Protein AF-0000000087409362 (afdb_homodimer)

Foldseek 3Di:
DDPVCLVQQADAFFAFDLDADDPVLVVVLLVQLQPFDADVNLSQKDKFKDQDPVLLVLLLVLLLVLVLVVCVVVPHDPVVSVVSVCCCPVVPTNRANMKIWMKGQLVRFDDDDPVCSVVRVVRRLVSNVRSVVSSSSSLVVVQKHKHWRASCQDPPSQVVNCVSRVHDPRMHTNTMMGMHHHPDDGDRDDDPDDPVRVDDDD/DDPVCLVQQADAFFAFDLDADDPVLVVVLLVQLQPFDAVVNLSQKDKFKDQDPVLLVLLLVLLLVLVLVVCVVVPHDPVVSVVSVCCVPPVPTNRANMKIWMKGQLVRFDDDDPVCSVVRVVRRLVSNVRSVVSSSSSLVVVQKHKHWRASCQDPPSQVVNCVSRVHDPRMHTNTMMGMHHHPDDGDRDDDPDDPVRVDDDD

Secondary structure (DSSP, 8-state):
-BHHHHHHH--B---B-SPPPPHHHHHHHHHHHTTS--GGG---EEEEEE-SHHHHHHHHHHHHHHHHHHHHHTT--HHHHHHHHHHHHTT-TT--SEEEEEEEETT--S--SGGGHHHHHHHHHHHHHHHHHHHHHHHHHTT-EE--B-GGGSTTHHHHHHHHTT--TTEEEEEEEEEE-BSS---PPPPSS-HHHHEEE-/-BHHHHHHH--B---B-SPPPPHHHHHHHHHHHTTS--GGG---EEEEEE-SHHHHHHHHHHHHHHHHHHHHHTT--HHHHHHHHHHHHTT-TT--SEEEEEEEETT--S--SGGGHHHHHHHHHHHHHHHHHHHHHHHHHTT-EE--B-GGGSTTHHHHHHHHTT--TTEEEEEEEEEE-BSS---PPPPSS-HHHHEEE-

Radius of gyration: 20.6 Å; Cα contacts (8 Å, |Δi|>4): 761; chains: 2; bounding box: 43×59×46 Å

Organism: NCBI:txid2598455

Structure (mmCIF, N/CA/C/O backbone):
data_AF-0000000087409362-model_v1
#
loop_
_entity.id
_entity.type
_entity.pdbx_description
1 polymer 'Nitroreductase family protein'
#
loop_
_atom_site.group_PDB
_atom_site.id
_atom_site.type_symbol
_atom_site.label_atom_id
_atom_site.label_alt_id
_atom_site.label_comp_id
_atom_site.label_asym_id
_atom_site.label_entity_id
_atom_site.label_seq_id
_atom_site.pdbx_PDB_ins_code
_atom_site.Cartn_x
_atom_site.Cartn_y
_atom_site.Cartn_z
_atom_site.occupancy
_atom_site.B_iso_or_equiv
_atom_site.auth_seq_id
_atom_site.auth_comp_id
_atom_site.auth_asym_id
_atom_site.auth_atom_id
_atom_site.pdbx_PDB_model_num
ATOM 1 N N . MET A 1 1 ? -7.164 -12.641 16.234 1 97.38 1 MET A N 1
ATOM 2 C CA . MET A 1 1 ? -5.723 -12.57 16.438 1 97.38 1 MET A CA 1
ATOM 3 C C . MET A 1 1 ? -5.285 -11.156 16.797 1 97.38 1 MET A C 1
ATOM 5 O O . MET A 1 1 ? -5.914 -10.188 16.391 1 97.38 1 MET A O 1
ATOM 9 N N . GLU A 1 2 ? -4.203 -11.07 17.547 1 98.56 2 GLU A N 1
ATOM 10 C CA . GLU A 1 2 ? -3.688 -9.742 17.859 1 98.56 2 GLU A CA 1
ATOM 11 C C . GLU A 1 2 ? -3.014 -9.102 16.656 1 98.56 2 GLU A C 1
ATOM 13 O O . GLU A 1 2 ? -2.379 -9.797 15.852 1 98.56 2 GLU A O 1
ATOM 18 N N . LEU A 1 3 ? -3.084 -7.766 16.562 1 98.81 3 LEU A N 1
ATOM 19 C CA . LEU A 1 3 ? -2.521 -7.004 15.461 1 98.81 3 LEU A CA 1
ATOM 20 C C . LEU A 1 3 ? -1.037 -7.309 15.289 1 98.81 3 LEU A C 1
ATOM 22 O O . LEU A 1 3 ? -0.589 -7.625 14.18 1 98.81 3 LEU A O 1
ATOM 26 N N . ASP A 1 4 ? -0.242 -7.297 16.344 1 98.5 4 ASP A N 1
ATOM 27 C CA . ASP A 1 4 ? 1.199 -7.512 16.266 1 98.5 4 ASP A CA 1
ATOM 28 C C . ASP A 1 4 ? 1.516 -8.914 15.742 1 98.5 4 ASP A C 1
ATOM 30 O O . ASP A 1 4 ? 2.488 -9.102 15.008 1 98.5 4 ASP A O 1
ATOM 34 N N . ASP A 1 5 ? 0.723 -9.82 16.125 1 98.31 5 ASP A N 1
ATOM 35 C CA . ASP A 1 5 ? 0.92 -11.188 15.641 1 98.31 5 ASP A CA 1
ATOM 36 C C . ASP A 1 5 ? 0.674 -11.273 14.141 1 98.31 5 ASP A C 1
ATOM 38 O O . ASP A 1 5 ? 1.426 -11.93 13.422 1 98.31 5 ASP A O 1
ATOM 42 N N . ALA A 1 6 ? -0.424 -10.625 13.672 1 98.75 6 ALA A N 1
ATOM 43 C CA . ALA A 1 6 ? -0.716 -10.625 12.242 1 98.75 6 ALA A CA 1
ATOM 44 C C . ALA A 1 6 ? 0.417 -9.984 11.453 1 98.75 6 ALA A C 1
ATOM 46 O O . ALA A 1 6 ? 0.86 -10.531 10.438 1 98.75 6 ALA A O 1
ATOM 47 N N . ILE A 1 7 ? 0.92 -8.859 11.922 1 98.69 7 ILE A N 1
ATOM 48 C CA . ILE A 1 7 ? 1.963 -8.102 11.242 1 98.69 7 ILE A CA 1
ATOM 49 C C . ILE A 1 7 ? 3.27 -8.891 11.258 1 98.69 7 ILE A C 1
ATOM 51 O O . ILE A 1 7 ? 3.945 -9 10.227 1 98.69 7 ILE A O 1
ATOM 55 N N . LEU A 1 8 ? 3.639 -9.484 12.344 1 97.31 8 LEU A N 1
ATOM 56 C CA . LEU A 1 8 ? 4.914 -10.18 12.5 1 97.31 8 LEU A CA 1
ATOM 57 C C . LEU A 1 8 ? 4.918 -11.492 11.727 1 97.31 8 LEU A C 1
ATOM 59 O O . LEU A 1 8 ? 5.953 -11.906 11.203 1 97.31 8 LEU A O 1
ATOM 63 N N . ASN A 1 9 ? 3.764 -12.109 11.633 1 97.56 9 ASN A N 1
ATOM 64 C CA . ASN A 1 9 ? 3.711 -13.438 11.047 1 97.56 9 ASN A CA 1
ATOM 65 C C . ASN A 1 9 ? 3.373 -13.383 9.555 1 97.56 9 ASN A C 1
ATOM 67 O O . ASN A 1 9 ? 3.41 -14.406 8.867 1 97.56 9 ASN A O 1
ATOM 71 N N . ARG A 1 10 ? 2.969 -12.195 9.078 1 98.25 10 ARG A N 1
ATOM 72 C CA . ARG A 1 10 ? 2.807 -12.078 7.637 1 98.25 10 ARG A CA 1
ATOM 73 C C . ARG A 1 10 ? 4.141 -12.258 6.918 1 98.25 10 ARG A C 1
ATOM 75 O O . ARG A 1 10 ? 5.074 -11.477 7.141 1 98.25 10 ARG A O 1
ATOM 82 N N . THR A 1 11 ? 4.312 -13.258 6.129 1 97.88 11 THR A N 1
ATOM 83 C CA . THR A 1 11 ? 5.473 -13.562 5.301 1 97.88 11 THR A CA 1
ATOM 84 C C . THR A 1 11 ? 5.035 -14.102 3.938 1 97.88 11 THR A C 1
ATOM 86 O O . THR A 1 11 ? 3.904 -14.562 3.779 1 97.88 11 THR A O 1
ATOM 89 N N . SER A 1 12 ? 5.918 -13.953 2.98 1 97.94 12 SER A N 1
ATOM 90 C CA . SER A 1 12 ? 5.59 -14.461 1.651 1 97.94 12 SER A CA 1
ATOM 91 C C . SER A 1 12 ? 5.562 -15.984 1.628 1 97.94 12 SER A C 1
ATOM 93 O O . SER A 1 12 ? 6.566 -16.625 1.927 1 97.94 12 SER A O 1
ATOM 95 N N . VAL A 1 13 ? 4.41 -16.469 1.381 1 98.38 13 VAL A N 1
ATOM 96 C CA . VAL A 1 13 ? 4.211 -17.906 1.21 1 98.38 13 VAL A CA 1
ATOM 97 C C . VAL A 1 13 ? 4.121 -18.25 -0.276 1 98.38 13 VAL A C 1
ATOM 99 O O . VAL A 1 13 ? 3.285 -17.688 -0.995 1 98.38 13 VAL A O 1
ATOM 102 N N . ARG A 1 14 ? 4.902 -19.219 -0.73 1 98.12 14 ARG A N 1
ATOM 103 C CA . ARG A 1 14 ? 5 -19.422 -2.172 1 98.12 14 ARG A CA 1
ATOM 104 C C . ARG A 1 14 ? 4.59 -20.828 -2.553 1 98.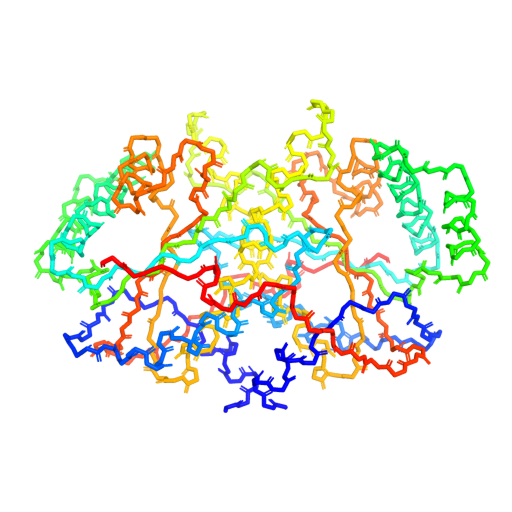12 14 ARG A C 1
ATOM 106 O O . ARG A 1 14 ? 4.527 -21.172 -3.736 1 98.12 14 ARG A O 1
ATOM 113 N N . TYR A 1 15 ? 4.383 -21.656 -1.548 1 98.44 15 TYR A N 1
ATOM 114 C CA . TYR A 1 15 ? 3.891 -23.016 -1.749 1 98.44 15 TYR A CA 1
ATOM 115 C C . TYR A 1 15 ? 2.621 -23.25 -0.941 1 98.44 15 TYR A C 1
ATOM 117 O O . TYR A 1 15 ? 2.566 -22.953 0.251 1 98.44 15 TYR A O 1
ATOM 125 N N . PHE A 1 16 ? 1.61 -23.922 -1.569 1 98.56 16 PHE A N 1
ATOM 126 C CA . PHE A 1 16 ? 0.292 -24.031 -0.956 1 98.56 16 PHE A CA 1
ATOM 127 C C . PHE A 1 16 ? -0.204 -25.484 -1.013 1 98.56 16 PHE A C 1
ATOM 129 O O . PHE A 1 16 ? 0.152 -26.234 -1.924 1 98.56 16 PHE A O 1
ATOM 136 N N . GLU A 1 17 ? -1.007 -25.75 -0.038 1 97.88 17 GLU A N 1
ATOM 137 C CA . GLU A 1 17 ? -1.761 -26.984 -0.105 1 97.88 17 GLU A CA 1
ATOM 138 C C . GLU A 1 17 ? -2.828 -26.938 -1.194 1 97.88 17 GLU A C 1
ATOM 140 O O . GLU A 1 17 ? -3.225 -25.844 -1.625 1 97.88 17 GLU A O 1
ATOM 145 N N . GLU A 1 18 ? -3.314 -28.094 -1.583 1 93.38 18 GLU A N 1
ATOM 146 C CA . GLU A 1 18 ? -4.387 -28.172 -2.572 1 93.38 18 GLU A CA 1
ATOM 147 C C . GLU A 1 18 ? -5.746 -27.906 -1.935 1 93.38 18 GLU A C 1
ATOM 149 O O . GLU A 1 18 ? -6.746 -27.734 -2.637 1 93.38 18 GLU A O 1
ATOM 154 N N . LYS A 1 19 ? -5.797 -27.75 -0.72 1 96.56 19 LYS A N 1
ATOM 155 C CA . LYS A 1 19 ? -7.027 -27.531 0.036 1 96.56 19 LYS A CA 1
ATOM 156 C C . LYS A 1 19 ? -7.727 -26.25 -0.417 1 96.56 19 LYS A C 1
ATOM 158 O O . LYS A 1 19 ? -7.102 -25.188 -0.498 1 96.56 19 LYS A O 1
ATOM 163 N N . ASN A 1 20 ? -9.016 -26.438 -0.701 1 96.56 20 ASN A N 1
ATOM 164 C CA . ASN A 1 20 ? -9.789 -25.281 -1.166 1 96.56 20 ASN A CA 1
ATOM 165 C C . ASN A 1 20 ? -9.922 -24.219 -0.084 1 96.56 20 ASN A C 1
ATOM 167 O O . ASN A 1 20 ? -9.953 -24.531 1.106 1 96.56 20 ASN A O 1
ATOM 171 N N . VAL A 1 21 ? -10.016 -23 -0.504 1 98.44 21 VAL A N 1
ATOM 172 C CA . VAL A 1 21 ? -10.305 -21.891 0.389 1 98.44 21 VAL A CA 1
ATOM 173 C C . VAL A 1 21 ? -11.797 -21.562 0.344 1 98.44 21 VAL A C 1
ATOM 175 O O . VAL A 1 21 ? -12.336 -21.234 -0.714 1 98.44 21 VAL A O 1
ATOM 178 N N . PRO A 1 22 ? -12.477 -21.594 1.398 1 98.06 22 PRO A N 1
ATOM 179 C CA . PRO A 1 22 ? -13.914 -21.312 1.398 1 98.06 22 PRO A CA 1
ATOM 180 C C . PRO A 1 22 ? -14.227 -19.891 0.92 1 98.06 22 PRO A C 1
ATOM 182 O O . PRO A 1 22 ? -13.461 -18.969 1.189 1 98.06 22 PRO A O 1
ATOM 185 N N . GLU A 1 23 ? -15.398 -19.812 0.262 1 97.56 23 GLU A N 1
ATOM 186 C CA . GLU A 1 23 ? -15.82 -18.5 -0.227 1 97.56 23 GLU A CA 1
ATOM 187 C C . GLU A 1 23 ? -15.945 -17.5 0.917 1 97.56 23 GLU A C 1
ATOM 189 O O . GLU A 1 23 ? -15.656 -16.312 0.742 1 97.56 23 GLU A O 1
ATOM 194 N N . GLU A 1 24 ? -16.391 -17.953 2.041 1 98.31 24 GLU A N 1
ATOM 195 C CA . GLU A 1 24 ? -16.547 -17.078 3.205 1 98.31 24 GLU A CA 1
ATOM 196 C C . GLU A 1 24 ? -15.211 -16.453 3.602 1 98.31 24 GLU A C 1
ATOM 198 O O . GLU A 1 24 ? -15.172 -15.312 4.047 1 98.31 24 GLU A O 1
ATOM 203 N N . HIS A 1 25 ? -14.117 -17.219 3.5 1 98.69 25 HIS A N 1
ATOM 204 C CA . HIS A 1 25 ? -12.797 -16.703 3.803 1 98.69 25 HIS A CA 1
ATOM 205 C C . HIS A 1 25 ? -12.352 -15.68 2.762 1 98.69 25 HIS A C 1
ATOM 207 O O . HIS A 1 25 ? -11.781 -14.641 3.109 1 98.69 25 HIS A O 1
ATOM 213 N N . VAL A 1 26 ? -12.68 -15.953 1.504 1 98.56 26 VAL A N 1
ATOM 214 C CA . VAL A 1 26 ? -12.352 -15.016 0.438 1 98.56 26 VAL A CA 1
ATOM 215 C C . VAL A 1 26 ? -13.078 -13.695 0.669 1 98.56 26 VAL A C 1
ATOM 217 O O . VAL A 1 26 ? -12.484 -12.617 0.541 1 98.56 26 VAL A O 1
ATOM 220 N N . ARG A 1 27 ? -14.305 -13.758 1.022 1 98.5 27 ARG A N 1
ATOM 221 C CA . ARG A 1 27 ? -15.086 -12.555 1.283 1 98.5 27 ARG A CA 1
ATOM 222 C C . ARG A 1 27 ? -14.539 -11.789 2.482 1 98.5 27 ARG A C 1
ATOM 224 O O . ARG A 1 27 ? -14.477 -10.555 2.469 1 98.5 27 ARG A O 1
ATOM 231 N N . ALA A 1 28 ? -14.133 -12.539 3.512 1 98.75 28 ALA A N 1
ATOM 232 C CA . ALA A 1 28 ? -13.539 -11.914 4.688 1 98.75 28 ALA A CA 1
ATOM 233 C C . ALA A 1 28 ? -12.266 -11.164 4.32 1 98.75 28 ALA A C 1
ATOM 235 O O . ALA A 1 28 ? -11.984 -10.094 4.875 1 98.75 28 ALA A O 1
ATOM 236 N N . LEU A 1 29 ? -11.484 -11.719 3.42 1 98.88 29 LEU A N 1
ATOM 237 C CA . LEU A 1 29 ? -10.273 -11.047 2.945 1 98.88 29 LEU A CA 1
ATOM 238 C C . LEU A 1 29 ? -10.617 -9.719 2.287 1 98.88 29 LEU A C 1
ATOM 240 O O . LEU A 1 29 ? -9.984 -8.695 2.568 1 98.88 29 LEU A O 1
ATOM 244 N N . VAL A 1 30 ? -11.625 -9.703 1.438 1 98.81 30 VAL A N 1
ATOM 245 C CA . VAL A 1 30 ? -12.008 -8.508 0.7 1 98.81 30 VAL A CA 1
ATOM 246 C C . VAL A 1 30 ? -12.641 -7.492 1.653 1 98.81 30 VAL A C 1
ATOM 248 O O . VAL A 1 30 ? -12.422 -6.289 1.519 1 98.81 30 VAL A O 1
ATOM 251 N N . GLU A 1 31 ? -13.398 -7.961 2.6 1 98.5 31 GLU A N 1
ATOM 252 C CA . GLU A 1 31 ? -13.984 -7.082 3.605 1 98.5 31 GLU A CA 1
ATOM 253 C C . GLU A 1 31 ? -12.906 -6.336 4.383 1 98.5 31 GLU A C 1
ATOM 255 O O . GLU A 1 31 ? -13.055 -5.148 4.68 1 98.5 31 GLU A O 1
ATOM 260 N N . ALA A 1 32 ? -11.844 -7.035 4.727 1 98.81 32 ALA A N 1
ATOM 261 C CA . ALA A 1 32 ? -10.719 -6.383 5.387 1 98.81 32 ALA A CA 1
ATOM 262 C C . ALA A 1 32 ? -10.023 -5.398 4.449 1 98.81 32 ALA A C 1
ATOM 264 O O . ALA A 1 32 ? -9.656 -4.297 4.859 1 98.81 32 ALA A O 1
ATOM 265 N N . ALA A 1 33 ? -9.891 -5.762 3.205 1 98.88 33 ALA A N 1
ATOM 266 C CA . ALA A 1 33 ? -9.18 -4.965 2.209 1 98.88 33 ALA A CA 1
ATOM 267 C C . ALA A 1 33 ? -9.844 -3.605 2.016 1 98.88 33 ALA A C 1
ATOM 269 O O . ALA A 1 33 ? -9.172 -2.572 2.016 1 98.88 33 ALA A O 1
ATOM 270 N N . VAL A 1 34 ? -11.133 -3.549 1.945 1 98.31 34 VAL A N 1
ATOM 271 C CA . VAL A 1 34 ? -11.844 -2.344 1.526 1 98.31 34 VAL A CA 1
ATOM 272 C C . VAL A 1 34 ? -11.891 -1.343 2.68 1 98.31 34 VAL A C 1
ATOM 274 O O . VAL A 1 34 ? -12.344 -0.209 2.508 1 98.31 34 VAL A O 1
ATOM 277 N N . ARG A 1 35 ? -11.367 -1.754 3.811 1 98.25 35 ARG A N 1
ATOM 278 C CA . ARG A 1 35 ? -11.312 -0.831 4.938 1 98.25 35 ARG A CA 1
ATOM 279 C C . ARG A 1 35 ? -10.055 0.034 4.879 1 98.25 35 ARG A C 1
ATOM 281 O O . ARG A 1 35 ? -9.875 0.936 5.699 1 98.25 35 ARG A O 1
ATOM 288 N N . ALA A 1 36 ? -9.172 -0.256 3.932 1 98.44 36 ALA A N 1
ATOM 289 C CA . ALA A 1 36 ? -8.016 0.611 3.707 1 98.44 36 ALA A CA 1
ATOM 290 C C . ALA A 1 36 ? -8.453 2 3.252 1 98.44 36 ALA A C 1
ATOM 292 O O . ALA A 1 36 ? -9.562 2.172 2.732 1 98.44 36 ALA A O 1
ATOM 293 N N . PRO A 1 37 ? -7.645 3.049 3.518 1 97.94 37 PRO A N 1
ATOM 294 C CA . PRO A 1 37 ? -7.969 4.355 2.943 1 97.94 37 PRO A CA 1
ATOM 295 C C . PRO A 1 37 ? -7.879 4.367 1.418 1 97.94 37 PRO A C 1
ATOM 297 O O . PRO A 1 37 ? -7.195 3.523 0.83 1 97.94 37 PRO A O 1
ATOM 300 N N . THR A 1 38 ? -8.648 5.254 0.832 1 96.81 38 THR A N 1
ATOM 301 C CA . THR A 1 38 ? -8.555 5.469 -0.608 1 96.81 38 THR A CA 1
ATOM 302 C C . THR A 1 38 ? -8.43 6.957 -0.924 1 96.81 38 THR A C 1
ATOM 304 O O . THR A 1 38 ? -9.031 7.793 -0.246 1 96.81 38 THR A O 1
ATOM 307 N N . ALA A 1 39 ? -7.59 7.176 -1.898 1 96.06 39 ALA A N 1
ATOM 308 C CA . ALA A 1 39 ? -7.426 8.562 -2.32 1 96.06 39 ALA A CA 1
ATOM 309 C C . ALA A 1 39 ? -8.766 9.188 -2.701 1 96.06 39 ALA A C 1
ATOM 311 O O . ALA A 1 39 ? -9.516 8.617 -3.5 1 96.06 39 ALA A O 1
ATOM 312 N N . SER A 1 40 ? -9.086 10.266 -2.002 1 92.44 40 SER A N 1
ATOM 313 C CA . SER A 1 40 ? -10.289 11.047 -2.273 1 92.44 40 SER A CA 1
ATOM 314 C C . SER A 1 40 ? -11.547 10.227 -2.016 1 92.44 40 SER A C 1
ATOM 316 O O . SER A 1 40 ? -12.625 10.562 -2.516 1 92.44 40 SER A O 1
ATOM 318 N N . GLY A 1 41 ? -11.367 9.047 -1.359 1 93.19 41 GLY A N 1
ATOM 319 C CA . GLY A 1 41 ? -12.508 8.203 -1.051 1 93.19 41 GLY A CA 1
ATOM 320 C C . GLY A 1 41 ? -13.125 7.559 -2.279 1 93.19 41 GLY A C 1
ATOM 321 O O . GLY A 1 41 ? -14.305 7.199 -2.273 1 93.19 41 GLY A O 1
ATOM 322 N N . LEU A 1 42 ? -12.352 7.363 -3.27 1 93.12 42 LEU A N 1
ATOM 323 C CA . LEU A 1 42 ? -12.898 6.977 -4.566 1 93.12 42 LEU A CA 1
ATOM 324 C C . LEU A 1 42 ? -13.25 5.492 -4.586 1 93.12 42 LEU A C 1
ATOM 326 O O . LEU A 1 42 ? -14.047 5.047 -5.414 1 93.12 42 LEU A O 1
ATOM 330 N N . GLU A 1 43 ? -12.609 4.734 -3.73 1 96.62 43 GLU A N 1
ATOM 331 C CA . GLU A 1 43 ? -12.852 3.295 -3.699 1 96.62 43 GLU A CA 1
ATOM 332 C C . GLU A 1 43 ? -12.852 2.707 -5.109 1 96.62 43 GLU A C 1
ATOM 334 O O . GLU A 1 43 ? -13.766 1.97 -5.477 1 96.62 43 GLU A O 1
ATOM 339 N N . ASN A 1 44 ? -11.859 3.094 -5.938 1 96.75 44 ASN A N 1
ATOM 340 C CA . ASN A 1 44 ? -11.82 2.727 -7.348 1 96.75 44 ASN A CA 1
ATOM 341 C C . ASN A 1 44 ? -11.156 1.37 -7.559 1 96.75 44 ASN A C 1
ATOM 343 O O . ASN A 1 44 ? -10.641 1.09 -8.641 1 96.75 44 ASN A O 1
ATOM 347 N N . TRP A 1 45 ? -11.148 0.54 -6.578 1 98.25 45 TRP A N 1
ATOM 348 C CA . TRP A 1 45 ? -10.547 -0.791 -6.629 1 98.25 45 TRP A CA 1
ATOM 349 C C . TRP A 1 45 ? -11.555 -1.822 -7.129 1 98.25 45 TRP A C 1
ATOM 351 O O . TRP A 1 45 ? -12.766 -1.608 -7.043 1 98.25 45 TRP A O 1
ATOM 361 N N . LYS A 1 46 ? -11.086 -2.85 -7.688 1 98.62 46 LYS A N 1
ATOM 362 C CA . LYS A 1 46 ? -11.82 -4.047 -8.086 1 98.62 46 LYS A CA 1
ATOM 363 C C . LYS A 1 46 ? -11.047 -5.312 -7.73 1 98.62 46 LYS A C 1
ATOM 365 O O . LYS A 1 46 ? -9.859 -5.422 -8.023 1 98.62 46 LYS A O 1
ATOM 370 N N . PHE A 1 47 ? -11.711 -6.223 -7.055 1 98.88 47 PHE A N 1
ATOM 371 C CA . PHE A 1 47 ? -11.141 -7.508 -6.668 1 98.88 47 PHE A CA 1
ATOM 372 C C . PHE A 1 47 ? -11.711 -8.633 -7.516 1 98.88 47 PHE A C 1
ATOM 374 O O . PHE A 1 47 ? -12.906 -8.922 -7.453 1 98.88 47 PHE A O 1
ATOM 381 N N . VAL A 1 48 ? -10.891 -9.25 -8.25 1 98.94 48 VAL A N 1
ATOM 382 C CA . VAL A 1 48 ? -11.312 -10.383 -9.07 1 98.94 48 VAL A CA 1
ATOM 383 C C . VAL A 1 48 ? -10.719 -11.672 -8.523 1 98.94 48 VAL A C 1
ATOM 385 O O . VAL A 1 48 ? -9.492 -11.805 -8.398 1 98.94 48 VAL A O 1
ATOM 388 N N . ILE A 1 49 ? -11.562 -12.625 -8.219 1 98.88 49 ILE A N 1
ATOM 389 C CA . ILE A 1 49 ? -11.172 -13.906 -7.621 1 98.88 49 ILE A CA 1
ATOM 390 C C . ILE A 1 49 ? -11.172 -14.992 -8.695 1 98.88 49 ILE A C 1
ATOM 392 O O . ILE A 1 49 ? -12.211 -15.297 -9.281 1 98.88 49 ILE A O 1
ATOM 396 N N . PHE A 1 50 ? -10.031 -15.516 -8.953 1 98.69 50 PHE A N 1
ATOM 397 C CA . PHE A 1 50 ? -9.906 -16.641 -9.875 1 98.69 50 PHE A CA 1
ATOM 398 C C . PHE A 1 50 ? -9.898 -17.953 -9.125 1 98.69 50 PHE A C 1
ATOM 400 O O . PHE A 1 50 ? -8.969 -18.25 -8.367 1 98.69 50 PHE A O 1
ATOM 407 N N . ARG A 1 51 ? -10.906 -18.844 -9.375 1 96.75 51 ARG A N 1
ATOM 408 C CA . ARG A 1 51 ? -10.984 -20.094 -8.617 1 96.75 51 ARG A CA 1
ATOM 409 C C . ARG A 1 51 ? -11.289 -21.266 -9.539 1 96.75 51 ARG A C 1
ATOM 411 O O . ARG A 1 51 ? -11.172 -22.422 -9.133 1 96.75 51 ARG A O 1
ATOM 418 N N . SER A 1 52 ? -11.742 -20.953 -10.789 1 96.56 52 SER A N 1
ATOM 419 C CA . SER A 1 52 ? -11.953 -22.062 -11.711 1 96.56 52 SER A CA 1
ATOM 420 C C . SER A 1 52 ? -10.633 -22.703 -12.133 1 96.56 52 SER A C 1
ATOM 422 O O . SER A 1 52 ? -9.609 -22.016 -12.195 1 96.56 52 SER A O 1
ATOM 424 N N . GLU A 1 53 ? -10.68 -23.953 -12.445 1 96 53 GLU A N 1
ATOM 425 C CA . GLU A 1 53 ? -9.469 -24.672 -12.828 1 96 53 GLU A CA 1
ATOM 426 C C . GLU A 1 53 ? -8.789 -24.016 -14.023 1 96 53 GLU A C 1
ATOM 428 O O . GLU A 1 53 ? -7.574 -23.781 -14.008 1 96 53 GLU A O 1
ATOM 433 N N . ASN A 1 54 ? -9.547 -23.672 -15 1 97 54 ASN A N 1
ATOM 434 C CA . ASN A 1 54 ? -9 -23.062 -16.203 1 97 54 ASN A CA 1
ATOM 435 C C . ASN A 1 54 ? -8.367 -21.703 -15.914 1 97 54 ASN A C 1
ATOM 437 O O . ASN A 1 54 ? -7.254 -21.422 -16.359 1 97 54 ASN A O 1
ATOM 441 N N . ALA A 1 55 ? -9.062 -20.859 -15.18 1 97.31 55 ALA A N 1
ATOM 442 C CA . ALA A 1 55 ? -8.547 -19.531 -14.859 1 97.31 55 ALA A CA 1
ATOM 443 C C . ALA A 1 55 ? -7.273 -19.625 -14.023 1 97.31 55 ALA A C 1
ATOM 445 O O . ALA A 1 55 ? -6.312 -18.891 -14.258 1 97.31 55 ALA A O 1
ATOM 446 N N . ARG A 1 56 ? -7.266 -20.547 -13.102 1 97.56 56 ARG A N 1
ATOM 447 C CA . ARG A 1 56 ? -6.105 -20.719 -12.234 1 97.56 56 ARG A CA 1
ATOM 448 C C . ARG A 1 56 ? -4.883 -21.156 -13.031 1 97.56 56 ARG A C 1
ATOM 450 O O . ARG A 1 56 ? -3.779 -20.641 -12.82 1 97.56 56 ARG A O 1
ATOM 457 N N . GLU A 1 57 ? -5.098 -22.078 -13.922 1 97.69 57 GLU A N 1
ATOM 458 C CA . GLU A 1 57 ? -3.988 -22.594 -14.727 1 97.69 57 GLU A CA 1
ATOM 459 C C . GLU A 1 57 ? -3.406 -21.5 -15.609 1 97.69 57 GLU A C 1
ATOM 461 O O . GLU A 1 57 ? -2.186 -21.375 -15.734 1 97.69 57 GLU A O 1
ATOM 466 N N . ARG A 1 58 ? -4.254 -20.75 -16.203 1 98.06 58 ARG A N 1
ATOM 467 C CA . ARG A 1 58 ? -3.801 -19.641 -17.047 1 98.06 58 ARG A CA 1
ATOM 468 C C . ARG A 1 58 ? -3.018 -18.625 -16.234 1 98.06 58 ARG A C 1
ATOM 470 O O . ARG A 1 58 ? -1.94 -18.188 -16.656 1 98.06 58 ARG A O 1
ATOM 477 N N . LEU A 1 59 ? -3.588 -18.25 -15.141 1 98.5 59 LEU A N 1
ATOM 478 C CA . LEU A 1 59 ? -2.926 -17.266 -14.297 1 98.5 59 LEU A CA 1
ATOM 479 C C . LEU A 1 59 ? -1.582 -17.781 -13.805 1 98.5 59 LEU A C 1
ATOM 481 O O . LEU A 1 59 ? -0.601 -17.047 -13.758 1 98.5 59 LEU A O 1
ATOM 485 N N . TYR A 1 60 ? -1.609 -19.047 -13.43 1 98.31 60 TYR A N 1
ATOM 486 C CA . TYR A 1 60 ? -0.377 -19.688 -12.984 1 98.31 60 TYR A CA 1
ATOM 487 C C . TYR A 1 60 ? 0.707 -19.594 -14.055 1 98.31 60 TYR A C 1
ATOM 489 O O . TYR A 1 60 ? 1.849 -19.234 -13.758 1 98.31 60 TYR A O 1
ATOM 497 N N . ASN A 1 61 ? 0.372 -19.844 -15.258 1 98.19 61 ASN A N 1
ATOM 498 C CA . ASN A 1 61 ? 1.32 -19.797 -16.359 1 98.19 61 ASN A CA 1
ATOM 499 C C . ASN A 1 61 ? 1.797 -18.359 -16.625 1 98.19 61 ASN A C 1
ATOM 501 O O . ASN A 1 61 ? 2.955 -18.156 -16.984 1 98.19 61 ASN A O 1
ATOM 505 N N . LEU A 1 62 ? 0.922 -17.438 -16.484 1 98.62 62 LEU A N 1
ATOM 506 C CA . LEU A 1 62 ? 1.295 -16.031 -16.672 1 98.62 62 LEU A CA 1
ATOM 507 C C . LEU A 1 62 ? 2.273 -15.586 -15.586 1 98.62 62 LEU A C 1
ATOM 509 O O . LEU A 1 62 ? 3.211 -14.836 -15.867 1 98.62 62 LEU A O 1
ATOM 513 N N . ILE A 1 63 ? 2.035 -16.047 -14.344 1 98.69 63 ILE A N 1
ATOM 514 C CA . ILE A 1 63 ? 2.959 -15.742 -13.258 1 98.69 63 ILE A CA 1
ATOM 515 C C . ILE A 1 63 ? 4.332 -16.344 -13.562 1 98.69 63 ILE A C 1
ATOM 517 O O . ILE A 1 63 ? 5.355 -15.672 -13.406 1 98.69 63 ILE A O 1
ATOM 521 N N . ALA A 1 64 ? 4.324 -17.562 -14.031 1 98 64 ALA A N 1
ATOM 522 C CA . ALA A 1 64 ? 5.578 -18.219 -14.375 1 98 64 ALA A CA 1
ATOM 523 C C . ALA A 1 64 ? 6.32 -17.453 -15.469 1 98 64 ALA A C 1
ATOM 525 O O . ALA A 1 64 ? 7.531 -17.234 -15.359 1 98 64 ALA A O 1
ATOM 526 N N . GLU A 1 65 ? 5.586 -17.078 -16.484 1 97.56 65 GLU A N 1
ATOM 527 C CA . GLU A 1 65 ? 6.176 -16.281 -17.547 1 97.56 65 GLU A CA 1
ATOM 528 C C . GLU A 1 65 ? 6.781 -14.992 -17.016 1 97.56 65 GLU A C 1
ATOM 530 O O . GLU A 1 65 ? 7.898 -14.617 -17.391 1 97.56 65 GLU A O 1
ATOM 535 N N . GLY A 1 66 ? 6 -14.328 -16.188 1 97.44 66 GLY A N 1
ATOM 536 C CA . GLY A 1 66 ? 6.484 -13.086 -15.602 1 97.44 66 GLY A CA 1
ATOM 537 C C . GLY A 1 66 ? 7.746 -13.273 -14.781 1 97.44 66 GLY A C 1
ATOM 538 O O . GLY A 1 66 ? 8.664 -12.461 -14.852 1 97.44 66 GLY A O 1
ATOM 539 N N . MET A 1 67 ? 7.809 -14.328 -14.039 1 97.38 67 MET A N 1
ATOM 540 C CA . MET A 1 67 ? 8.969 -14.594 -13.195 1 97.38 67 MET A CA 1
ATOM 541 C C . MET A 1 67 ? 10.203 -14.875 -14.047 1 97.38 67 MET A C 1
ATOM 543 O O . MET A 1 67 ? 11.305 -14.414 -13.734 1 97.38 67 MET A O 1
ATOM 547 N N . ILE A 1 68 ? 10.016 -15.609 -15.062 1 95.81 68 ILE A N 1
ATOM 548 C CA . ILE A 1 68 ? 11.125 -15.906 -15.969 1 95.81 68 ILE A CA 1
ATOM 549 C C . ILE A 1 68 ? 11.641 -14.617 -16.594 1 95.81 68 ILE A C 1
ATOM 551 O O . ILE A 1 68 ? 12.852 -14.383 -16.641 1 95.81 68 ILE A O 1
ATOM 555 N N . ARG A 1 69 ? 10.703 -13.805 -17.031 1 94.31 69 ARG A N 1
ATOM 556 C CA . ARG A 1 69 ? 11.07 -12.508 -17.609 1 94.31 69 ARG A CA 1
ATOM 557 C C . ARG A 1 69 ? 11.844 -11.664 -16.594 1 94.31 69 ARG A C 1
ATOM 559 O O . ARG A 1 69 ? 12.828 -11.016 -16.953 1 94.31 69 ARG A O 1
ATOM 566 N N . TYR A 1 70 ? 11.391 -11.648 -15.414 1 94.62 70 TYR A N 1
ATOM 567 C CA . TYR A 1 70 ? 12.031 -10.906 -14.336 1 94.62 70 TYR A CA 1
ATOM 568 C C . TYR A 1 70 ? 13.453 -11.398 -14.094 1 94.62 70 TYR A C 1
ATOM 570 O O . TYR A 1 70 ? 14.391 -10.602 -14.023 1 94.62 70 TYR A O 1
ATOM 578 N N . TYR A 1 71 ? 13.609 -12.688 -14.016 1 93.06 71 TYR A N 1
ATOM 579 C CA . TYR A 1 71 ? 14.922 -13.266 -13.734 1 93.06 71 TYR A CA 1
ATOM 580 C C . TYR A 1 71 ? 15.883 -13.023 -14.891 1 93.06 71 TYR A C 1
ATOM 582 O O . TYR A 1 71 ? 17.078 -12.789 -14.68 1 93.06 71 TYR A O 1
ATOM 590 N N . ARG A 1 72 ? 15.406 -13.078 -16.078 1 92.31 72 ARG A N 1
ATOM 591 C CA . ARG A 1 72 ? 16.25 -12.781 -17.25 1 92.31 72 ARG A CA 1
ATOM 592 C C . ARG A 1 72 ? 16.672 -11.312 -17.25 1 92.31 72 ARG A C 1
ATOM 594 O O . ARG A 1 72 ? 17.797 -10.992 -17.609 1 92.31 72 ARG A O 1
ATOM 601 N N . ALA A 1 73 ? 15.75 -10.547 -16.828 1 90 73 ALA A N 1
ATOM 602 C CA . ALA A 1 73 ? 16.016 -9.109 -16.828 1 90 73 ALA A CA 1
ATOM 603 C C . ALA A 1 73 ? 17.125 -8.75 -15.844 1 90 73 ALA A C 1
ATOM 605 O O . ALA A 1 73 ? 17.859 -7.785 -16.047 1 90 73 ALA A O 1
ATOM 606 N N . VAL A 1 74 ? 17.281 -9.539 -14.805 1 88.94 74 VAL A N 1
ATOM 607 C CA . VAL A 1 74 ? 18.312 -9.227 -13.812 1 88.94 74 VAL A CA 1
ATOM 608 C C . VAL A 1 74 ? 19.547 -10.07 -14.086 1 88.94 74 VAL A C 1
ATOM 610 O O . VAL A 1 74 ? 20.453 -10.141 -13.25 1 88.94 74 VAL A O 1
ATOM 613 N N . ASN A 1 75 ? 19.578 -10.75 -15.195 1 88.69 75 ASN A N 1
ATOM 614 C CA . ASN A 1 75 ? 20.719 -11.492 -15.711 1 88.69 75 ASN A CA 1
ATOM 615 C C . ASN A 1 75 ? 21.125 -12.625 -14.773 1 88.69 75 ASN A C 1
ATOM 617 O O . ASN A 1 75 ? 22.312 -12.812 -14.492 1 88.69 75 ASN A O 1
ATOM 621 N N . LEU A 1 76 ? 20.109 -13.25 -14.305 1 90.12 76 LEU A N 1
ATOM 622 C CA . LEU A 1 76 ? 20.422 -14.445 -13.539 1 90.12 76 LEU A CA 1
ATOM 623 C C . LEU A 1 76 ? 20.984 -15.539 -14.438 1 90.12 76 LEU A C 1
ATOM 625 O O . LEU A 1 76 ? 20.562 -15.68 -15.594 1 90.12 76 LEU A O 1
ATOM 629 N N . PRO A 1 77 ? 21.922 -16.266 -13.906 1 93.88 77 PRO A N 1
ATOM 630 C CA . PRO A 1 77 ? 22.484 -17.359 -14.703 1 93.88 77 PRO A CA 1
ATOM 631 C C . PRO A 1 77 ? 21.422 -18.359 -15.156 1 93.88 77 PRO A C 1
ATOM 633 O O . PRO A 1 77 ? 20.406 -18.547 -14.461 1 93.88 77 PRO A O 1
ATOM 636 N N . ASP A 1 78 ? 21.688 -18.953 -16.25 1 94.38 78 ASP A N 1
ATOM 637 C CA . ASP A 1 78 ? 20.75 -19.906 -16.828 1 94.38 78 ASP A CA 1
ATOM 638 C C . ASP A 1 78 ? 20.438 -21.031 -15.852 1 94.38 78 ASP A C 1
ATOM 640 O O . ASP A 1 78 ? 19.312 -21.531 -15.812 1 94.38 78 ASP A O 1
ATOM 644 N N . GLU A 1 79 ? 21.406 -21.328 -15.133 1 96.06 79 GLU A N 1
ATOM 645 C CA . GLU A 1 79 ? 21.219 -22.391 -14.148 1 96.06 79 GLU A CA 1
ATOM 646 C C . GLU A 1 79 ? 20.156 -22 -13.117 1 96.06 79 GLU A C 1
ATOM 648 O O . GLU A 1 79 ? 19.344 -22.828 -12.711 1 96.06 79 GLU A O 1
ATOM 653 N N . LYS A 1 80 ? 20.156 -20.797 -12.688 1 94 80 LYS A N 1
ATOM 654 C CA . LYS A 1 80 ? 19.188 -20.312 -11.711 1 94 80 LYS A CA 1
ATOM 655 C C . LYS A 1 80 ? 17.797 -20.203 -12.328 1 94 80 LYS A C 1
ATOM 657 O O . LYS A 1 80 ? 16.797 -20.469 -11.664 1 94 80 LYS A O 1
ATOM 662 N N . ILE A 1 81 ? 17.812 -19.875 -13.578 1 95.62 81 ILE A N 1
ATOM 663 C CA . ILE A 1 81 ? 16.547 -19.797 -14.297 1 95.62 81 ILE A CA 1
ATOM 664 C C . ILE A 1 81 ? 15.938 -21.188 -14.43 1 95.62 81 ILE A C 1
ATOM 666 O O . ILE A 1 81 ? 14.727 -21.359 -14.25 1 95.62 81 ILE A O 1
ATOM 670 N N . GLU A 1 82 ? 16.75 -22.094 -14.758 1 96.5 82 GLU A N 1
ATOM 671 C CA . GLU A 1 82 ? 16.281 -23.469 -14.859 1 96.5 82 GLU A CA 1
ATOM 672 C C . GLU A 1 82 ? 15.766 -23.969 -13.523 1 96.5 82 GLU A C 1
ATOM 674 O O . GLU A 1 82 ? 14.82 -24.75 -13.469 1 96.5 82 GLU A O 1
ATOM 679 N N . LYS A 1 83 ? 16.438 -23.609 -12.5 1 96.44 83 LYS A N 1
ATOM 680 C CA . LYS A 1 83 ? 15.992 -23.984 -11.164 1 96.44 83 LYS A CA 1
ATOM 681 C C . LYS A 1 83 ? 14.625 -23.375 -10.852 1 96.44 83 LYS A C 1
ATOM 683 O O . LYS A 1 83 ? 13.766 -24.016 -10.258 1 96.44 83 LYS A O 1
ATOM 688 N N . LEU A 1 84 ? 14.477 -22.125 -11.195 1 95.06 84 LEU A N 1
ATOM 689 C CA . LEU A 1 84 ? 13.195 -21.453 -11.008 1 95.06 84 LEU A CA 1
ATOM 690 C C . LEU A 1 84 ? 12.086 -22.188 -11.758 1 95.06 84 LEU A C 1
ATOM 692 O O . LEU A 1 84 ? 11 -22.406 -11.219 1 95.06 84 LEU A O 1
ATOM 696 N N . LYS A 1 85 ? 12.383 -22.562 -12.961 1 95.88 85 LYS A N 1
ATOM 697 C CA . LYS A 1 85 ? 11.406 -23.281 -13.766 1 95.88 85 LYS A CA 1
ATOM 698 C C . LYS A 1 85 ? 11 -24.594 -13.086 1 95.88 85 LYS A C 1
ATOM 700 O O . LYS A 1 85 ? 9.82 -24.938 -13.07 1 95.88 85 LYS A O 1
ATOM 705 N N . LYS A 1 86 ? 11.953 -25.266 -12.586 1 97 86 LYS A N 1
ATOM 706 C CA . LYS A 1 86 ? 11.664 -26.516 -11.883 1 97 86 LYS A CA 1
ATOM 707 C C . LYS A 1 86 ? 10.781 -26.266 -10.664 1 97 86 LYS A C 1
ATOM 709 O O . LYS A 1 86 ? 9.836 -27.016 -10.406 1 97 86 LYS A O 1
ATOM 714 N N . ARG A 1 87 ? 11.07 -25.219 -9.945 1 96.56 87 ARG A N 1
ATOM 715 C CA . ARG A 1 87 ? 10.281 -24.859 -8.766 1 96.56 87 ARG A CA 1
ATOM 716 C C . ARG A 1 87 ? 8.844 -24.516 -9.156 1 96.56 87 ARG A C 1
ATOM 718 O O . ARG A 1 87 ? 7.898 -24.875 -8.453 1 96.56 87 ARG A O 1
ATOM 725 N N . MET A 1 88 ? 8.758 -23.844 -10.273 1 96.12 88 MET A N 1
ATOM 726 C CA . MET A 1 88 ? 7.438 -23.422 -10.742 1 96.12 88 MET A CA 1
ATOM 727 C C . MET A 1 88 ? 6.645 -24.609 -11.273 1 96.12 88 MET A C 1
ATOM 729 O O . MET A 1 88 ? 5.562 -24.922 -10.766 1 96.12 88 MET A O 1
ATOM 733 N N . TYR A 1 89 ? 7.234 -25.375 -12.203 1 94.56 89 TYR A N 1
ATOM 734 C CA . TYR A 1 89 ? 6.449 -26.312 -13 1 94.56 89 TYR A CA 1
ATOM 735 C C . TYR A 1 89 ? 6.453 -27.703 -12.359 1 94.56 89 TYR A C 1
ATOM 737 O O . TYR A 1 89 ? 5.527 -28.5 -12.57 1 94.56 89 TYR A O 1
ATOM 745 N N . GLU A 1 90 ? 7.426 -28.031 -11.578 1 95.81 90 GLU A N 1
ATOM 746 C CA . GLU A 1 90 ? 7.484 -29.344 -10.945 1 95.81 90 GLU A CA 1
ATOM 747 C C . GLU A 1 90 ? 7.059 -29.266 -9.484 1 95.81 90 GLU A C 1
ATOM 749 O O . GLU A 1 90 ? 6.285 -30.109 -9.016 1 95.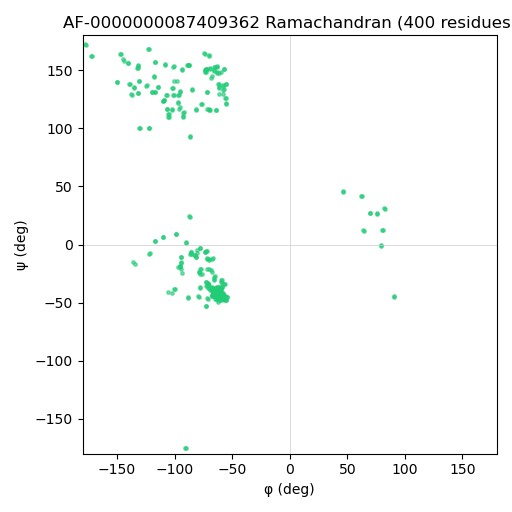81 90 GLU A O 1
ATOM 754 N N . SER A 1 91 ? 7.496 -28.234 -8.789 1 96.12 91 SER A N 1
ATOM 755 C CA . SER A 1 91 ? 7.23 -28.156 -7.359 1 96.12 91 SER A CA 1
ATOM 756 C C . SER A 1 91 ? 5.969 -27.344 -7.074 1 96.12 91 SER A C 1
ATOM 758 O O . SER A 1 91 ? 5.461 -27.359 -5.949 1 96.12 91 SER A O 1
ATOM 760 N N . GLY A 1 92 ? 5.488 -26.609 -8.023 1 97.38 92 GLY A N 1
ATOM 761 C CA . GLY A 1 92 ? 4.234 -25.891 -7.895 1 97.38 92 GLY A CA 1
ATOM 762 C C . GLY A 1 92 ? 4.387 -24.562 -7.156 1 97.38 92 GLY A C 1
ATOM 763 O O . GLY A 1 92 ? 3.5 -24.172 -6.398 1 97.38 92 GLY A O 1
ATOM 764 N N . MET A 1 93 ? 5.551 -23.953 -7.301 1 98.06 93 MET A N 1
ATOM 765 C CA . MET A 1 93 ? 5.727 -22.625 -6.715 1 98.06 93 MET A CA 1
ATOM 766 C C . MET A 1 93 ? 4.656 -21.656 -7.215 1 98.06 93 MET A C 1
ATOM 768 O O . MET A 1 93 ? 4.414 -21.578 -8.422 1 98.06 93 MET A O 1
ATOM 772 N N . TYR A 1 94 ? 3.92 -21 -6.352 1 98.31 94 TYR A N 1
ATOM 773 C CA . TYR A 1 94 ? 2.895 -19.984 -6.578 1 98.31 94 TYR A CA 1
ATOM 774 C C . TYR A 1 94 ? 1.578 -20.625 -6.996 1 98.31 94 TYR A C 1
ATOM 776 O O . TYR A 1 94 ? 0.597 -19.922 -7.262 1 98.31 94 TYR A O 1
ATOM 784 N N . ARG A 1 95 ? 1.552 -21.984 -7.121 1 98.12 95 ARG A N 1
ATOM 785 C CA . ARG A 1 95 ? 0.281 -22.641 -7.418 1 98.12 95 ARG A CA 1
ATOM 786 C C . ARG A 1 95 ? -0.655 -22.578 -6.215 1 98.12 95 ARG A C 1
ATOM 788 O O . ARG A 1 95 ? -0.342 -23.125 -5.152 1 98.12 95 ARG A O 1
ATOM 795 N N . ALA A 1 96 ? -1.75 -21.922 -6.371 1 98.38 96 ALA A N 1
ATOM 796 C CA . ALA A 1 96 ? -2.668 -21.719 -5.254 1 98.38 96 ALA A CA 1
ATOM 797 C C . ALA A 1 96 ? -4.102 -22.062 -5.648 1 98.38 96 ALA A C 1
ATOM 799 O O . ALA A 1 96 ? -4.453 -22.016 -6.832 1 98.38 96 ALA A O 1
ATOM 800 N N . PRO A 1 97 ? -4.934 -22.422 -4.699 1 98.38 97 PRO A N 1
ATOM 801 C CA . PRO A 1 97 ? -6.332 -22.734 -5.008 1 98.38 97 PRO A CA 1
ATOM 802 C C . PRO A 1 97 ? -7.145 -21.5 -5.367 1 98.38 97 PRO A C 1
ATOM 804 O O . PRO A 1 97 ? -8.219 -21.609 -5.961 1 98.38 97 PRO A O 1
ATOM 807 N N . VAL A 1 98 ? -6.68 -20.312 -4.961 1 98.62 98 VAL A N 1
ATOM 808 C CA . VAL A 1 98 ? -7.344 -19.047 -5.27 1 98.62 98 VAL A CA 1
ATOM 809 C C . VAL A 1 98 ? -6.301 -17.984 -5.617 1 98.62 98 VAL A C 1
ATOM 811 O O . VAL A 1 98 ? -5.219 -17.953 -5.023 1 98.62 98 VAL A O 1
ATOM 814 N N . TYR A 1 99 ? -6.582 -17.219 -6.617 1 98.88 99 TYR A N 1
ATOM 815 C CA . TYR A 1 99 ? -5.828 -16.016 -6.902 1 98.88 99 TYR A CA 1
ATOM 816 C C . TYR A 1 99 ? -6.715 -14.773 -6.781 1 98.88 99 TYR A C 1
ATOM 818 O O . TYR A 1 99 ? -7.828 -14.75 -7.316 1 98.88 99 TYR A O 1
ATOM 826 N N . VAL A 1 100 ? -6.273 -13.789 -6.09 1 98.94 100 VAL A N 1
ATOM 827 C CA . VAL A 1 100 ? -6.953 -12.5 -6.027 1 98.94 100 VAL A CA 1
ATOM 828 C C . VAL A 1 100 ? -6.195 -11.469 -6.863 1 98.94 100 VAL A C 1
ATOM 830 O O . VAL A 1 100 ? -5.051 -11.133 -6.555 1 98.94 100 VAL A O 1
ATOM 833 N N . ALA A 1 101 ? -6.785 -11.031 -7.922 1 98.94 101 ALA A N 1
ATOM 834 C CA . ALA A 1 101 ? -6.242 -9.914 -8.688 1 98.94 101 ALA A CA 1
ATOM 835 C C . ALA A 1 101 ? -6.914 -8.602 -8.289 1 98.94 101 ALA A C 1
ATOM 837 O O . ALA A 1 101 ? -8.141 -8.508 -8.234 1 98.94 101 ALA A O 1
ATOM 838 N N . VAL A 1 102 ? -6.137 -7.648 -7.988 1 98.94 102 VAL A N 1
ATOM 839 C CA . VAL A 1 102 ? -6.66 -6.348 -7.582 1 98.94 102 VAL A CA 1
ATOM 840 C C . VAL A 1 102 ? -6.398 -5.32 -8.68 1 98.94 102 VAL A C 1
ATOM 842 O O . VAL A 1 102 ? -5.258 -5.141 -9.109 1 98.94 102 VAL A O 1
ATOM 845 N N . PHE A 1 103 ? -7.465 -4.691 -9.125 1 98.88 103 PHE A N 1
ATOM 846 C CA . PHE A 1 103 ? -7.418 -3.682 -10.18 1 98.88 103 PHE A CA 1
ATOM 847 C C . PHE A 1 103 ? -7.879 -2.328 -9.648 1 98.88 103 PHE A C 1
ATOM 849 O O . PHE A 1 103 ? -8.547 -2.256 -8.609 1 98.88 103 PHE A O 1
ATOM 856 N N . ILE A 1 104 ? -7.438 -1.293 -10.344 1 98.38 104 ILE A N 1
ATOM 857 C CA . ILE A 1 104 ? -8.031 0.027 -10.156 1 98.38 104 ILE A CA 1
ATOM 858 C C . ILE A 1 104 ? -8.664 0.497 -11.469 1 98.38 104 ILE A C 1
ATOM 860 O O . ILE A 1 104 ? -8.164 0.186 -12.547 1 98.38 104 ILE A O 1
ATOM 864 N N . ASP A 1 105 ? -9.742 1.187 -11.359 1 97.56 105 ASP A N 1
ATOM 865 C CA . ASP A 1 105 ? -10.414 1.796 -12.508 1 97.56 105 ASP A CA 1
ATOM 866 C C . ASP A 1 105 ? -9.938 3.232 -12.719 1 97.56 105 ASP A C 1
ATOM 868 O O . ASP A 1 105 ? -10.305 4.133 -11.961 1 97.56 105 ASP A O 1
ATOM 872 N N . ARG A 1 106 ? -9.195 3.477 -13.781 1 94.06 106 ARG A N 1
ATOM 873 C CA . ARG A 1 106 ? -8.547 4.758 -14.031 1 94.06 106 ARG A CA 1
ATOM 874 C C . ARG A 1 106 ? -9.562 5.828 -14.414 1 94.06 106 ARG A C 1
ATOM 876 O O . ARG A 1 106 ? -9.25 7.02 -14.414 1 94.06 106 ARG A O 1
ATOM 883 N N . ARG A 1 107 ? -10.852 5.41 -14.711 1 93.19 107 ARG A N 1
ATOM 884 C CA . ARG A 1 107 ? -11.883 6.375 -15.07 1 93.19 107 ARG A CA 1
ATOM 885 C C . ARG A 1 107 ? -12.414 7.09 -13.828 1 93.19 107 ARG A C 1
ATOM 887 O O . ARG A 1 107 ? -12.953 8.195 -13.93 1 93.19 107 ARG A O 1
ATOM 894 N N . VAL A 1 108 ? -12.266 6.367 -12.688 1 88.5 108 VAL A N 1
ATOM 895 C CA . VAL A 1 108 ? -12.75 6.926 -11.43 1 88.5 108 VAL A CA 1
ATOM 896 C C . VAL A 1 108 ? -11.664 7.805 -10.805 1 88.5 108 VAL A C 1
ATOM 898 O O . VAL A 1 108 ? -10.773 7.305 -10.109 1 88.5 108 VAL A O 1
ATOM 901 N N . ARG A 1 109 ? -11.695 9.117 -11.102 1 83.25 109 ARG A N 1
ATOM 902 C CA . ARG A 1 109 ? -10.711 10.07 -10.609 1 83.25 109 ARG A CA 1
ATOM 903 C C . ARG A 1 109 ? -11.352 11.422 -10.312 1 83.25 109 ARG A C 1
ATOM 905 O O . ARG A 1 109 ? -12.406 11.75 -10.859 1 83.25 109 ARG A O 1
ATOM 912 N N . PHE A 1 110 ? -10.656 12.062 -9.516 1 80.44 110 PHE A N 1
ATOM 913 C CA . PHE A 1 110 ? -11.188 13.352 -9.086 1 80.44 110 PHE A CA 1
ATOM 914 C C . PHE A 1 110 ? -10.539 14.492 -9.875 1 80.44 110 PHE A C 1
ATOM 916 O O . PHE A 1 110 ? -11.203 15.461 -10.242 1 80.44 110 PHE A O 1
ATOM 923 N N . LEU A 1 111 ? -9.258 14.391 -10.156 1 81.38 111 LEU A N 1
ATOM 924 C CA . LEU A 1 111 ? -8.523 15.406 -10.898 1 81.38 111 LEU A CA 1
ATOM 925 C C . LEU A 1 111 ? -8.523 15.109 -12.391 1 81.38 111 LEU A C 1
ATOM 927 O O . LEU A 1 111 ? -7.816 14.219 -12.852 1 81.38 111 LEU A O 1
ATOM 931 N N . LYS A 1 112 ? -9.141 15.914 -13.211 1 80.75 112 LYS A N 1
ATOM 932 C CA . LYS A 1 112 ? -9.43 15.562 -14.594 1 80.75 112 LYS A CA 1
ATOM 933 C C . LYS A 1 112 ? -8.367 16.125 -15.539 1 80.75 112 LYS A C 1
ATOM 935 O O . LYS A 1 112 ? -8.219 15.648 -16.672 1 80.75 112 LYS A O 1
ATOM 940 N N . ARG A 1 113 ? -7.656 17.094 -15.047 1 86.25 113 ARG A N 1
ATOM 941 C CA . ARG A 1 113 ? -6.648 17.688 -15.914 1 86.25 113 ARG A CA 1
ATOM 942 C C . ARG A 1 113 ? -5.465 16.734 -16.109 1 86.25 113 ARG A C 1
ATOM 944 O O . ARG A 1 113 ? -5.094 16.016 -15.188 1 86.25 113 ARG A O 1
ATOM 951 N N . ARG A 1 114 ? -4.836 16.844 -17.219 1 86.94 114 ARG A N 1
ATOM 952 C CA . ARG A 1 114 ? -3.791 15.922 -17.641 1 86.94 114 ARG A CA 1
ATOM 953 C C . ARG A 1 114 ? -2.574 16.016 -16.719 1 86.94 114 ARG A C 1
ATOM 955 O O . ARG A 1 114 ? -1.869 15.023 -16.516 1 86.94 114 ARG A O 1
ATOM 962 N N . GLU A 1 115 ? -2.404 17.188 -16.203 1 87.19 115 GLU A N 1
ATOM 963 C CA . GLU A 1 115 ? -1.229 17.375 -15.352 1 87.19 115 GLU A CA 1
ATOM 964 C C . GLU A 1 115 ? -1.322 16.562 -14.078 1 87.19 115 GLU A C 1
ATOM 966 O O . GLU A 1 115 ? -0.316 16.344 -13.398 1 87.19 115 GLU A O 1
ATOM 971 N N . PHE A 1 116 ? -2.557 15.992 -13.797 1 89.69 116 PHE A N 1
ATOM 972 C CA . PHE A 1 116 ? -2.75 15.242 -12.562 1 89.69 116 PHE A CA 1
ATOM 973 C C . PHE A 1 116 ? -2.906 13.758 -12.852 1 89.69 116 PHE A C 1
ATOM 975 O O . PHE A 1 116 ? -3.158 12.961 -11.945 1 89.69 116 PHE A O 1
ATOM 982 N N . ASP A 1 117 ? -2.721 13.359 -14.102 1 90.62 117 ASP A N 1
ATOM 983 C CA . ASP A 1 117 ? -2.873 11.961 -14.469 1 90.62 117 ASP A CA 1
ATOM 984 C C . ASP A 1 117 ? -1.938 11.07 -13.648 1 90.62 117 ASP A C 1
ATOM 986 O O . ASP A 1 117 ? -2.371 10.07 -13.078 1 90.62 117 ASP A O 1
ATOM 990 N N . GLU A 1 118 ? -0.699 11.508 -13.539 1 92.25 118 GLU A N 1
ATOM 991 C CA . GLU A 1 118 ? 0.3 10.672 -12.867 1 92.25 118 GLU A CA 1
ATOM 992 C C . GLU A 1 118 ? 0.056 10.617 -11.367 1 92.25 118 GLU A C 1
ATOM 994 O O . GLU A 1 118 ? -0.028 9.539 -10.781 1 92.25 118 GLU A O 1
ATOM 999 N N . PRO A 1 119 ? -0.184 11.773 -10.711 1 92.94 119 PRO A N 1
ATOM 1000 C CA . PRO A 1 119 ? -0.459 11.711 -9.273 1 92.94 119 PRO A CA 1
ATOM 1001 C C . PRO A 1 119 ? -1.712 10.906 -8.945 1 92.94 119 PRO A C 1
ATOM 1003 O O . PRO A 1 119 ? -1.709 10.109 -8 1 92.94 119 PRO A O 1
ATOM 1006 N N . GLU A 1 120 ? -2.691 11.078 -9.711 1 93.38 120 GLU A N 1
ATOM 1007 C CA . GLU A 1 120 ? -3.93 10.344 -9.469 1 93.38 120 GLU A CA 1
ATOM 1008 C C . GLU A 1 120 ? -3.729 8.844 -9.656 1 93.38 120 GLU A C 1
ATOM 1010 O O . GLU A 1 120 ? -4.285 8.031 -8.914 1 93.38 120 GLU A O 1
ATOM 1015 N N . PHE A 1 121 ? -2.994 8.539 -10.672 1 95.81 121 PHE A N 1
ATOM 1016 C CA . PHE A 1 121 ? -2.688 7.137 -10.922 1 95.81 121 PHE A CA 1
ATOM 1017 C C . PHE A 1 121 ? -1.912 6.539 -9.75 1 95.81 121 PHE A C 1
ATOM 1019 O O . PHE A 1 121 ? -2.277 5.484 -9.234 1 95.81 121 PHE A O 1
ATOM 1026 N N . ILE A 1 122 ? -0.937 7.211 -9.266 1 97.38 122 ILE A N 1
ATOM 1027 C CA . ILE A 1 122 ? -0.083 6.734 -8.188 1 97.38 122 ILE A CA 1
ATOM 1028 C C . ILE A 1 122 ? -0.895 6.617 -6.898 1 97.38 122 ILE A C 1
ATOM 1030 O O . ILE A 1 122 ? -0.795 5.621 -6.18 1 97.38 122 ILE A O 1
ATOM 1034 N N . TRP A 1 123 ? -1.751 7.574 -6.66 1 98 123 TRP A N 1
ATOM 1035 C CA . TRP A 1 123 ? -2.582 7.547 -5.461 1 98 123 TRP A CA 1
ATOM 1036 C C . TRP A 1 123 ? -3.529 6.355 -5.48 1 98 123 TRP A C 1
ATOM 1038 O O . TRP A 1 123 ? -3.797 5.746 -4.441 1 98 123 TRP A O 1
ATOM 1048 N N . SER A 1 124 ? -4.023 6.059 -6.656 1 98 124 SER A N 1
ATOM 1049 C CA . SER A 1 124 ? -4.91 4.906 -6.793 1 98 124 SER A CA 1
ATOM 1050 C C . SER A 1 124 ? -4.164 3.602 -6.535 1 98 124 SER A C 1
ATOM 1052 O O . SER A 1 124 ? -4.695 2.695 -5.891 1 98 124 SER A O 1
ATOM 1054 N N . VAL A 1 125 ? -2.982 3.506 -7.02 1 98.5 125 VAL A N 1
ATOM 1055 C CA . VAL A 1 125 ? -2.139 2.332 -6.812 1 98.5 125 VAL A CA 1
ATOM 1056 C C . VAL A 1 125 ? -1.829 2.176 -5.324 1 98.5 125 VAL A C 1
ATOM 1058 O O . VAL A 1 125 ? -1.888 1.068 -4.785 1 98.5 125 VAL A O 1
ATOM 1061 N N . GLU A 1 126 ? -1.545 3.264 -4.684 1 98.81 126 GLU A N 1
ATOM 1062 C CA . GLU A 1 126 ? -1.293 3.248 -3.244 1 98.81 126 GLU A CA 1
ATOM 1063 C C . GLU A 1 126 ? -2.51 2.734 -2.479 1 98.81 126 GLU A C 1
ATOM 1065 O O . GLU A 1 126 ? -2.373 1.92 -1.562 1 98.81 126 GLU A O 1
ATOM 1070 N N . SER A 1 127 ? -3.656 3.229 -2.875 1 98.75 127 SER A N 1
ATOM 1071 C CA . SER A 1 127 ? -4.895 2.791 -2.24 1 98.75 127 SER A CA 1
ATOM 1072 C C . SER A 1 127 ? -5.066 1.279 -2.344 1 98.75 127 SER A C 1
ATOM 1074 O O . SER A 1 127 ? -5.383 0.616 -1.354 1 98.75 127 SER A O 1
ATOM 1076 N N . ALA A 1 128 ? -4.848 0.803 -3.518 1 98.88 128 ALA A N 1
ATOM 1077 C CA . ALA A 1 128 ? -4.996 -0.631 -3.752 1 98.88 128 ALA A CA 1
ATOM 1078 C C . ALA A 1 128 ? -3.949 -1.425 -2.979 1 98.88 128 ALA A C 1
ATOM 1080 O O . ALA A 1 128 ? -4.242 -2.496 -2.441 1 98.88 128 ALA A O 1
ATOM 1081 N N . ALA A 1 129 ? -2.734 -0.932 -2.912 1 98.94 129 ALA A N 1
ATOM 1082 C CA . ALA A 1 129 ? -1.665 -1.607 -2.184 1 98.94 129 ALA A CA 1
ATOM 1083 C C . ALA A 1 129 ? -1.982 -1.688 -0.692 1 98.94 129 ALA A C 1
ATOM 1085 O O . ALA A 1 129 ? -1.752 -2.719 -0.057 1 98.94 129 ALA A O 1
ATOM 1086 N N . MET A 1 130 ? -2.479 -0.638 -0.157 1 98.94 130 MET A N 1
ATOM 1087 C CA . MET A 1 130 ? -2.871 -0.648 1.249 1 98.94 130 MET A CA 1
ATOM 1088 C C . MET A 1 130 ? -4.004 -1.641 1.49 1 98.94 130 MET A C 1
ATOM 1090 O O . MET A 1 130 ? -4.031 -2.318 2.52 1 98.94 130 MET A O 1
ATOM 1094 N N . ALA A 1 131 ? -4.918 -1.715 0.557 1 98.94 131 ALA A N 1
ATOM 1095 C CA . ALA A 1 131 ? -5.988 -2.703 0.643 1 98.94 131 ALA A CA 1
ATOM 1096 C C . ALA A 1 131 ? -5.43 -4.121 0.622 1 98.94 131 ALA A C 1
ATOM 1098 O O . ALA A 1 131 ? -5.863 -4.98 1.396 1 98.94 131 ALA A O 1
ATOM 1099 N N . ILE A 1 132 ? -4.473 -4.332 -0.23 1 98.94 132 ILE A N 1
ATOM 1100 C CA . ILE A 1 132 ? -3.85 -5.648 -0.344 1 98.94 132 ILE A CA 1
ATOM 1101 C C . ILE A 1 132 ? -3.145 -6 0.963 1 98.94 132 ILE A C 1
ATOM 1103 O O . ILE A 1 132 ? -3.178 -7.152 1.402 1 98.94 132 ILE A O 1
ATOM 1107 N N . GLN A 1 133 ? -2.543 -5.031 1.59 1 98.94 133 GLN A N 1
ATOM 1108 C CA . GLN A 1 133 ? -1.887 -5.297 2.865 1 98.94 133 GLN A CA 1
ATOM 1109 C C . GLN A 1 133 ? -2.893 -5.754 3.918 1 98.94 133 GLN A C 1
ATOM 1111 O O . GLN A 1 133 ? -2.643 -6.715 4.648 1 98.94 133 GLN A O 1
ATOM 1116 N N . ASN A 1 134 ? -4.047 -5.043 4.02 1 98.94 134 ASN A N 1
ATOM 1117 C CA . ASN A 1 134 ? -5.109 -5.496 4.906 1 98.94 134 ASN A CA 1
ATOM 1118 C C . ASN A 1 134 ? -5.52 -6.934 4.609 1 98.94 134 ASN A C 1
ATOM 1120 O O . ASN A 1 134 ? -5.688 -7.742 5.523 1 98.94 134 ASN A O 1
ATOM 1124 N N . LEU A 1 135 ? -5.68 -7.195 3.35 1 98.94 135 LEU A N 1
ATOM 1125 C CA . LEU A 1 135 ? -6.059 -8.531 2.895 1 98.94 135 LEU A CA 1
ATOM 1126 C C . LEU A 1 135 ? -5.051 -9.57 3.371 1 98.94 135 LEU A C 1
ATOM 1128 O O . LEU A 1 135 ? -5.438 -10.609 3.908 1 98.94 135 LEU A O 1
ATOM 1132 N N . MET A 1 136 ? -3.779 -9.289 3.227 1 98.94 136 MET A N 1
ATOM 1133 C CA . MET A 1 136 ? -2.734 -10.25 3.572 1 98.94 136 MET A CA 1
ATOM 1134 C C . MET A 1 136 ? -2.641 -10.43 5.082 1 98.94 136 MET A C 1
ATOM 1136 O O . MET A 1 136 ? -2.346 -11.523 5.562 1 98.94 136 MET A O 1
ATOM 1140 N N . LEU A 1 137 ? -2.885 -9.383 5.84 1 98.94 137 LEU A N 1
ATOM 1141 C CA . LEU A 1 137 ? -2.922 -9.523 7.293 1 98.94 137 LEU A CA 1
ATOM 1142 C C . LEU A 1 137 ? -4.102 -10.391 7.723 1 98.94 137 LEU A C 1
ATOM 1144 O O . LEU A 1 137 ? -3.959 -11.242 8.609 1 98.94 137 LEU A O 1
ATOM 1148 N N . LYS A 1 138 ? -5.242 -10.141 7.129 1 98.94 138 LYS A N 1
ATOM 1149 C CA . LYS A 1 138 ? -6.418 -10.945 7.438 1 98.94 138 LYS A CA 1
ATOM 1150 C C . LYS A 1 138 ? -6.188 -12.414 7.086 1 98.94 138 LYS A C 1
ATOM 1152 O O . LYS A 1 138 ? -6.668 -13.312 7.781 1 98.94 138 LYS A O 1
ATOM 1157 N N . ALA A 1 139 ? -5.473 -12.68 5.996 1 98.94 139 ALA A N 1
ATOM 1158 C CA . ALA A 1 139 ? -5.141 -14.047 5.609 1 98.94 139 ALA A CA 1
ATOM 1159 C C . ALA A 1 139 ? -4.383 -14.766 6.727 1 98.94 139 ALA A C 1
ATOM 1161 O O . ALA A 1 139 ? -4.668 -15.922 7.031 1 98.94 139 ALA A O 1
ATOM 1162 N N . VAL A 1 140 ? -3.439 -14.086 7.34 1 98.75 140 VAL A N 1
ATOM 1163 C CA . VAL A 1 140 ? -2.688 -14.664 8.445 1 98.75 140 VAL A CA 1
ATOM 1164 C C . VAL A 1 140 ? -3.646 -15.102 9.555 1 98.75 140 VAL A C 1
ATOM 1166 O O . VAL A 1 140 ? -3.535 -16.203 10.086 1 98.75 140 VAL A O 1
ATOM 1169 N N . GLU A 1 141 ? -4.562 -14.203 9.867 1 98.75 141 GLU A N 1
ATOM 1170 C CA . GLU A 1 141 ? -5.527 -14.492 10.922 1 98.75 141 GLU A CA 1
ATOM 1171 C C . GLU A 1 141 ? -6.348 -15.734 10.602 1 98.75 141 GLU A C 1
ATOM 1173 O O . GLU A 1 141 ? -6.707 -16.5 11.5 1 98.75 141 GLU A O 1
ATOM 1178 N N . LEU A 1 142 ? -6.613 -15.984 9.375 1 98.69 142 LEU A N 1
ATOM 1179 C CA . LEU A 1 142 ? -7.465 -17.094 8.953 1 98.69 142 LEU A CA 1
ATOM 1180 C C . LEU A 1 142 ? -6.645 -18.359 8.719 1 98.69 142 LEU A C 1
ATOM 1182 O O . LEU A 1 142 ? -7.176 -19.375 8.266 1 98.69 142 LEU A O 1
ATOM 1186 N N . GLY A 1 143 ? -5.312 -18.266 8.969 1 98.25 143 GLY A N 1
ATOM 1187 C CA . GLY A 1 143 ? -4.43 -19.406 8.758 1 98.25 143 GLY A CA 1
ATOM 1188 C C . GLY A 1 143 ? -4.047 -19.594 7.305 1 98.25 143 GLY A C 1
ATOM 1189 O O . GLY A 1 143 ? -3.582 -20.672 6.922 1 98.25 143 GLY A O 1
ATOM 1190 N N . LEU A 1 144 ? -4.316 -18.625 6.477 1 98.81 144 LEU A N 1
ATOM 1191 C CA . LEU A 1 144 ? -3.994 -18.672 5.055 1 98.81 144 LEU A CA 1
ATOM 1192 C C . LEU A 1 144 ? -2.643 -18.016 4.785 1 98.81 144 LEU A C 1
ATOM 1194 O O . LEU A 1 144 ? -2.195 -17.172 5.559 1 98.81 144 LEU A O 1
ATOM 1198 N N . GLY A 1 145 ? -1.918 -18.453 3.73 1 98.69 145 GLY A N 1
ATOM 1199 C CA . GLY A 1 145 ? -0.714 -17.844 3.197 1 98.69 145 GLY A CA 1
ATOM 1200 C C . GLY A 1 145 ? -0.965 -17.031 1.94 1 98.69 145 GLY A C 1
ATOM 1201 O O . GLY A 1 145 ? -1.932 -17.281 1.216 1 98.69 145 GLY A O 1
ATOM 1202 N N . THR A 1 146 ? -0.152 -16.078 1.72 1 98.81 146 THR A N 1
ATOM 1203 C CA . THR A 1 146 ? -0.237 -15.219 0.547 1 98.81 146 THR A CA 1
ATOM 1204 C C . THR A 1 146 ? 1.153 -14.766 0.106 1 98.81 146 THR A C 1
ATOM 1206 O O . THR A 1 146 ? 2.121 -14.898 0.857 1 98.81 146 THR A O 1
ATOM 1209 N N . VAL A 1 147 ? 1.242 -14.273 -1.091 1 98.69 147 VAL A N 1
ATOM 1210 C CA . VAL A 1 147 ? 2.412 -13.555 -1.588 1 98.69 147 VAL A CA 1
ATOM 1211 C C . VAL A 1 147 ? 1.98 -12.523 -2.623 1 98.69 147 VAL A C 1
ATOM 1213 O O . VAL A 1 147 ? 1.03 -12.75 -3.377 1 98.69 147 VAL A O 1
ATOM 1216 N N . TYR A 1 148 ? 2.594 -11.367 -2.564 1 98.81 148 TYR A N 1
ATOM 1217 C CA . TYR A 1 148 ? 2.326 -10.297 -3.523 1 98.81 148 TYR A CA 1
ATOM 1218 C C . TYR A 1 148 ? 3.098 -10.523 -4.82 1 98.81 148 TYR A C 1
ATOM 1220 O O . TYR A 1 148 ? 4.332 -10.469 -4.832 1 98.81 148 TYR A O 1
ATOM 1228 N N . ILE A 1 149 ? 2.406 -10.734 -5.938 1 98.69 149 ILE A N 1
ATOM 1229 C CA . ILE A 1 149 ? 3.029 -10.984 -7.23 1 98.69 149 ILE A CA 1
ATOM 1230 C C . ILE A 1 149 ? 2.932 -9.742 -8.109 1 98.69 149 ILE A C 1
ATOM 1232 O O . ILE A 1 149 ? 1.86 -9.422 -8.625 1 98.69 149 ILE A O 1
ATOM 1236 N N . GLY A 1 150 ? 4.055 -9.102 -8.344 1 97.56 150 GLY A N 1
ATOM 1237 C CA . GLY A 1 150 ? 4.109 -7.895 -9.148 1 97.56 150 GLY A CA 1
ATOM 1238 C C . GLY A 1 150 ? 4.461 -8.156 -10.602 1 97.56 150 GLY A C 1
ATOM 1239 O O . GLY A 1 150 ? 4.102 -7.375 -11.484 1 97.56 150 GLY A O 1
ATOM 1240 N N . VAL A 1 151 ? 5.027 -9.281 -10.953 1 97.44 151 VAL A N 1
ATOM 1241 C CA . VAL A 1 151 ? 5.562 -9.539 -12.289 1 97.44 151 VAL A CA 1
ATOM 1242 C C . VAL A 1 151 ? 4.414 -9.664 -13.289 1 97.44 151 VAL A C 1
ATOM 1244 O O . VAL A 1 151 ? 4.633 -9.625 -14.5 1 97.44 151 VAL A O 1
ATOM 1247 N N . THR A 1 152 ? 3.242 -9.797 -12.805 1 98 152 THR A N 1
ATOM 1248 C CA . THR A 1 152 ? 2.08 -9.867 -13.688 1 98 152 THR A CA 1
ATOM 1249 C C . THR A 1 152 ? 1.762 -8.5 -14.281 1 98 152 THR A C 1
ATOM 1251 O O . THR A 1 152 ? 0.947 -8.391 -15.203 1 98 152 THR A O 1
ATOM 1254 N N . ASN A 1 153 ? 2.449 -7.492 -13.836 1 96.69 153 ASN A N 1
ATOM 1255 C CA . ASN A 1 153 ? 2.252 -6.141 -14.352 1 96.69 153 ASN A CA 1
ATOM 1256 C C . ASN A 1 153 ? 3.02 -5.914 -15.648 1 96.69 153 ASN A C 1
ATOM 1258 O O . ASN A 1 153 ? 2.852 -4.883 -16.297 1 96.69 153 ASN A O 1
ATOM 1262 N N . PHE A 1 154 ? 3.84 -6.82 -16.016 1 96.56 154 PHE A N 1
ATOM 1263 C CA . PHE A 1 154 ? 4.625 -6.645 -17.234 1 96.56 154 PHE A CA 1
ATOM 1264 C C . PHE A 1 154 ? 3.715 -6.559 -18.453 1 96.56 154 PHE A C 1
ATOM 1266 O O . PHE A 1 154 ? 2.684 -7.23 -18.516 1 96.56 154 PHE A O 1
ATOM 1273 N N . GLN A 1 155 ? 4.234 -5.754 -19.422 1 94.5 155 GLN A N 1
ATOM 1274 C CA . GLN A 1 155 ? 3.506 -5.605 -20.672 1 94.5 155 GLN A CA 1
ATOM 1275 C C . GLN A 1 155 ? 3.242 -6.961 -21.312 1 94.5 155 GLN A C 1
ATOM 1277 O O . GLN A 1 155 ? 4.129 -7.82 -21.359 1 94.5 155 GLN A O 1
ATOM 1282 N N . GLY A 1 156 ? 2.08 -7.152 -21.828 1 96.5 156 GLY A N 1
ATOM 1283 C CA . GLY A 1 156 ? 1.67 -8.422 -22.406 1 96.5 156 GLY A CA 1
ATOM 1284 C C . GLY A 1 156 ? 1 -9.344 -21.406 1 96.5 156 GLY A C 1
ATOM 1285 O O . GLY A 1 156 ? -0.026 -9.953 -21.719 1 96.5 156 GLY A O 1
ATOM 1286 N N . ILE A 1 157 ? 1.577 -9.445 -20.25 1 98 157 ILE A N 1
ATOM 1287 C CA . ILE A 1 157 ? 1.04 -10.312 -19.203 1 98 157 ILE A CA 1
ATOM 1288 C C . ILE A 1 157 ? -0.142 -9.633 -18.516 1 98 157 ILE A C 1
ATOM 1290 O O . ILE A 1 157 ? -1.189 -10.25 -18.312 1 98 157 ILE A O 1
ATOM 1294 N N . GLU A 1 158 ? 0.053 -8.367 -18.219 1 97.81 158 GLU A N 1
ATOM 1295 C CA . GLU A 1 158 ? -1.004 -7.609 -17.562 1 97.81 158 GLU A CA 1
ATOM 1296 C C . GLU A 1 158 ? -2.283 -7.602 -18.391 1 97.81 158 GLU A C 1
ATOM 1298 O O . GLU A 1 158 ? -3.381 -7.75 -17.844 1 97.81 158 GLU A O 1
ATOM 1303 N N . GLU A 1 159 ? -2.146 -7.438 -19.672 1 98.06 159 GLU A N 1
ATOM 1304 C CA . GLU A 1 159 ? -3.293 -7.438 -20.578 1 98.06 159 GLU A CA 1
ATOM 1305 C C . GLU A 1 159 ? -4.02 -8.781 -20.547 1 98.06 159 GLU A C 1
ATOM 1307 O O . GLU A 1 159 ? -5.254 -8.82 -20.562 1 98.06 159 GLU A O 1
ATOM 1312 N N . GLU A 1 160 ? -3.273 -9.805 -20.516 1 98.38 160 GLU A N 1
ATOM 1313 C CA . GLU A 1 160 ? -3.869 -11.141 -20.484 1 98.38 160 GLU A CA 1
ATOM 1314 C C . GLU A 1 160 ? -4.629 -11.375 -19.188 1 98.38 160 GLU A C 1
ATOM 1316 O O . GLU A 1 160 ? -5.719 -11.945 -19.188 1 98.38 160 GLU A O 1
ATOM 1321 N N . VAL A 1 161 ? -4.059 -10.914 -18.047 1 98.69 161 VAL A N 1
ATOM 1322 C CA . VAL A 1 161 ? -4.746 -11.047 -16.766 1 98.69 161 VAL A CA 1
ATOM 1323 C C . VAL A 1 161 ? -6.043 -10.242 -16.781 1 98.69 161 VAL A C 1
ATOM 1325 O O . VAL A 1 161 ? -7.086 -10.719 -16.328 1 98.69 161 VAL A O 1
ATOM 1328 N N . ARG A 1 162 ? -5.949 -9.055 -17.297 1 98.44 162 ARG A N 1
ATOM 1329 C CA . ARG A 1 162 ? -7.109 -8.172 -17.391 1 98.44 162 ARG A CA 1
ATOM 1330 C C . ARG A 1 162 ? -8.203 -8.805 -18.25 1 98.44 162 ARG A C 1
ATOM 1332 O O . ARG A 1 162 ? -9.383 -8.766 -17.891 1 98.44 162 ARG A O 1
ATOM 1339 N N . GLU A 1 163 ? -7.781 -9.383 -19.344 1 97.81 163 GLU A N 1
ATOM 1340 C CA . GLU A 1 163 ? -8.727 -10.055 -20.234 1 97.81 163 GLU A CA 1
ATOM 1341 C C . GLU A 1 163 ? -9.383 -11.25 -19.531 1 97.81 163 GLU A C 1
ATOM 1343 O O . GLU A 1 163 ? -10.594 -11.453 -19.656 1 97.81 163 GLU A O 1
ATOM 1348 N N . LE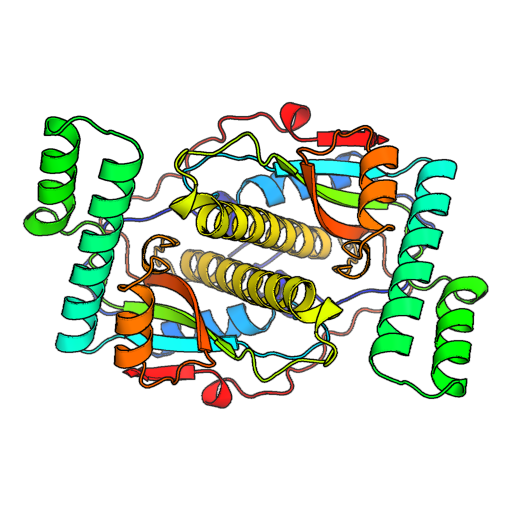U A 1 164 ? -8.602 -12 -18.844 1 97.81 164 LEU A N 1
ATOM 1349 C CA . LEU A 1 164 ? -9.125 -13.125 -18.094 1 97.81 164 LEU A CA 1
ATOM 1350 C C . LEU A 1 164 ? -10.148 -12.664 -17.062 1 97.81 164 LEU A C 1
ATOM 1352 O O . LEU A 1 164 ? -11.109 -13.383 -16.766 1 97.81 164 LEU A O 1
ATOM 1356 N N . ALA A 1 165 ? -9.938 -11.445 -16.578 1 98.31 165 ALA A N 1
ATOM 1357 C CA . ALA A 1 165 ? -10.805 -10.875 -15.555 1 98.31 165 ALA A CA 1
ATOM 1358 C C . ALA A 1 165 ? -12.07 -10.289 -16.172 1 98.31 165 ALA A C 1
ATOM 1360 O O . ALA A 1 165 ? -13 -9.906 -15.453 1 98.31 165 ALA A O 1
ATOM 1361 N N . GLY A 1 166 ? -12.07 -10.188 -17.484 1 97.88 166 GLY A N 1
ATOM 1362 C CA . GLY A 1 166 ? -13.211 -9.609 -18.172 1 97.88 166 GLY A CA 1
ATOM 1363 C C . GLY A 1 166 ? -13.273 -8.094 -18.062 1 97.88 166 GLY A C 1
ATOM 1364 O O . GLY A 1 166 ? -14.352 -7.508 -18.047 1 97.88 166 GLY A O 1
ATOM 1365 N N . LEU A 1 167 ? -12.148 -7.492 -17.891 1 98.12 167 LEU A N 1
ATOM 1366 C CA . LEU A 1 167 ? -12.094 -6.047 -17.703 1 98.12 167 LEU A CA 1
ATOM 1367 C C . LEU A 1 167 ? -11.516 -5.363 -18.938 1 98.12 167 LEU A C 1
ATOM 1369 O O . LEU A 1 167 ? -10.734 -5.965 -19.672 1 98.12 167 LEU A O 1
ATOM 1373 N N . ASP A 1 168 ? -11.859 -4.113 -19.125 1 97.62 168 ASP A N 1
ATOM 1374 C CA . ASP A 1 168 ? -11.398 -3.383 -20.312 1 97.62 168 ASP A CA 1
ATOM 1375 C C . ASP A 1 168 ? -10.086 -2.66 -20.031 1 97.62 168 ASP A C 1
ATOM 1377 O O . ASP A 1 168 ? -9.5 -2.812 -18.953 1 97.62 168 ASP A O 1
ATOM 1381 N N . GLY A 1 169 ? -9.617 -1.904 -20.953 1 96.94 169 GLY A N 1
ATOM 1382 C CA . GLY A 1 169 ? -8.297 -1.292 -20.922 1 96.94 169 GLY A CA 1
ATOM 1383 C C . GLY A 1 169 ? -8.195 -0.153 -19.922 1 96.94 169 GLY A C 1
ATOM 1384 O O . GLY A 1 169 ? -7.098 0.303 -19.609 1 96.94 169 GLY A O 1
ATOM 1385 N N . ASN A 1 170 ? -9.328 0.224 -19.281 1 96.62 170 ASN A N 1
ATOM 1386 C CA . ASN A 1 170 ? -9.312 1.298 -18.297 1 96.62 170 ASN A CA 1
ATOM 1387 C C . ASN A 1 170 ? -8.953 0.777 -16.906 1 96.62 170 ASN A C 1
ATOM 1389 O O . ASN A 1 170 ? -8.727 1.562 -15.984 1 96.62 170 ASN A O 1
ATOM 1393 N N . HIS A 1 171 ? -8.898 -0.502 -16.844 1 98.12 171 HIS A N 1
ATOM 1394 C CA . HIS A 1 171 ? -8.5 -1.098 -15.57 1 98.12 171 HIS A CA 1
ATOM 1395 C C . HIS A 1 171 ? -7 -1.398 -15.555 1 98.12 171 HIS A C 1
ATOM 1397 O O . HIS A 1 171 ? -6.449 -1.887 -16.547 1 98.12 171 HIS A O 1
ATOM 1403 N N . TYR A 1 172 ? -6.402 -0.99 -14.484 1 97.88 172 TYR A N 1
ATOM 1404 C CA . TYR A 1 172 ? -4.984 -1.271 -14.273 1 97.88 172 TYR A CA 1
ATOM 1405 C C . TYR A 1 172 ? -4.793 -2.336 -13.203 1 97.88 172 TYR A C 1
ATOM 1407 O O . TYR A 1 172 ? -5.344 -2.227 -12.102 1 97.88 172 TYR A O 1
ATOM 1415 N N . LEU A 1 173 ? -4.039 -3.342 -13.508 1 98.75 173 LEU A N 1
ATOM 1416 C CA . LEU A 1 173 ? -3.713 -4.387 -12.547 1 98.75 173 LEU A CA 1
ATOM 1417 C C . LEU A 1 173 ? -2.646 -3.912 -11.562 1 98.75 173 LEU A C 1
ATOM 1419 O O . LEU A 1 173 ? -1.531 -3.574 -11.969 1 98.75 173 LEU A O 1
ATOM 1423 N N . VAL A 1 174 ? -2.988 -3.93 -10.305 1 98.69 174 VAL A N 1
ATOM 1424 C CA . VAL A 1 174 ? -2.033 -3.506 -9.281 1 98.69 174 VAL A CA 1
ATOM 1425 C C . VAL A 1 174 ? -1.187 -4.695 -8.844 1 98.69 174 VAL A C 1
ATOM 1427 O O . VAL A 1 174 ? 0.034 -4.582 -8.703 1 98.69 174 VAL A O 1
ATOM 1430 N N . GLY A 1 175 ? -1.852 -5.82 -8.602 1 98.44 175 GLY A N 1
ATOM 1431 C CA . GLY A 1 175 ? -1.137 -7.023 -8.211 1 98.44 175 GLY A CA 1
ATOM 1432 C C . GLY A 1 175 ? -2.02 -8.258 -8.164 1 98.44 175 GLY A C 1
ATOM 1433 O O . GLY A 1 175 ? -3.246 -8.148 -8.219 1 98.44 175 GLY A O 1
ATOM 1434 N N . VAL A 1 176 ? -1.392 -9.391 -8.18 1 98.94 176 VAL A N 1
ATOM 1435 C CA . VAL A 1 176 ? -2.059 -10.68 -7.996 1 98.94 176 VAL A CA 1
ATOM 1436 C C . VAL A 1 176 ? -1.582 -11.328 -6.695 1 98.94 176 VAL A C 1
ATOM 1438 O O . VAL A 1 176 ? -0.383 -11.352 -6.414 1 98.94 176 VAL A O 1
ATOM 1441 N N . ILE A 1 177 ? -2.531 -11.852 -5.949 1 98.94 177 ILE A N 1
ATOM 1442 C CA . ILE A 1 177 ? -2.223 -12.461 -4.66 1 98.94 177 ILE A CA 1
ATOM 1443 C C . ILE A 1 177 ? -2.695 -13.914 -4.648 1 98.94 177 ILE A C 1
ATOM 1445 O O . ILE A 1 177 ? -3.875 -14.188 -4.422 1 98.94 177 ILE A O 1
ATOM 1449 N N . PRO A 1 178 ? -1.752 -14.875 -4.863 1 98.88 178 PRO A N 1
ATOM 1450 C CA . PRO A 1 178 ? -2.096 -16.266 -4.531 1 98.88 178 PRO A CA 1
ATOM 1451 C C . PRO A 1 178 ? -2.5 -16.438 -3.07 1 98.88 178 PRO A C 1
ATOM 1453 O O . PRO A 1 178 ? -1.883 -15.844 -2.18 1 98.88 178 PRO A O 1
ATOM 1456 N N . VAL A 1 179 ? -3.562 -17.203 -2.848 1 98.88 179 VAL A N 1
ATOM 1457 C CA . VAL A 1 179 ? -4.086 -17.453 -1.508 1 98.88 179 VAL A CA 1
ATOM 1458 C C . VAL A 1 179 ? -4.324 -18.938 -1.309 1 98.88 179 VAL A C 1
ATOM 1460 O O . VAL A 1 179 ? -4.957 -19.594 -2.143 1 98.88 179 VAL A O 1
ATOM 1463 N N . GLY A 1 180 ? -3.836 -19.469 -0.24 1 98.81 180 GLY A N 1
ATOM 1464 C CA . GLY A 1 180 ? -4.043 -20.859 0.122 1 98.81 180 GLY A CA 1
ATOM 1465 C C . GLY A 1 180 ? -3.432 -21.234 1.461 1 98.81 180 GLY A C 1
ATOM 1466 O O . GLY A 1 180 ? -2.756 -20.406 2.086 1 98.81 180 GLY A O 1
ATOM 1467 N N . TYR A 1 181 ? -3.732 -22.391 1.88 1 98.81 181 TYR A N 1
ATOM 1468 C CA . TYR A 1 181 ? -3.084 -22.891 3.088 1 98.81 181 TYR A CA 1
ATOM 1469 C C . TYR A 1 181 ? -1.62 -23.219 2.822 1 98.81 181 TYR A C 1
ATOM 1471 O O . TYR A 1 181 ? -1.297 -23.891 1.842 1 98.81 181 TYR A O 1
ATOM 1479 N N . PRO A 1 182 ? -0.74 -22.734 3.686 1 98.62 182 PRO A N 1
ATOM 1480 C CA . PRO A 1 182 ? 0.68 -23.016 3.461 1 98.62 182 PRO A CA 1
ATOM 1481 C C . PRO A 1 182 ? 1.001 -24.5 3.498 1 98.62 182 PRO A C 1
ATOM 1483 O O . PRO A 1 182 ? 0.478 -25.234 4.348 1 98.62 182 PRO A O 1
ATOM 1486 N N . ARG A 1 183 ? 1.81 -24.938 2.604 1 97.62 183 ARG A N 1
ATOM 1487 C CA . ARG A 1 183 ? 2.24 -26.328 2.566 1 97.62 183 ARG A CA 1
ATOM 1488 C C . ARG A 1 183 ? 3.211 -26.641 3.703 1 97.62 183 ARG A C 1
ATOM 1490 O O . ARG A 1 183 ? 3.254 -27.766 4.207 1 97.62 183 ARG A O 1
ATOM 1497 N N . GLU A 1 184 ? 4.012 -25.641 4.012 1 94.25 184 GLU A N 1
ATOM 1498 C CA . GLU A 1 184 ? 5 -25.766 5.082 1 94.25 184 GLU A CA 1
ATOM 1499 C C . GLU A 1 184 ? 4.809 -24.688 6.137 1 94.25 184 GLU A C 1
ATOM 1501 O O . GLU A 1 184 ? 4.035 -23.734 5.938 1 94.25 184 GLU A O 1
ATOM 1506 N N . GLU A 1 185 ? 5.484 -24.906 7.176 1 93.44 185 GLU A N 1
ATOM 1507 C CA . GLU A 1 185 ? 5.441 -23.906 8.234 1 93.44 185 GLU A CA 1
ATOM 1508 C C . GLU A 1 185 ? 5.988 -22.562 7.742 1 93.44 185 GLU A C 1
ATOM 1510 O O . GLU A 1 185 ? 6.992 -22.516 7.023 1 93.44 185 GLU A O 1
ATOM 1515 N N . THR A 1 186 ? 5.215 -21.547 8.117 1 91.56 186 THR A N 1
ATOM 1516 C CA . THR A 1 186 ? 5.641 -20.203 7.742 1 91.56 186 THR A CA 1
ATOM 1517 C C . THR A 1 186 ? 6.633 -19.641 8.758 1 91.56 186 THR A C 1
ATOM 1519 O O . THR A 1 186 ? 6.441 -19.797 9.969 1 91.56 186 THR A O 1
ATOM 1522 N N . ARG A 1 187 ? 7.695 -19.094 8.234 1 89.94 187 ARG A N 1
ATOM 1523 C CA . ARG A 1 187 ? 8.719 -18.5 9.094 1 89.94 187 ARG A CA 1
ATOM 1524 C C . ARG A 1 187 ? 9.086 -17.094 8.633 1 89.94 187 ARG A C 1
ATOM 1526 O O . ARG A 1 187 ? 9.875 -16.938 7.699 1 89.94 187 ARG A O 1
ATOM 1533 N N . PRO A 1 188 ? 8.516 -16.125 9.328 1 90.5 188 PRO A N 1
ATOM 1534 C CA . PRO A 1 188 ? 8.891 -14.758 8.945 1 90.5 188 PRO A CA 1
ATOM 1535 C C . PRO A 1 188 ? 10.398 -14.516 9.031 1 90.5 188 PRO A C 1
ATOM 1537 O O . PRO A 1 188 ? 11.055 -15.023 9.945 1 90.5 188 PRO A O 1
ATOM 1540 N N . ARG A 1 189 ? 10.914 -13.906 7.984 1 85.75 189 ARG A N 1
ATOM 1541 C CA . ARG A 1 189 ? 12.344 -13.609 7.941 1 85.75 189 ARG A CA 1
ATOM 1542 C C . ARG A 1 189 ? 12.641 -12.273 8.602 1 85.75 189 ARG A C 1
ATOM 1544 O O . ARG A 1 189 ? 11.805 -11.367 8.594 1 85.75 189 ARG A O 1
ATOM 1551 N N . ARG A 1 190 ? 13.836 -12.203 9.055 1 86.88 190 ARG A N 1
ATOM 1552 C CA . ARG A 1 190 ? 14.297 -10.93 9.594 1 86.88 190 ARG A CA 1
ATOM 1553 C C . ARG A 1 190 ? 14.562 -9.922 8.484 1 86.88 190 ARG A C 1
ATOM 1555 O O . ARG A 1 190 ? 14.914 -10.297 7.363 1 86.88 190 ARG A O 1
ATOM 1562 N N . ARG A 1 191 ? 14.367 -8.68 8.867 1 91.31 191 ARG A N 1
ATOM 1563 C CA . ARG A 1 191 ? 14.688 -7.621 7.918 1 91.31 191 ARG A CA 1
ATOM 1564 C C . ARG A 1 191 ? 16.203 -7.457 7.77 1 91.31 191 ARG A C 1
ATOM 1566 O O . ARG A 1 191 ? 16.953 -7.719 8.711 1 91.31 191 ARG A O 1
ATOM 1573 N N . ARG A 1 192 ? 16.578 -7.043 6.609 1 90.88 192 ARG A N 1
ATOM 1574 C CA . ARG A 1 192 ? 17.984 -6.844 6.316 1 90.88 192 ARG A CA 1
ATOM 1575 C C . ARG A 1 192 ? 18.5 -5.543 6.922 1 90.88 192 ARG A C 1
ATOM 1577 O O . ARG A 1 192 ? 19.641 -5.473 7.395 1 90.88 192 ARG A O 1
ATOM 1584 N N . LYS A 1 193 ? 17.688 -4.582 6.906 1 93.81 193 LYS A N 1
ATOM 1585 C CA . LYS A 1 193 ? 18.047 -3.271 7.445 1 93.81 193 LYS A CA 1
ATOM 1586 C C . LYS A 1 193 ? 17.469 -3.078 8.852 1 93.81 193 LYS A C 1
ATOM 1588 O O . LYS A 1 193 ? 16.344 -3.477 9.125 1 93.81 193 LYS A O 1
ATOM 1593 N N . SER A 1 194 ? 18.281 -2.455 9.703 1 94.81 194 SER A N 1
ATOM 1594 C CA . SER A 1 194 ? 17.797 -2.078 11.031 1 94.81 194 SER A CA 1
ATOM 1595 C C . SER A 1 194 ? 16.859 -0.886 10.961 1 94.81 194 SER A C 1
ATOM 1597 O O . SER A 1 194 ? 16.828 -0.176 9.953 1 94.81 194 SER A O 1
ATOM 1599 N N . ILE A 1 195 ? 16.172 -0.688 12 1 96.31 195 ILE A N 1
ATOM 1600 C CA . ILE A 1 195 ? 15.242 0.44 12.062 1 96.31 195 ILE A CA 1
ATOM 1601 C C . ILE A 1 195 ? 16.016 1.749 11.938 1 96.31 195 ILE A C 1
ATOM 1603 O O . ILE A 1 195 ? 15.578 2.676 11.25 1 96.31 195 ILE A O 1
ATOM 1607 N N . ASP A 1 196 ? 17.188 1.84 12.523 1 96.06 196 ASP A N 1
ATOM 1608 C CA . ASP A 1 196 ? 17.984 3.064 12.531 1 96.06 196 ASP A CA 1
ATOM 1609 C C . ASP A 1 196 ? 18.5 3.396 11.125 1 96.06 196 ASP A C 1
ATOM 1611 O O . ASP A 1 196 ? 18.734 4.562 10.805 1 96.06 196 ASP A O 1
ATOM 1615 N N . GLU A 1 197 ? 18.578 2.406 10.258 1 96.56 197 GLU A N 1
ATOM 1616 C CA . GLU A 1 197 ? 19.062 2.609 8.891 1 96.56 197 GLU A CA 1
ATOM 1617 C C . GLU A 1 197 ? 17.969 3.234 8.016 1 96.56 197 GLU A C 1
ATOM 1619 O O . GLU A 1 197 ? 18.266 3.852 6.992 1 96.56 197 GLU A O 1
ATOM 1624 N N . VAL A 1 198 ? 16.719 3.07 8.477 1 97.5 198 VAL A N 1
ATOM 1625 C CA . VAL A 1 198 ? 15.656 3.525 7.594 1 97.5 198 VAL A CA 1
ATOM 1626 C C . VAL A 1 198 ? 14.875 4.656 8.258 1 97.5 198 VAL A C 1
ATOM 1628 O O . VAL A 1 198 ? 13.891 5.148 7.711 1 97.5 198 VAL A O 1
ATOM 1631 N N . LEU A 1 199 ? 15.289 5.09 9.438 1 97.94 199 LEU A N 1
ATOM 1632 C CA . LEU A 1 199 ? 14.586 6.086 10.234 1 97.94 199 LEU A CA 1
ATOM 1633 C C . LEU A 1 199 ? 15.453 7.312 10.469 1 97.94 199 LEU A C 1
ATOM 1635 O O . LEU A 1 199 ? 16.641 7.188 10.781 1 97.94 199 LEU A O 1
ATOM 1639 N N . ARG A 1 200 ? 14.859 8.477 10.211 1 97.19 200 ARG A N 1
ATOM 1640 C CA . ARG A 1 200 ? 15.547 9.742 10.461 1 97.19 200 ARG A CA 1
ATOM 1641 C C . ARG A 1 200 ? 14.617 10.734 11.148 1 97.19 200 ARG A C 1
ATOM 1643 O O . ARG A 1 200 ? 13.461 10.898 10.758 1 97.19 200 ARG A O 1
ATOM 1650 N N . PHE A 1 201 ? 15.156 11.414 12.219 1 96.69 201 PHE A N 1
ATOM 1651 C CA . PHE A 1 201 ? 14.414 12.469 12.898 1 96.69 201 PHE A CA 1
ATOM 1652 C C . PHE A 1 201 ? 14.891 13.844 12.461 1 96.69 201 PHE A C 1
ATOM 1654 O O . PHE A 1 201 ? 16.094 14.062 12.281 1 96.69 201 PHE A O 1
ATOM 1661 N N . VAL A 1 202 ? 13.992 14.656 12.195 1 95.75 202 VAL A N 1
ATOM 1662 C CA . VAL A 1 202 ? 14.266 16.047 11.852 1 95.75 202 VAL A CA 1
ATOM 1663 C C . VAL A 1 202 ? 13.547 16.969 12.836 1 95.75 202 VAL A C 1
ATOM 1665 O O . VAL A 1 202 ? 12.328 16.891 12.992 1 95.75 202 VAL A O 1
ATOM 1668 N N . MET B 1 1 ? -4.148 -5.195 20.719 1 97.44 1 MET B N 1
ATOM 1669 C CA . MET B 1 1 ? -5.469 -5.07 20.109 1 97.44 1 MET B CA 1
ATOM 1670 C C . MET B 1 1 ? -5.695 -6.16 19.062 1 97.44 1 MET B C 1
ATOM 1672 O O . MET B 1 1 ? -4.742 -6.629 18.438 1 97.44 1 MET B O 1
ATOM 1676 N N . GLU B 1 2 ? -6.953 -6.512 18.891 1 98.56 2 GLU B N 1
ATOM 1677 C CA . GLU B 1 2 ? -7.25 -7.5 17.844 1 98.56 2 GLU B CA 1
ATOM 1678 C C . GLU B 1 2 ? -7.121 -6.891 16.453 1 98.56 2 GLU B C 1
ATOM 1680 O O . GLU B 1 2 ? -7.445 -5.719 16.25 1 98.56 2 GLU B O 1
ATOM 1685 N N . LEU B 1 3 ? -6.719 -7.727 15.477 1 98.81 3 LEU B N 1
ATOM 1686 C CA . LEU B 1 3 ? -6.516 -7.297 14.094 1 98.81 3 LEU B CA 1
ATOM 1687 C C . LEU B 1 3 ? -7.773 -6.641 13.539 1 98.81 3 LEU B C 1
ATOM 1689 O O . LEU B 1 3 ? -7.715 -5.539 12.992 1 98.81 3 LEU B O 1
ATOM 1693 N N . ASP B 1 4 ? -8.945 -7.234 13.703 1 98.5 4 ASP B N 1
ATOM 1694 C CA . ASP B 1 4 ? -10.195 -6.715 13.141 1 98.5 4 ASP B CA 1
ATOM 1695 C C . ASP B 1 4 ? -10.531 -5.352 13.742 1 98.5 4 ASP B C 1
ATOM 1697 O O . ASP B 1 4 ? -11.07 -4.48 13.047 1 98.5 4 ASP B O 1
ATOM 1701 N N . ASP B 1 5 ? -10.234 -5.219 14.969 1 98.31 5 ASP B N 1
ATOM 1702 C CA . ASP B 1 5 ? -10.477 -3.934 15.609 1 98.31 5 ASP B CA 1
ATOM 1703 C C . ASP B 1 5 ? -9.586 -2.844 15.016 1 98.31 5 ASP B C 1
ATOM 1705 O O . ASP B 1 5 ? -10.047 -1.725 14.781 1 98.31 5 ASP B O 1
ATOM 1709 N N . ALA B 1 6 ? -8.297 -3.172 14.82 1 98.75 6 ALA B N 1
ATOM 1710 C CA . ALA B 1 6 ? -7.379 -2.199 14.227 1 98.75 6 ALA B CA 1
ATOM 1711 C C . ALA B 1 6 ? -7.836 -1.793 12.828 1 98.75 6 ALA B C 1
ATOM 1713 O O . ALA B 1 6 ? -7.871 -0.605 12.5 1 98.75 6 ALA B O 1
ATOM 1714 N N . ILE B 1 7 ? -8.234 -2.758 12.023 1 98.69 7 ILE B N 1
ATOM 1715 C CA . ILE B 1 7 ? -8.648 -2.529 10.641 1 98.69 7 ILE B CA 1
ATOM 1716 C C . ILE B 1 7 ? -9.945 -1.731 10.609 1 98.69 7 ILE B C 1
ATOM 1718 O O . ILE B 1 7 ? -10.07 -0.766 9.852 1 98.69 7 ILE B O 1
ATOM 1722 N N . LEU B 1 8 ? -10.906 -2.039 11.422 1 97.31 8 LEU B N 1
ATOM 1723 C CA . LEU B 1 8 ? -12.219 -1.417 11.406 1 97.31 8 LEU B CA 1
ATOM 1724 C C . LEU B 1 8 ? -12.156 0.002 11.961 1 97.31 8 LEU B C 1
ATOM 1726 O O . LEU B 1 8 ? -12.898 0.882 11.516 1 97.31 8 LEU B O 1
ATOM 1730 N N . ASN B 1 9 ? -11.258 0.212 12.898 1 97.56 9 ASN B N 1
ATOM 1731 C CA . ASN B 1 9 ? -11.234 1.497 13.586 1 97.56 9 ASN B CA 1
ATOM 1732 C C . ASN B 1 9 ? -10.242 2.463 12.938 1 97.56 9 ASN B C 1
ATOM 1734 O O . ASN B 1 9 ? -10.188 3.637 13.305 1 97.56 9 ASN B O 1
ATOM 1738 N N . ARG B 1 10 ? -9.422 1.937 12.031 1 98.25 10 ARG B N 1
ATOM 1739 C CA . ARG B 1 10 ? -8.578 2.869 11.281 1 98.25 10 ARG B CA 1
ATOM 1740 C C . ARG B 1 10 ? -9.43 3.799 10.422 1 98.25 10 ARG B C 1
ATOM 1742 O O . ARG B 1 10 ? -10.164 3.342 9.539 1 98.25 10 ARG B O 1
ATOM 1749 N N . THR B 1 11 ? -9.43 5.062 10.664 1 97.88 11 THR B N 1
ATOM 1750 C CA . THR B 1 11 ? -10.109 6.121 9.93 1 97.88 11 THR B CA 1
ATOM 1751 C C . THR B 1 11 ? -9.227 7.359 9.82 1 97.88 11 THR B C 1
ATOM 1753 O O . THR B 1 11 ? -8.289 7.523 10.602 1 97.88 11 THR B O 1
ATOM 1756 N N . SER B 1 12 ? -9.508 8.156 8.82 1 97.94 12 SER B N 1
ATOM 1757 C CA . SER B 1 12 ? -8.727 9.375 8.656 1 97.94 12 SER B CA 1
ATOM 1758 C C . SER B 1 12 ? -9.031 10.383 9.758 1 97.94 12 SER B C 1
ATOM 1760 O O . SER B 1 12 ? -10.18 10.812 9.914 1 97.94 12 SER B O 1
ATOM 1762 N N . VAL B 1 13 ? -8.039 10.633 10.523 1 98.38 13 VAL B N 1
ATOM 1763 C CA . VAL B 1 13 ? -8.117 11.656 11.562 1 98.38 13 VAL B CA 1
ATOM 1764 C C . VAL B 1 13 ? -7.426 12.93 11.094 1 98.38 13 VAL B C 1
ATOM 1766 O O . VAL B 1 13 ? -6.25 12.906 10.711 1 98.38 13 VAL B O 1
ATOM 1769 N N . ARG B 1 14 ? -8.109 14.055 11.195 1 98.12 14 ARG B N 1
ATOM 1770 C CA . ARG B 1 14 ? -7.574 15.258 10.555 1 98.12 14 ARG B CA 1
ATOM 1771 C C . ARG B 1 14 ? -7.359 16.375 11.578 1 98.12 14 ARG B C 1
ATOM 1773 O O . ARG B 1 14 ? -6.832 17.438 11.242 1 98.12 14 ARG B O 1
ATOM 1780 N N . TYR B 1 15 ? -7.812 16.141 12.789 1 98.44 15 TYR B N 1
ATOM 1781 C CA . TYR B 1 15 ? -7.598 17.062 13.891 1 98.44 15 TYR B CA 1
ATOM 1782 C C . TYR B 1 15 ? -6.941 16.359 15.07 1 98.44 15 TYR B C 1
ATOM 1784 O O . TYR B 1 15 ? -7.379 15.273 15.484 1 98.44 15 TYR B O 1
ATOM 1792 N N . PHE B 1 16 ? -5.93 17.016 15.695 1 98.56 16 PHE B N 1
ATOM 1793 C CA . PHE B 1 16 ? -5.113 16.359 16.703 1 98.56 16 PHE B CA 1
ATOM 1794 C C . PHE B 1 16 ? -4.98 17.234 17.953 1 98.56 16 PHE B C 1
ATOM 1796 O O . PHE B 1 16 ? -5.023 18.453 17.859 1 98.56 16 PHE B O 1
ATOM 1803 N N . GLU B 1 17 ? -4.801 16.531 19 1 97.94 17 GLU B N 1
ATOM 1804 C CA . GLU B 1 17 ? -4.398 17.219 20.219 1 97.94 17 GLU B CA 1
ATOM 1805 C C . GLU B 1 17 ? -2.963 17.734 20.109 1 97.94 17 GLU B C 1
ATOM 1807 O O . GLU B 1 17 ? -2.184 17.25 19.297 1 97.94 17 GLU B O 1
ATOM 1812 N N . GLU B 1 18 ? -2.621 18.656 20.984 1 93.5 18 GLU B N 1
ATOM 1813 C CA . GLU B 1 18 ? -1.26 19.172 21.031 1 93.5 18 GLU B CA 1
ATOM 1814 C C . GLU B 1 18 ? -0.328 18.234 21.781 1 93.5 18 GLU B C 1
ATOM 1816 O O . GLU B 1 18 ? 0.894 18.391 21.75 1 93.5 18 GLU B O 1
ATOM 1821 N N . LYS B 1 19 ? -0.823 17.266 22.359 1 96.56 19 LYS B N 1
ATOM 1822 C CA . LYS B 1 19 ? -0.071 16.297 23.141 1 96.56 19 LYS B CA 1
ATOM 1823 C C . LYS B 1 19 ? 1.021 15.633 22.312 1 96.56 19 LYS B C 1
ATOM 1825 O O . LYS B 1 19 ? 0.759 15.141 21.203 1 96.56 19 LYS B O 1
ATOM 1830 N N . ASN B 1 20 ? 2.217 15.656 22.891 1 96.5 20 ASN B N 1
ATOM 1831 C CA . ASN B 1 20 ? 3.354 15.07 22.188 1 96.5 20 ASN B CA 1
ATOM 1832 C C . ASN B 1 20 ? 3.201 13.562 22.031 1 96.5 20 ASN B C 1
ATOM 1834 O O . ASN B 1 20 ? 2.605 12.906 22.875 1 96.5 20 ASN B O 1
ATOM 1838 N N . VAL B 1 21 ? 3.746 13.055 20.969 1 98.38 21 VAL B N 1
ATOM 1839 C CA . VAL B 1 21 ? 3.834 11.617 20.766 1 98.38 21 VAL B CA 1
ATOM 1840 C C . VAL B 1 21 ? 5.207 11.109 21.203 1 98.38 21 VAL B C 1
ATOM 1842 O O . VAL B 1 21 ? 6.23 11.539 20.672 1 98.38 21 VAL B O 1
ATOM 1845 N N . PRO B 1 22 ? 5.301 10.219 22.094 1 98.06 22 PRO B N 1
ATOM 1846 C CA . PRO B 1 22 ? 6.598 9.711 22.531 1 98.06 22 PRO B CA 1
ATOM 1847 C C . PRO B 1 22 ? 7.402 9.07 21.406 1 98.06 22 PRO B C 1
ATOM 1849 O O . PRO B 1 22 ? 6.828 8.438 20.516 1 98.06 22 PRO B O 1
ATOM 1852 N N . GLU B 1 23 ? 8.734 9.219 21.562 1 97.56 23 GLU B N 1
ATOM 1853 C CA . GLU B 1 23 ? 9.617 8.625 20.562 1 97.56 23 GLU B CA 1
ATOM 1854 C C . GLU B 1 23 ? 9.414 7.117 20.469 1 97.56 23 GLU B C 1
ATOM 1856 O O . GLU B 1 23 ? 9.508 6.539 19.391 1 97.56 23 GLU B O 1
ATOM 1861 N N . GLU B 1 24 ? 9.172 6.5 21.578 1 98.31 24 GLU B N 1
ATOM 1862 C CA . GLU B 1 24 ? 8.961 5.055 21.625 1 98.31 24 GLU B CA 1
ATOM 1863 C C . GLU B 1 24 ? 7.766 4.656 20.75 1 98.31 24 GLU B C 1
ATOM 1865 O O . GLU B 1 24 ? 7.773 3.594 20.125 1 98.31 24 GLU B O 1
ATOM 1870 N N . HIS B 1 25 ? 6.715 5.469 20.75 1 98.69 25 HIS B N 1
ATOM 1871 C CA . HIS B 1 25 ? 5.551 5.203 19.906 1 98.69 25 HIS B CA 1
ATOM 1872 C C . HIS B 1 25 ? 5.879 5.383 18.422 1 98.69 25 HIS B C 1
ATOM 1874 O O . HIS B 1 25 ? 5.457 4.582 17.594 1 98.69 25 HIS B O 1
ATOM 1880 N N . VAL B 1 26 ? 6.676 6.406 18.141 1 98.56 26 VAL B N 1
ATOM 1881 C CA . VAL B 1 26 ? 7.09 6.637 16.766 1 98.56 26 VAL B CA 1
ATOM 1882 C C . VAL B 1 26 ? 7.898 5.441 16.266 1 98.56 26 VAL B C 1
ATOM 1884 O O . VAL B 1 26 ? 7.688 4.965 15.148 1 98.56 26 VAL B O 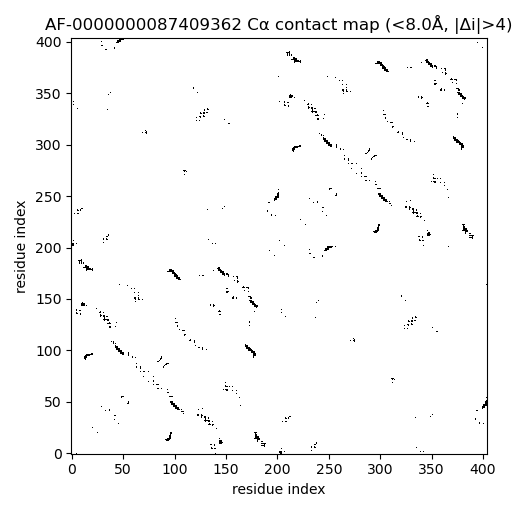1
ATOM 1887 N N . ARG B 1 27 ? 8.781 4.957 17.047 1 98.5 27 ARG B N 1
ATOM 1888 C CA . ARG B 1 27 ? 9.602 3.811 16.672 1 98.5 27 ARG B CA 1
ATOM 1889 C C . ARG B 1 27 ? 8.742 2.564 16.484 1 98.5 27 ARG B C 1
ATOM 1891 O O . ARG B 1 27 ? 8.969 1.783 15.555 1 98.5 27 ARG B O 1
ATOM 1898 N N . ALA B 1 28 ? 7.746 2.395 17.359 1 98.75 28 ALA B N 1
ATOM 1899 C CA . ALA B 1 28 ? 6.832 1.265 17.234 1 98.75 28 ALA B CA 1
ATOM 1900 C C . ALA B 1 28 ? 6.074 1.321 15.914 1 98.75 28 ALA B C 1
ATOM 1902 O O . ALA B 1 28 ? 5.809 0.286 15.297 1 98.75 28 ALA B O 1
ATOM 1903 N N . LEU B 1 29 ? 5.699 2.514 15.492 1 98.88 29 LEU B N 1
ATOM 1904 C CA . LEU B 1 29 ? 5.035 2.684 14.211 1 98.88 29 LEU B CA 1
ATOM 1905 C C . LEU B 1 29 ? 5.93 2.215 13.062 1 98.88 29 LEU B C 1
ATOM 1907 O O . LEU B 1 29 ? 5.48 1.487 12.18 1 98.88 29 LEU B O 1
ATOM 1911 N N . VAL B 1 30 ? 7.195 2.605 13.094 1 98.81 30 VAL B N 1
ATOM 1912 C CA . VAL B 1 30 ? 8.133 2.266 12.031 1 98.81 30 VAL B CA 1
ATOM 1913 C C . VAL B 1 30 ? 8.453 0.773 12.078 1 98.81 30 VAL B C 1
ATOM 1915 O O . VAL B 1 30 ? 8.594 0.129 11.031 1 98.81 30 VAL B O 1
ATOM 1918 N N . GLU B 1 31 ? 8.555 0.222 13.258 1 98.5 31 GLU B N 1
ATOM 1919 C CA . GLU B 1 31 ? 8.789 -1.212 13.414 1 98.5 31 GLU B CA 1
ATOM 1920 C C . GLU B 1 31 ? 7.664 -2.021 12.766 1 98.5 31 GLU B C 1
ATOM 1922 O O . GLU B 1 31 ? 7.918 -3.043 12.125 1 98.5 31 GLU B O 1
ATOM 1927 N N . ALA B 1 32 ? 6.441 -1.577 12.953 1 98.81 32 ALA B N 1
ATOM 1928 C CA . ALA B 1 32 ? 5.312 -2.229 12.297 1 98.81 32 ALA B CA 1
ATOM 1929 C C . ALA B 1 32 ? 5.375 -2.041 10.781 1 98.81 32 ALA B C 1
ATOM 1931 O O . ALA B 1 32 ? 5.109 -2.975 10.023 1 98.81 32 ALA B O 1
ATOM 1932 N N . ALA B 1 33 ? 5.758 -0.878 10.344 1 98.88 33 ALA B N 1
ATOM 1933 C CA . ALA B 1 33 ? 5.789 -0.52 8.93 1 98.88 33 ALA B CA 1
ATOM 1934 C C . ALA B 1 33 ? 6.75 -1.418 8.156 1 98.88 33 ALA B C 1
ATOM 1936 O O . ALA B 1 33 ? 6.398 -1.945 7.098 1 98.88 33 ALA B O 1
ATOM 1937 N N . VAL B 1 34 ? 7.902 -1.689 8.68 1 98.31 34 VAL B N 1
ATOM 1938 C CA . VAL B 1 34 ? 8.977 -2.33 7.922 1 98.31 34 VAL B CA 1
ATOM 1939 C C . VAL B 1 34 ? 8.703 -3.828 7.809 1 98.31 34 VAL B C 1
ATOM 1941 O O . VAL B 1 34 ? 9.422 -4.547 7.113 1 98.31 34 VAL B O 1
ATOM 1944 N N . ARG B 1 35 ? 7.637 -4.262 8.445 1 98.25 35 ARG B N 1
ATOM 1945 C CA . ARG B 1 35 ? 7.273 -5.672 8.328 1 98.25 35 ARG B CA 1
ATOM 1946 C C . ARG B 1 35 ? 6.418 -5.914 7.09 1 98.25 35 ARG B C 1
ATOM 1948 O O . ARG B 1 35 ? 6.082 -7.059 6.773 1 98.25 35 ARG B O 1
ATOM 1955 N N . ALA B 1 36 ? 6.027 -4.844 6.406 1 98.44 36 ALA B N 1
ATOM 1956 C CA . ALA B 1 36 ? 5.336 -4.996 5.129 1 98.44 36 ALA B CA 1
ATOM 1957 C C . ALA B 1 36 ? 6.23 -5.668 4.094 1 98.44 36 ALA B C 1
ATOM 1959 O O . ALA B 1 36 ? 7.457 -5.645 4.219 1 98.44 36 ALA B O 1
ATOM 1960 N N . PRO B 1 37 ? 5.652 -6.355 3.096 1 97.94 37 PRO B N 1
ATOM 1961 C CA . PRO B 1 37 ? 6.488 -6.863 2.006 1 97.94 37 PRO B CA 1
ATOM 1962 C C . PRO B 1 37 ? 7.113 -5.75 1.172 1 97.94 37 PRO B C 1
ATOM 1964 O O . PRO B 1 37 ? 6.613 -4.621 1.167 1 97.94 37 PRO B O 1
ATOM 1967 N N . THR B 1 38 ? 8.234 -6.074 0.597 1 96.75 38 THR B N 1
ATOM 1968 C CA . THR B 1 38 ? 8.867 -5.148 -0.34 1 96.75 38 THR B CA 1
ATOM 1969 C C . THR B 1 38 ? 9.242 -5.867 -1.633 1 96.75 38 THR B C 1
ATOM 1971 O O . THR B 1 38 ? 9.633 -7.035 -1.609 1 96.75 38 THR B O 1
ATOM 1974 N N . ALA B 1 39 ? 9.023 -5.125 -2.686 1 95.94 39 ALA B N 1
ATOM 1975 C CA . ALA B 1 39 ? 9.391 -5.688 -3.982 1 95.94 39 ALA B CA 1
ATOM 1976 C C . ALA B 1 39 ? 10.852 -6.121 -4 1 95.94 39 ALA B C 1
ATOM 1978 O O . ALA B 1 39 ? 11.742 -5.34 -3.66 1 95.94 39 ALA B O 1
ATOM 1979 N N . SER B 1 40 ? 11.031 -7.406 -4.27 1 92.19 40 SER B N 1
ATOM 1980 C CA . SER B 1 40 ? 12.359 -7.996 -4.41 1 92.19 40 SER B CA 1
ATOM 1981 C C . SER B 1 40 ? 13.141 -7.926 -3.102 1 92.19 40 SER B C 1
ATOM 1983 O O . SER B 1 40 ? 14.367 -8.023 -3.098 1 92.19 40 SER B O 1
ATOM 1985 N N . GLY B 1 41 ? 12.422 -7.59 -2 1 93.06 41 GLY B N 1
ATOM 1986 C CA . GLY B 1 41 ? 13.062 -7.508 -0.699 1 93.06 41 GLY B CA 1
ATOM 1987 C C . GLY B 1 41 ? 14.023 -6.332 -0.579 1 93.06 41 GLY B C 1
ATOM 1988 O O . GLY B 1 41 ? 14.945 -6.359 0.235 1 93.06 41 GLY B O 1
ATOM 1989 N N . LEU B 1 42 ? 13.781 -5.316 -1.307 1 92.94 42 LEU B N 1
ATOM 1990 C CA . LEU B 1 42 ? 14.766 -4.25 -1.437 1 92.94 42 LEU B CA 1
ATOM 1991 C C . LEU B 1 42 ? 14.75 -3.338 -0.214 1 92.94 42 LEU B C 1
ATOM 1993 O O . LEU B 1 42 ? 15.719 -2.623 0.049 1 92.94 42 LEU B O 1
ATOM 1997 N N . GLU B 1 43 ? 13.633 -3.314 0.473 1 96.56 43 GLU B N 1
ATOM 1998 C CA . GLU B 1 43 ? 13.508 -2.449 1.642 1 96.56 43 GLU B CA 1
ATOM 1999 C C . GLU B 1 43 ? 14.031 -1.047 1.349 1 96.56 43 GLU B C 1
ATOM 2001 O O . GLU B 1 43 ? 14.82 -0.501 2.121 1 96.56 43 GLU B O 1
ATOM 2006 N N . ASN B 1 44 ? 13.648 -0.478 0.189 1 96.69 44 ASN B N 1
ATOM 2007 C CA . ASN B 1 44 ? 14.195 0.791 -0.281 1 96.69 44 ASN B CA 1
ATOM 2008 C C . ASN B 1 44 ? 13.414 1.978 0.279 1 96.69 44 ASN B C 1
ATOM 2010 O O . ASN B 1 44 ? 13.414 3.059 -0.313 1 96.69 44 ASN B O 1
ATOM 2014 N N . TRP B 1 45 ? 12.781 1.805 1.379 1 98.25 45 TRP B N 1
ATOM 2015 C CA . TRP B 1 45 ? 11.992 2.842 2.037 1 98.25 45 TRP B CA 1
ATOM 2016 C C . TRP B 1 45 ? 12.859 3.656 2.994 1 98.25 45 TRP B C 1
ATOM 2018 O O . TRP B 1 45 ? 13.906 3.189 3.443 1 98.25 45 TRP B O 1
ATOM 2028 N N . LYS B 1 46 ? 12.477 4.844 3.238 1 98.62 46 LYS B N 1
ATOM 2029 C CA . LYS B 1 46 ? 13.031 5.746 4.246 1 98.62 46 LYS B CA 1
ATOM 2030 C C . LYS B 1 46 ? 11.922 6.492 4.98 1 98.62 46 LYS B C 1
ATOM 2032 O O . LYS B 1 46 ? 11.008 7.039 4.355 1 98.62 46 LYS B O 1
ATOM 2037 N N . PHE B 1 47 ? 11.984 6.453 6.289 1 98.88 47 PHE B N 1
ATOM 2038 C CA . PHE B 1 47 ? 11.023 7.141 7.148 1 98.88 47 PHE B CA 1
ATOM 2039 C C . PHE B 1 47 ? 11.656 8.367 7.793 1 98.88 47 PHE B C 1
ATOM 2041 O O . PHE B 1 47 ? 12.594 8.242 8.586 1 98.88 47 PHE B O 1
ATOM 2048 N N . VAL B 1 48 ? 11.156 9.484 7.48 1 98.94 48 VAL B N 1
ATOM 2049 C CA . VAL B 1 48 ? 11.648 10.727 8.07 1 98.94 48 VAL B CA 1
ATOM 2050 C C . VAL B 1 48 ? 10.594 11.305 9.016 1 98.94 48 VAL B C 1
ATOM 2052 O O . VAL B 1 48 ? 9.461 11.57 8.609 1 98.94 48 VAL B O 1
ATOM 2055 N N . ILE B 1 49 ? 10.977 11.516 10.25 1 98.88 49 ILE B N 1
ATOM 2056 C CA . ILE B 1 49 ? 10.086 12 11.297 1 98.88 49 ILE B CA 1
ATOM 2057 C C . ILE B 1 49 ? 10.336 13.492 11.531 1 98.88 49 ILE B C 1
ATOM 2059 O O . ILE B 1 49 ? 11.438 13.883 11.93 1 98.88 49 ILE B O 1
ATOM 2063 N N . PHE B 1 50 ? 9.359 14.273 11.266 1 98.69 50 PHE B N 1
ATOM 2064 C CA . PHE B 1 50 ? 9.422 15.703 11.547 1 98.69 50 PHE B CA 1
ATOM 2065 C C . PHE B 1 50 ? 8.781 16.031 12.883 1 98.69 50 PHE B C 1
ATOM 2067 O O . PHE B 1 50 ? 7.566 15.875 13.047 1 98.69 50 PHE B O 1
ATOM 2074 N N . ARG B 1 51 ? 9.57 16.547 13.852 1 96.75 51 ARG B N 1
ATOM 2075 C CA . ARG B 1 51 ? 9.016 16.797 15.18 1 96.75 51 ARG B CA 1
ATOM 2076 C C . ARG B 1 51 ? 9.43 18.172 15.695 1 96.75 51 ARG B C 1
ATOM 2078 O O . ARG B 1 51 ? 8.875 18.672 16.688 1 96.75 51 ARG B O 1
ATOM 2085 N N . SER B 1 52 ? 10.469 18.766 15.055 1 96.56 52 SER B N 1
ATOM 2086 C CA . SER B 1 52 ? 10.836 20.109 15.477 1 96.56 52 SER B CA 1
ATOM 2087 C C . SER B 1 52 ? 9.758 21.125 15.094 1 96.56 52 SER B C 1
ATOM 2089 O O . SER B 1 52 ? 9.07 20.953 14.094 1 96.56 52 SER B O 1
ATOM 2091 N N . GLU B 1 53 ? 9.664 22.156 15.867 1 96 53 GLU B N 1
ATOM 2092 C CA . GLU B 1 53 ? 8.641 23.172 15.633 1 96 53 GLU B CA 1
ATOM 2093 C C . GLU B 1 53 ? 8.766 23.766 14.227 1 96 53 GLU B C 1
ATOM 2095 O O . GLU B 1 53 ? 7.773 23.875 13.508 1 96 53 GLU B O 1
ATOM 2100 N N . ASN B 1 54 ? 9.953 24.078 13.836 1 96.94 54 ASN B N 1
ATOM 2101 C CA . ASN B 1 54 ? 10.18 24.688 12.523 1 96.94 54 ASN B CA 1
ATOM 2102 C C . ASN B 1 54 ? 9.805 23.734 11.398 1 96.94 54 ASN B C 1
ATOM 2104 O O . ASN B 1 54 ? 9.133 24.125 10.445 1 96.94 54 ASN B O 1
ATOM 2108 N N . ALA B 1 55 ? 10.242 22.5 11.492 1 97.31 55 ALA B N 1
ATOM 2109 C CA . ALA B 1 55 ? 9.953 21.516 10.453 1 97.31 55 ALA B CA 1
ATOM 2110 C C . ALA B 1 55 ? 8.453 21.25 10.344 1 97.31 55 ALA B C 1
ATOM 2112 O O . ALA B 1 55 ? 7.906 21.156 9.242 1 97.31 55 ALA B O 1
ATOM 2113 N N . ARG B 1 56 ? 7.816 21.188 11.461 1 97.56 56 ARG B N 1
ATOM 2114 C CA . ARG B 1 56 ? 6.383 20.922 11.492 1 97.56 56 ARG B CA 1
ATOM 2115 C C . ARG B 1 56 ? 5.602 22.062 10.836 1 97.56 56 ARG B C 1
ATOM 2117 O O . ARG B 1 56 ? 4.668 21.812 10.07 1 97.56 56 ARG B O 1
ATOM 2124 N N . GLU B 1 57 ? 5.988 23.266 11.164 1 97.75 57 GLU B N 1
ATOM 2125 C CA . GLU B 1 57 ? 5.293 24.422 10.602 1 97.75 57 GLU B CA 1
ATOM 2126 C C . GLU B 1 57 ? 5.453 24.469 9.086 1 97.75 57 GLU B C 1
ATOM 2128 O O . GLU B 1 57 ? 4.492 24.75 8.367 1 97.75 57 GLU B O 1
ATOM 2133 N N . ARG B 1 58 ? 6.629 24.234 8.648 1 98.12 58 ARG B N 1
ATOM 2134 C CA . ARG B 1 58 ? 6.879 24.234 7.207 1 98.12 58 ARG B CA 1
ATOM 2135 C C . ARG B 1 58 ? 6.062 23.141 6.512 1 98.12 58 ARG B C 1
ATOM 2137 O O . ARG B 1 58 ? 5.426 23.391 5.488 1 98.12 58 ARG B O 1
ATOM 2144 N N . LEU B 1 59 ? 6.117 21.984 7.07 1 98.5 59 LEU B N 1
ATOM 2145 C CA . LEU B 1 59 ? 5.379 20.859 6.48 1 98.5 59 LEU B CA 1
ATOM 2146 C C . LEU B 1 59 ? 3.879 21.141 6.484 1 98.5 59 LEU B C 1
ATOM 2148 O O . LEU B 1 59 ? 3.184 20.844 5.512 1 98.5 59 LEU B O 1
ATOM 2152 N N . TYR B 1 60 ? 3.451 21.703 7.598 1 98.38 60 TYR B N 1
ATOM 2153 C CA . TYR B 1 60 ? 2.045 22.062 7.719 1 98.38 60 TYR B CA 1
ATOM 2154 C C . TYR B 1 60 ? 1.631 23.016 6.598 1 98.38 60 TYR B C 1
ATOM 2156 O O . TYR B 1 60 ? 0.59 22.812 5.965 1 98.38 60 TYR B O 1
ATOM 2164 N N . ASN B 1 61 ? 2.422 23.969 6.324 1 98.25 61 ASN B N 1
ATOM 2165 C CA . ASN B 1 61 ? 2.131 24.953 5.277 1 98.25 61 ASN B CA 1
ATOM 2166 C C . ASN B 1 61 ? 2.162 24.312 3.891 1 98.25 61 ASN B C 1
ATOM 2168 O O . ASN B 1 61 ? 1.387 24.688 3.012 1 98.25 61 ASN B O 1
ATOM 2172 N N . LEU B 1 62 ? 3.061 23.422 3.689 1 98.62 62 LEU B N 1
ATOM 2173 C CA . LEU B 1 62 ? 3.135 22.719 2.414 1 98.62 62 LEU B CA 1
ATOM 2174 C C . LEU B 1 62 ? 1.893 21.859 2.191 1 98.62 62 LEU B C 1
ATOM 2176 O O . LEU B 1 62 ? 1.382 21.781 1.071 1 98.62 62 LEU B O 1
ATOM 2180 N N . ILE B 1 63 ? 1.411 21.188 3.264 1 98.69 63 ILE B N 1
ATOM 2181 C CA . ILE B 1 63 ? 0.18 20.422 3.172 1 98.69 63 ILE B CA 1
ATOM 2182 C C . ILE B 1 63 ? -0.984 21.328 2.809 1 98.69 63 ILE B C 1
ATOM 2184 O O . ILE B 1 63 ? -1.788 21.016 1.932 1 98.69 63 ILE B O 1
ATOM 2188 N N . ALA B 1 64 ? -1.024 22.469 3.463 1 98.12 64 ALA B N 1
ATOM 2189 C CA . ALA B 1 64 ? -2.084 23.438 3.184 1 98.12 64 ALA B CA 1
ATOM 2190 C C . ALA B 1 64 ? -2.049 23.875 1.723 1 98.12 64 ALA B C 1
ATOM 2192 O O . ALA B 1 64 ? -3.086 23.922 1.057 1 98.12 64 ALA B O 1
ATOM 2193 N N . GLU B 1 65 ? -0.876 24.203 1.273 1 97.69 65 GLU B N 1
ATOM 2194 C CA . GLU B 1 65 ? -0.71 24.594 -0.124 1 97.69 65 GLU B CA 1
ATOM 2195 C C . GLU B 1 65 ? -1.192 23.5 -1.064 1 97.69 65 GLU B C 1
ATOM 2197 O O . GLU B 1 65 ? -1.895 23.766 -2.039 1 97.69 65 GLU B O 1
ATOM 2202 N N . GLY B 1 66 ? -0.766 22.281 -0.763 1 97.5 66 GLY B N 1
ATOM 2203 C CA . GLY B 1 66 ? -1.185 21.156 -1.577 1 97.5 66 GLY B CA 1
ATOM 2204 C C . GLY B 1 66 ? -2.689 20.969 -1.604 1 97.5 66 GLY B C 1
ATOM 2205 O O . GLY B 1 66 ? -3.268 20.688 -2.658 1 97.5 66 GLY B O 1
ATOM 2206 N N . MET B 1 67 ? -3.32 21.125 -0.497 1 97.44 67 MET B N 1
ATOM 2207 C CA . MET B 1 67 ? -4.766 20.938 -0.41 1 97.44 67 MET B CA 1
ATOM 2208 C C . MET B 1 67 ? -5.492 22.016 -1.213 1 97.44 67 MET B C 1
ATOM 2210 O O . MET B 1 67 ? -6.473 21.734 -1.899 1 97.44 67 MET B O 1
ATOM 2214 N N . ILE B 1 68 ? -5.016 23.203 -1.104 1 95.94 68 ILE B N 1
ATOM 2215 C CA . ILE B 1 68 ? -5.613 24.297 -1.854 1 95.94 68 ILE B CA 1
ATOM 2216 C C . ILE B 1 68 ? -5.473 24.031 -3.352 1 95.94 68 ILE B C 1
ATOM 2218 O O . ILE B 1 68 ? -6.434 24.188 -4.109 1 95.94 68 ILE B O 1
ATOM 2222 N N . ARG B 1 69 ? -4.285 23.609 -3.734 1 94.44 69 ARG B N 1
ATOM 2223 C CA . ARG B 1 69 ? -4.051 23.281 -5.137 1 94.44 69 ARG B CA 1
ATOM 2224 C C . ARG B 1 69 ? -4.992 22.172 -5.594 1 94.44 69 ARG B C 1
ATOM 2226 O O . ARG B 1 69 ? -5.531 22.219 -6.703 1 94.44 69 ARG B O 1
ATOM 2233 N N . TYR B 1 70 ? -5.16 21.203 -4.797 1 94.62 70 TYR B N 1
ATOM 2234 C CA . TYR B 1 70 ? -6.039 20.062 -5.082 1 94.62 70 TYR B CA 1
ATOM 2235 C C . TYR B 1 70 ? -7.477 20.531 -5.27 1 94.62 70 TYR B C 1
ATOM 2237 O O . TYR B 1 70 ? -8.133 20.172 -6.25 1 94.62 70 TYR B O 1
ATOM 2245 N N . TYR B 1 71 ? -7.941 21.344 -4.375 1 93 71 TYR B N 1
ATOM 2246 C CA . TYR B 1 71 ? -9.32 21.812 -4.426 1 93 71 TYR B CA 1
ATOM 2247 C C . TYR B 1 71 ? -9.547 22.719 -5.637 1 93 71 TYR B C 1
ATOM 2249 O O . TYR B 1 71 ? -10.617 22.672 -6.258 1 93 71 TYR B O 1
ATOM 2257 N N . ARG B 1 72 ? -8.602 23.5 -5.977 1 92.31 72 ARG B N 1
ATOM 2258 C CA . ARG B 1 72 ? -8.703 24.344 -7.168 1 92.31 72 ARG B CA 1
ATOM 2259 C C . ARG B 1 72 ? -8.742 23.484 -8.43 1 92.31 72 ARG B C 1
ATOM 2261 O O . ARG B 1 72 ? -9.469 23.797 -9.375 1 92.31 72 ARG B O 1
ATOM 2268 N N . ALA B 1 73 ? -7.98 22.484 -8.367 1 90.06 73 ALA B N 1
ATOM 2269 C CA . ALA B 1 73 ? -7.879 21.609 -9.531 1 90.06 73 ALA B CA 1
ATOM 2270 C C . ALA B 1 73 ? -9.203 20.906 -9.812 1 90.06 73 ALA B C 1
ATOM 2272 O O . ALA B 1 73 ? -9.523 20.594 -10.961 1 90.06 73 ALA B O 1
ATOM 2273 N N . VAL B 1 74 ? -10.008 20.703 -8.789 1 88.56 74 VAL B N 1
ATOM 2274 C CA . VAL B 1 74 ? -11.281 20.016 -8.992 1 88.56 74 VAL B CA 1
ATOM 2275 C C . VAL B 1 74 ? -12.406 21.047 -9.102 1 88.56 74 VAL B C 1
ATOM 2277 O O . VAL B 1 74 ?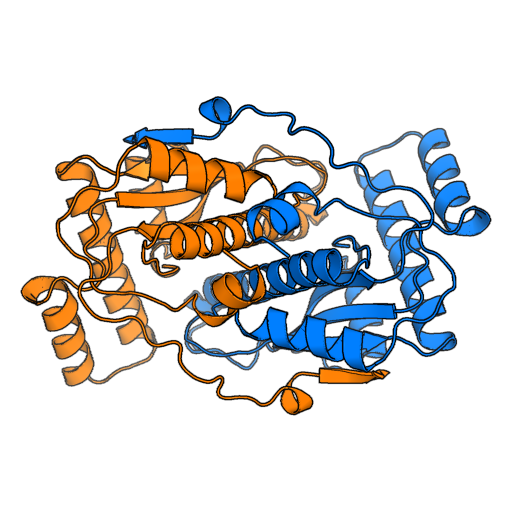 -13.586 20.688 -9.047 1 88.56 74 VAL B O 1
ATOM 2280 N N . ASN B 1 75 ? -12.055 22.297 -9.188 1 88.25 75 ASN B N 1
ATOM 2281 C CA . ASN B 1 75 ? -12.953 23.406 -9.445 1 88.25 75 ASN B CA 1
ATOM 2282 C C . ASN B 1 75 ? -14 23.547 -8.352 1 88.25 75 ASN B C 1
ATOM 2284 O O . ASN B 1 75 ? -15.188 23.734 -8.641 1 88.25 75 ASN B O 1
ATOM 2288 N N . LEU B 1 76 ? -13.516 23.375 -7.184 1 89.75 76 LEU B N 1
ATOM 2289 C CA . LEU B 1 76 ? -14.43 23.672 -6.086 1 89.75 76 LEU B CA 1
ATOM 2290 C C . LEU B 1 76 ? -14.742 25.156 -6.008 1 89.75 76 LEU B C 1
ATOM 2292 O O . LEU B 1 76 ? -13.883 25.984 -6.305 1 89.75 76 LEU B O 1
ATOM 2296 N N . PRO B 1 77 ? -15.961 25.453 -5.633 1 93.62 77 PRO B N 1
ATOM 2297 C CA . PRO B 1 77 ? -16.312 26.875 -5.492 1 93.62 77 PRO B CA 1
ATOM 2298 C C . PRO B 1 77 ? -15.406 27.609 -4.512 1 93.62 77 PRO B C 1
ATOM 2300 O O . PRO B 1 77 ? -14.898 27.016 -3.564 1 93.62 77 PRO B O 1
ATOM 2303 N N . ASP B 1 78 ? -15.266 28.844 -4.777 1 94.19 78 ASP B N 1
ATOM 2304 C CA . ASP B 1 78 ? -14.406 29.688 -3.945 1 94.19 78 ASP B CA 1
ATOM 2305 C C . ASP B 1 78 ? -14.836 29.625 -2.479 1 94.19 78 ASP B C 1
ATOM 2307 O O . ASP B 1 78 ? -13.992 29.672 -1.581 1 94.19 78 ASP B O 1
ATOM 2311 N N . GLU B 1 79 ? -16.062 29.5 -2.334 1 95.81 79 GLU B N 1
ATOM 2312 C CA . GLU B 1 79 ? -16.578 29.438 -0.971 1 95.81 79 GLU B CA 1
ATOM 2313 C C . GLU B 1 79 ? -16.062 28.203 -0.245 1 95.81 79 GLU B C 1
ATOM 2315 O O . GLU B 1 79 ? -15.727 28.266 0.941 1 95.81 79 GLU B O 1
ATOM 2320 N N . LYS B 1 80 ? -15.977 27.109 -0.904 1 94 80 LYS B N 1
ATOM 2321 C CA . LYS B 1 80 ? -15.477 25.859 -0.314 1 94 80 LYS B CA 1
ATOM 2322 C C . LYS B 1 80 ? -13.969 25.953 -0.062 1 94 80 LYS B C 1
ATOM 2324 O O . LYS B 1 80 ? -13.469 25.406 0.928 1 94 80 LYS B O 1
ATOM 2329 N N . ILE B 1 81 ? -13.336 26.656 -0.933 1 95.69 81 ILE B N 1
ATOM 2330 C CA . ILE B 1 81 ? -11.898 26.859 -0.777 1 95.69 81 ILE B CA 1
ATOM 2331 C C . ILE B 1 81 ? -11.625 27.719 0.447 1 95.69 81 ILE B C 1
ATOM 2333 O O . ILE B 1 81 ? -10.711 27.453 1.224 1 95.69 81 ILE B O 1
ATOM 2337 N N . GLU B 1 82 ? -12.383 28.719 0.555 1 96.44 82 GLU B N 1
ATOM 2338 C CA . GLU B 1 82 ? -12.242 29.594 1.72 1 96.44 82 GLU B CA 1
ATOM 2339 C C . GLU B 1 82 ? -12.531 28.828 3.012 1 96.44 82 GLU B C 1
ATOM 2341 O O . GLU B 1 82 ? -11.898 29.094 4.043 1 96.44 82 GLU B O 1
ATOM 2346 N N . LYS B 1 83 ? -13.484 27.984 2.961 1 96.44 83 LYS B N 1
ATOM 2347 C CA . LYS B 1 83 ? -13.797 27.156 4.121 1 96.44 83 LYS B CA 1
ATOM 2348 C C . LYS B 1 83 ? -12.625 26.234 4.465 1 96.44 83 LYS B C 1
ATOM 2350 O O . LYS B 1 83 ? -12.305 26.047 5.637 1 96.44 83 LYS B O 1
ATOM 2355 N N . LEU B 1 84 ? -12.062 25.641 3.451 1 95.19 84 LEU B N 1
ATOM 2356 C CA . LEU B 1 84 ? -10.891 24.797 3.652 1 95.19 84 LEU B CA 1
ATOM 2357 C C . LEU B 1 84 ? -9.766 25.594 4.312 1 95.19 84 LEU B C 1
ATOM 2359 O O . LEU B 1 84 ? -9.125 25.094 5.246 1 95.19 84 LEU B O 1
ATOM 2363 N N . LYS B 1 85 ? -9.555 26.766 3.826 1 95.94 85 LYS B N 1
ATOM 2364 C CA . LYS B 1 85 ? -8.508 27.609 4.395 1 95.94 85 LYS B CA 1
ATOM 2365 C C . LYS B 1 85 ? -8.758 27.875 5.875 1 95.94 85 LYS B C 1
ATOM 2367 O O . LYS B 1 85 ? -7.832 27.844 6.688 1 95.94 85 LYS B O 1
ATOM 2372 N N . LYS B 1 86 ? -9.969 28.172 6.188 1 97.06 86 LYS B N 1
ATOM 2373 C CA . LYS B 1 86 ? -10.32 28.406 7.586 1 97.06 86 LYS B CA 1
ATOM 2374 C C . LYS B 1 86 ? -10.062 27.156 8.43 1 97.06 86 LYS B C 1
ATOM 2376 O O . LYS B 1 86 ? -9.531 27.25 9.539 1 97.06 86 LYS B O 1
ATOM 2381 N N . ARG B 1 87 ? -10.406 26.016 7.91 1 96.62 87 ARG B N 1
ATOM 2382 C CA . ARG B 1 87 ? -10.188 24.75 8.617 1 96.62 87 ARG B CA 1
ATOM 2383 C C . ARG B 1 87 ? -8.703 24.484 8.828 1 96.62 87 ARG B C 1
ATOM 2385 O O . ARG B 1 87 ? -8.289 24.016 9.883 1 96.62 87 ARG B O 1
ATOM 2392 N N . MET B 1 88 ? -7.965 24.844 7.801 1 96.25 88 MET B N 1
ATOM 2393 C CA . MET B 1 88 ? -6.523 24.625 7.863 1 96.25 88 MET B CA 1
ATOM 2394 C C . MET B 1 88 ? -5.859 25.609 8.812 1 96.25 88 MET B C 1
ATOM 2396 O O . MET B 1 88 ? -5.227 25.219 9.789 1 96.25 88 MET B O 1
ATOM 2400 N N . TYR B 1 89 ? -6.094 26.938 8.625 1 94.81 89 TYR B N 1
ATOM 2401 C CA . TYR B 1 89 ? -5.258 27.953 9.242 1 94.81 89 TYR B CA 1
ATOM 2402 C C . TYR B 1 89 ? -5.859 28.422 10.562 1 94.81 89 TYR B C 1
ATOM 2404 O O . TYR B 1 89 ? -5.148 28.922 11.438 1 94.81 89 TYR B O 1
ATOM 2412 N N . GLU B 1 90 ? -7.125 28.234 10.781 1 95.88 90 GLU B N 1
ATOM 2413 C CA . GLU B 1 90 ? -7.758 28.656 12.023 1 95.88 90 GLU B CA 1
ATOM 2414 C C . GLU B 1 90 ? -8.062 27.469 12.93 1 95.88 90 GLU B C 1
ATOM 2416 O O . GLU B 1 90 ? -7.801 27.516 14.133 1 95.88 90 GLU B O 1
ATOM 2421 N N . SER B 1 91 ? -8.531 26.391 12.336 1 96.12 91 SER B N 1
ATOM 2422 C CA . SER B 1 91 ? -8.961 25.25 13.141 1 96.12 91 SER B CA 1
ATOM 2423 C C . SER B 1 91 ? -7.836 24.234 13.297 1 96.12 91 SER B C 1
ATOM 2425 O O . SER B 1 91 ? -7.93 23.312 14.117 1 96.12 91 SER B O 1
ATOM 2427 N N . GLY B 1 92 ? -6.824 24.312 12.5 1 97.38 92 GLY B N 1
ATOM 2428 C CA . GLY B 1 92 ? -5.652 23.453 12.625 1 97.38 92 GLY B CA 1
ATOM 2429 C C . GLY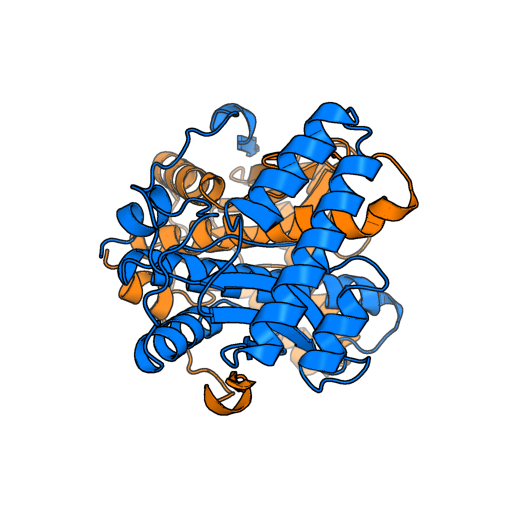 B 1 92 ? -5.832 22.094 11.984 1 97.38 92 GLY B C 1
ATOM 2430 O O . GLY B 1 92 ? -5.332 21.094 12.492 1 97.38 92 GLY B O 1
ATOM 2431 N N . MET B 1 93 ? -6.629 22.062 10.93 1 98.06 93 MET B N 1
ATOM 2432 C CA . MET B 1 93 ? -6.758 20.797 10.195 1 98.06 93 MET B CA 1
ATOM 2433 C C . MET B 1 93 ? -5.391 20.297 9.742 1 98.06 93 MET B C 1
ATOM 2435 O O . MET B 1 93 ? -4.602 21.047 9.172 1 98.06 93 MET B O 1
ATOM 2439 N N . TYR B 1 94 ? -5.023 19.078 10.055 1 98.31 94 TYR B N 1
ATOM 2440 C CA . TYR B 1 94 ? -3.818 18.344 9.695 1 98.31 94 TYR B CA 1
ATOM 2441 C C . TYR B 1 94 ? -2.637 18.766 10.555 1 98.31 94 TYR B C 1
ATOM 2443 O O . TYR B 1 94 ? -1.517 18.281 10.367 1 98.31 94 TYR B O 1
ATOM 2451 N N . ARG B 1 95 ? -2.855 19.734 11.492 1 98.12 95 ARG B N 1
ATOM 2452 C CA . ARG B 1 95 ? -1.774 20.094 12.398 1 98.12 95 ARG B CA 1
ATOM 2453 C C . ARG B 1 95 ? -1.521 18.984 13.414 1 98.12 95 ARG B C 1
ATOM 2455 O O . ARG B 1 95 ? -2.406 18.641 14.195 1 98.12 95 ARG B O 1
ATOM 2462 N N . ALA B 1 96 ? -0.355 18.422 13.367 1 98.38 96 ALA B N 1
ATOM 2463 C CA . ALA B 1 96 ? -0.042 17.281 14.211 1 98.38 96 ALA B CA 1
ATOM 2464 C C . ALA B 1 96 ? 1.295 17.469 14.922 1 98.38 96 ALA B C 1
ATOM 2466 O O . ALA B 1 96 ? 2.154 18.219 14.453 1 98.38 96 ALA B O 1
ATOM 2467 N N . PRO B 1 97 ? 1.482 16.844 16.062 1 98.38 97 PRO B N 1
ATOM 2468 C CA . PRO B 1 97 ? 2.754 16.953 16.781 1 98.38 97 PRO B CA 1
ATOM 2469 C C . PRO B 1 97 ? 3.895 16.219 16.078 1 98.38 97 PRO B C 1
ATOM 2471 O O . PRO B 1 97 ? 5.066 16.484 16.359 1 98.38 97 PRO B O 1
ATOM 2474 N N . VAL B 1 98 ? 3.562 15.25 15.211 1 98.62 98 VAL B N 1
ATOM 2475 C CA . VAL B 1 98 ? 4.555 14.5 14.445 1 98.62 98 VAL B CA 1
ATOM 2476 C C . VAL B 1 98 ? 4.062 14.297 13.016 1 98.62 98 VAL B C 1
ATOM 2478 O O .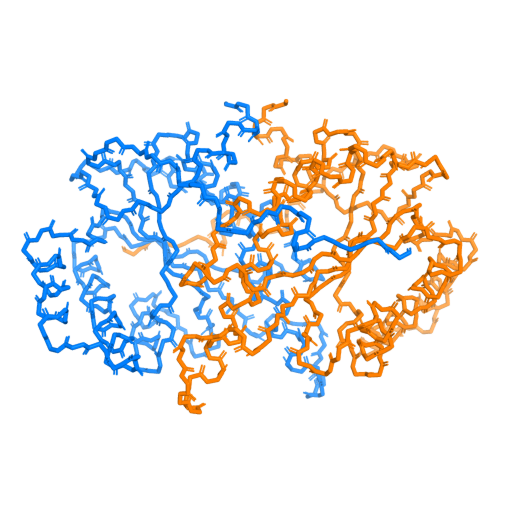 VAL B 1 98 ? 2.867 14.086 12.789 1 98.62 98 VAL B O 1
ATOM 2481 N N . TYR B 1 99 ? 4.938 14.461 12.086 1 98.88 99 TYR B N 1
ATOM 2482 C CA . TYR B 1 99 ? 4.695 14.039 10.711 1 98.88 99 TYR B CA 1
ATOM 2483 C C . TYR B 1 99 ? 5.676 12.953 10.289 1 98.88 99 TYR B C 1
ATOM 2485 O O . TYR B 1 99 ? 6.883 13.07 10.523 1 98.88 99 TYR B O 1
ATOM 2493 N N . VAL B 1 100 ? 5.195 11.906 9.727 1 98.94 100 VAL B N 1
ATOM 2494 C CA . VAL B 1 100 ? 6.035 10.867 9.141 1 98.94 100 VAL B CA 1
ATOM 2495 C C . VAL B 1 100 ? 6 10.969 7.617 1 98.94 100 VAL B C 1
ATOM 2497 O O . VAL B 1 100 ? 4.949 10.781 7 1 98.94 100 VAL B O 1
ATOM 2500 N N . ALA B 1 101 ? 7.098 11.32 7.031 1 98.94 101 ALA B N 1
ATOM 2501 C CA . ALA B 1 101 ? 7.238 11.266 5.578 1 98.94 101 ALA B CA 1
ATOM 2502 C C . ALA B 1 101 ? 7.918 9.969 5.145 1 98.94 101 ALA B C 1
ATOM 2504 O O . ALA B 1 101 ? 8.969 9.602 5.676 1 98.94 101 ALA B O 1
ATOM 2505 N N . VAL B 1 102 ? 7.32 9.297 4.246 1 98.94 102 VAL B N 1
ATOM 2506 C CA . VAL B 1 102 ? 7.871 8.039 3.76 1 98.94 102 VAL B CA 1
ATOM 2507 C C . VAL B 1 102 ? 8.383 8.219 2.33 1 98.94 102 VAL B C 1
ATOM 2509 O O . VAL B 1 102 ? 7.641 8.664 1.451 1 98.94 102 VAL B O 1
ATOM 2512 N N . PHE B 1 103 ? 9.648 7.898 2.145 1 98.88 103 PHE B N 1
ATOM 2513 C CA . PHE B 1 103 ? 10.32 8.008 0.854 1 98.88 103 PHE B CA 1
ATOM 2514 C C . PHE B 1 103 ? 10.766 6.637 0.36 1 98.88 103 PHE B C 1
ATOM 2516 O O . PHE B 1 103 ? 10.875 5.691 1.146 1 98.88 103 PHE B O 1
ATOM 2523 N N . ILE B 1 104 ? 10.938 6.551 -0.947 1 98.38 104 ILE B N 1
ATOM 2524 C CA . ILE B 1 104 ? 11.648 5.426 -1.536 1 98.38 104 ILE B CA 1
ATOM 2525 C C . ILE B 1 104 ? 12.898 5.926 -2.252 1 98.38 104 ILE B C 1
ATOM 2527 O O . ILE B 1 104 ? 12.906 7.023 -2.814 1 98.38 104 ILE B O 1
ATOM 2531 N N . ASP B 1 105 ? 13.93 5.164 -2.195 1 97.44 105 ASP B N 1
ATOM 2532 C CA . ASP B 1 105 ? 15.172 5.441 -2.906 1 97.44 105 ASP B CA 1
ATOM 2533 C C . ASP B 1 105 ? 15.188 4.762 -4.273 1 97.44 105 ASP B C 1
ATOM 2535 O O . ASP B 1 105 ? 15.352 3.545 -4.367 1 97.44 105 ASP B O 1
ATOM 2539 N N . ARG B 1 106 ? 15.102 5.535 -5.336 1 93.81 106 ARG B N 1
ATOM 2540 C CA . ARG B 1 106 ? 14.945 5.023 -6.695 1 93.81 106 ARG B CA 1
ATOM 2541 C C . ARG B 1 106 ? 16.234 4.371 -7.188 1 93.81 106 ARG B C 1
ATOM 2543 O O . ARG B 1 106 ? 16.234 3.662 -8.195 1 93.81 106 ARG B O 1
ATOM 2550 N N . ARG B 1 107 ? 17.391 4.578 -6.438 1 92.81 107 ARG B N 1
ATOM 2551 C CA . ARG B 1 107 ? 18.656 3.977 -6.832 1 92.81 107 ARG B CA 1
ATOM 2552 C C . ARG B 1 107 ? 18.688 2.494 -6.477 1 92.81 107 ARG B C 1
ATOM 2554 O O . ARG B 1 107 ? 19.438 1.724 -7.078 1 92.81 107 ARG B O 1
ATOM 2561 N N . VAL B 1 108 ? 17.859 2.162 -5.438 1 87.81 108 VAL B N 1
ATOM 2562 C CA . VAL B 1 108 ? 17.812 0.777 -4.98 1 87.81 108 VAL B CA 1
ATOM 2563 C C . VAL B 1 108 ? 16.797 -0.006 -5.805 1 87.81 108 VAL B C 1
ATOM 2565 O O . VAL B 1 108 ? 15.602 0.026 -5.516 1 87.81 108 VAL B O 1
ATOM 2568 N N . ARG B 1 109 ? 17.266 -0.662 -6.883 1 82.62 109 ARG B N 1
ATOM 2569 C CA . ARG B 1 109 ? 16.406 -1.416 -7.785 1 82.62 109 ARG B CA 1
ATOM 2570 C C . ARG B 1 109 ? 17.109 -2.66 -8.312 1 82.62 109 ARG B C 1
ATOM 2572 O O . ARG B 1 109 ? 18.344 -2.725 -8.312 1 82.62 109 ARG B O 1
ATOM 2579 N N . PHE B 1 110 ? 16.281 -3.48 -8.719 1 80.12 110 PHE B N 1
ATOM 2580 C CA . PHE B 1 110 ? 16.812 -4.754 -9.188 1 80.12 110 PHE B CA 1
ATOM 2581 C C . PHE B 1 110 ? 16.875 -4.789 -10.711 1 80.12 110 PHE B C 1
ATOM 2583 O O . PHE B 1 110 ? 17.828 -5.324 -11.289 1 80.12 110 PHE B O 1
ATOM 2590 N N . LEU B 1 111 ? 15.898 -4.23 -11.352 1 81.31 111 LEU B N 1
ATOM 2591 C CA . LEU B 1 111 ? 15.828 -4.215 -12.812 1 81.31 111 LEU B CA 1
ATOM 2592 C C . LEU B 1 111 ? 16.469 -2.953 -13.375 1 81.31 111 LEU B C 1
ATOM 2594 O O . LEU B 1 111 ? 15.875 -1.876 -13.328 1 81.31 111 LEU B O 1
ATOM 2598 N N . LYS B 1 112 ? 17.562 -3.023 -14.078 1 79.88 112 LYS B N 1
ATOM 2599 C CA . LYS B 1 112 ? 18.391 -1.862 -14.406 1 79.88 112 LYS B CA 1
ATOM 2600 C C . LYS B 1 112 ? 18.031 -1.312 -15.781 1 79.88 112 LYS B C 1
ATOM 2602 O O . LYS B 1 112 ? 18.328 -0.159 -16.094 1 79.88 112 LYS B O 1
ATOM 2607 N N . ARG B 1 113 ? 17.391 -2.15 -16.547 1 85.81 113 ARG B N 1
ATOM 2608 C CA . ARG B 1 113 ? 17.062 -1.688 -17.891 1 85.81 113 ARG B CA 1
ATOM 2609 C C . ARG B 1 113 ? 15.93 -0.664 -17.844 1 85.81 113 ARG B C 1
ATOM 2611 O O . ARG B 1 113 ? 15.023 -0.765 -17.016 1 85.81 113 ARG B O 1
ATOM 2618 N N . ARG B 1 114 ? 15.922 0.209 -18.781 1 86.75 114 ARG B N 1
ATOM 2619 C CA . ARG B 1 114 ? 15.023 1.358 -18.812 1 86.75 114 ARG B CA 1
ATOM 2620 C C . ARG B 1 114 ? 13.57 0.915 -18.969 1 86.75 114 ARG B C 1
ATOM 2622 O O . ARG B 1 114 ? 12.656 1.575 -18.469 1 86.75 114 ARG B O 1
ATOM 2629 N N . GLU B 1 115 ? 13.445 -0.192 -19.625 1 86.94 115 GLU B N 1
ATOM 2630 C CA . GLU B 1 115 ? 12.086 -0.664 -19.891 1 86.94 115 GLU B CA 1
ATOM 2631 C C . GLU B 1 115 ? 11.391 -1.068 -18.594 1 86.94 115 GLU B C 1
ATOM 2633 O O . GLU B 1 115 ? 10.164 -1.196 -18.547 1 86.94 115 GLU B O 1
ATOM 2638 N N . PHE B 1 116 ? 12.195 -1.182 -17.469 1 89.38 116 PHE B N 1
ATOM 2639 C CA . PHE B 1 116 ? 11.617 -1.628 -16.203 1 89.38 116 PHE B CA 1
ATOM 2640 C C . PHE B 1 116 ? 11.562 -0.48 -15.203 1 89.38 116 PHE B C 1
ATOM 2642 O O . PHE B 1 116 ? 11.18 -0.677 -14.047 1 89.38 116 PHE B O 1
ATOM 2649 N N . ASP B 1 117 ? 11.898 0.721 -15.656 1 90.31 117 ASP B N 1
ATOM 2650 C CA . ASP B 1 117 ? 11.891 1.871 -14.758 1 90.31 117 ASP B CA 1
ATOM 2651 C C . ASP B 1 117 ? 10.516 2.072 -14.125 1 90.31 117 ASP B C 1
ATOM 2653 O O . ASP B 1 117 ? 10.398 2.207 -12.906 1 90.31 117 ASP B O 1
ATOM 2657 N N . GLU B 1 118 ? 9.492 1.987 -14.961 1 92.12 118 GLU B N 1
ATOM 2658 C CA . GLU B 1 118 ? 8.141 2.275 -14.477 1 92.12 118 GLU B CA 1
ATOM 2659 C C . GLU B 1 118 ? 7.633 1.166 -13.562 1 92.12 118 GLU B C 1
ATOM 2661 O O . GLU B 1 118 ? 7.195 1.433 -12.438 1 92.12 118 GLU B O 1
ATOM 2666 N N . PRO B 1 119 ? 7.797 -0.114 -13.953 1 92.69 119 PRO B N 1
ATOM 2667 C CA . PRO B 1 119 ? 7.352 -1.179 -13.047 1 92.69 119 PRO B CA 1
ATOM 2668 C C . PRO B 1 119 ? 8.086 -1.168 -11.711 1 92.69 119 PRO B C 1
ATOM 2670 O O . PRO B 1 119 ? 7.461 -1.331 -10.656 1 92.69 119 PRO B O 1
ATOM 2673 N N . GLU B 1 120 ? 9.305 -0.951 -11.758 1 93.12 120 GLU B N 1
ATOM 2674 C CA . GLU B 1 120 ? 10.086 -0.934 -10.523 1 93.12 120 GLU B CA 1
ATOM 2675 C C . GLU B 1 120 ? 9.68 0.236 -9.633 1 93.12 120 GLU B C 1
ATOM 2677 O O . GLU B 1 120 ? 9.625 0.1 -8.406 1 93.12 120 GLU B O 1
ATOM 2682 N N . PHE B 1 121 ? 9.469 1.334 -10.273 1 95.81 121 PHE B N 1
ATOM 2683 C CA . PHE B 1 121 ? 9.016 2.5 -9.523 1 95.81 121 PHE B CA 1
ATOM 2684 C C . PHE B 1 121 ? 7.672 2.225 -8.859 1 95.81 121 PHE B C 1
ATOM 2686 O O . PHE B 1 121 ? 7.512 2.461 -7.656 1 95.81 121 PHE B O 1
ATOM 2693 N N . ILE B 1 122 ? 6.762 1.657 -9.562 1 97.38 122 ILE B N 1
ATOM 2694 C CA . ILE B 1 122 ? 5.418 1.385 -9.062 1 97.38 122 ILE B CA 1
ATOM 2695 C C . ILE B 1 122 ? 5.484 0.345 -7.941 1 97.38 122 ILE B C 1
ATOM 2697 O O . ILE B 1 122 ? 4.84 0.499 -6.902 1 97.38 122 ILE B O 1
ATOM 2701 N N . TRP B 1 123 ? 6.32 -0.647 -8.117 1 98 123 TRP B N 1
ATOM 2702 C CA . TRP B 1 123 ? 6.469 -1.683 -7.094 1 98 123 TRP B CA 1
ATOM 2703 C C . TRP B 1 123 ? 7.023 -1.099 -5.801 1 98 123 TRP B C 1
ATOM 2705 O O . TRP B 1 123 ? 6.637 -1.515 -4.707 1 98 123 TRP B O 1
ATOM 2715 N N . SER B 1 124 ? 7.938 -0.165 -5.961 1 97.94 124 SER B N 1
ATOM 2716 C CA . SER B 1 124 ? 8.5 0.49 -4.785 1 97.94 124 SER B CA 1
ATOM 2717 C C . SER B 1 124 ? 7.449 1.322 -4.059 1 97.94 124 SER B C 1
ATOM 2719 O O . SER B 1 124 ? 7.402 1.333 -2.826 1 97.94 124 SER B O 1
ATOM 2721 N N . VAL B 1 125 ? 6.633 2 -4.785 1 98.5 125 VAL B N 1
ATOM 2722 C CA . VAL B 1 125 ? 5.555 2.805 -4.223 1 98.5 125 VAL B CA 1
ATOM 2723 C C . VAL B 1 125 ? 4.562 1.9 -3.494 1 98.5 125 VAL B C 1
ATOM 2725 O O . VAL B 1 125 ? 4.117 2.221 -2.389 1 98.5 125 VAL B O 1
ATOM 2728 N N . GLU B 1 126 ? 4.262 0.786 -4.09 1 98.81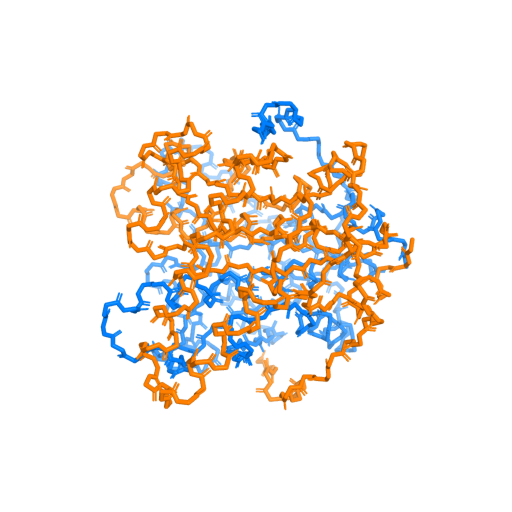 126 GLU B N 1
ATOM 2729 C CA . GLU B 1 126 ? 3.373 -0.188 -3.463 1 98.81 126 GLU B CA 1
ATOM 2730 C C . GLU B 1 126 ? 3.945 -0.678 -2.135 1 98.81 126 GLU B C 1
ATOM 2732 O O . GLU B 1 126 ? 3.223 -0.778 -1.141 1 98.81 126 GLU B O 1
ATOM 2737 N N . SER B 1 127 ? 5.223 -0.971 -2.152 1 98.75 127 SER B N 1
ATOM 2738 C CA . SER B 1 127 ? 5.895 -1.42 -0.938 1 98.75 127 SER B CA 1
ATOM 2739 C C . SER B 1 127 ? 5.754 -0.395 0.182 1 98.75 127 SER B C 1
ATOM 2741 O O . SER B 1 127 ? 5.418 -0.747 1.314 1 98.75 127 SER B O 1
ATOM 2743 N N . ALA B 1 128 ? 6.012 0.819 -0.169 1 98.88 128 ALA B N 1
ATOM 2744 C CA . ALA B 1 128 ? 5.93 1.896 0.815 1 98.88 128 ALA B CA 1
ATOM 2745 C C . ALA B 1 128 ? 4.496 2.09 1.299 1 98.88 128 ALA B C 1
ATOM 2747 O O . ALA B 1 128 ? 4.262 2.342 2.484 1 98.88 128 ALA B O 1
ATOM 2748 N N . ALA B 1 129 ? 3.535 1.982 0.404 1 98.94 129 ALA B N 1
ATOM 2749 C CA . ALA B 1 129 ? 2.131 2.137 0.769 1 98.94 129 ALA B CA 1
ATOM 2750 C C . ALA B 1 129 ? 1.692 1.041 1.737 1 98.94 129 ALA B C 1
ATOM 2752 O O . ALA B 1 129 ? 0.971 1.309 2.701 1 98.94 129 ALA B O 1
ATOM 2753 N N . MET B 1 130 ? 2.102 -0.141 1.483 1 98.94 130 MET B N 1
ATOM 2754 C CA . MET B 1 130 ? 1.783 -1.238 2.391 1 98.94 130 MET B CA 1
ATOM 2755 C C . MET B 1 130 ? 2.42 -1.015 3.76 1 98.94 130 MET B C 1
ATOM 2757 O O . MET B 1 130 ? 1.813 -1.319 4.789 1 98.94 130 MET B O 1
ATOM 2761 N N . ALA B 1 131 ? 3.621 -0.497 3.766 1 98.94 131 ALA B N 1
ATOM 2762 C CA . ALA B 1 131 ? 4.281 -0.152 5.023 1 98.94 131 ALA B CA 1
ATOM 2763 C C . ALA B 1 131 ? 3.496 0.915 5.781 1 98.94 131 ALA B C 1
ATOM 2765 O O . ALA B 1 131 ? 3.316 0.818 6.996 1 98.94 131 ALA B O 1
ATOM 2766 N N . ILE B 1 132 ? 3.021 1.885 5.051 1 98.94 132 ILE B N 1
ATOM 2767 C CA . ILE B 1 132 ? 2.25 2.965 5.652 1 98.94 132 ILE B CA 1
ATOM 2768 C C . ILE B 1 132 ? 0.96 2.408 6.25 1 98.94 132 ILE B C 1
ATOM 2770 O O . ILE B 1 132 ? 0.527 2.838 7.32 1 98.94 132 ILE B O 1
ATOM 2774 N N . GLN B 1 133 ? 0.372 1.453 5.586 1 98.94 133 GLN B N 1
ATOM 2775 C CA . GLN B 1 133 ? -0.843 0.85 6.125 1 98.94 133 GLN B CA 1
ATOM 2776 C C . GLN B 1 133 ? -0.57 0.163 7.461 1 98.94 133 GLN B C 1
ATOM 2778 O O . GLN B 1 133 ? -1.336 0.321 8.414 1 98.94 133 GLN B O 1
ATOM 2783 N N . ASN B 1 134 ? 0.53 -0.633 7.535 1 98.94 134 ASN B N 1
ATOM 2784 C CA . ASN B 1 134 ? 0.929 -1.219 8.812 1 98.94 134 ASN B CA 1
ATOM 2785 C C . ASN B 1 134 ? 1.099 -0.153 9.891 1 98.94 134 ASN B C 1
ATOM 2787 O O . ASN B 1 134 ? 0.639 -0.327 11.016 1 98.94 134 ASN B O 1
ATOM 2791 N N . LEU B 1 135 ? 1.762 0.896 9.508 1 98.94 135 LEU B N 1
ATOM 2792 C CA . LEU B 1 135 ? 2 2.014 10.414 1 98.94 135 LEU B CA 1
ATOM 2793 C C . LEU B 1 135 ? 0.684 2.572 10.945 1 98.94 135 LEU B C 1
ATOM 2795 O O . LEU B 1 135 ? 0.533 2.779 12.148 1 98.94 135 LEU B O 1
ATOM 2799 N N . MET B 1 136 ? -0.277 2.773 10.078 1 98.94 136 MET B N 1
ATOM 2800 C CA . MET B 1 136 ? -1.548 3.381 10.461 1 98.94 136 MET B CA 1
ATOM 2801 C C . MET B 1 136 ? -2.367 2.428 11.328 1 98.94 136 MET B C 1
ATOM 2803 O O . MET B 1 136 ? -3.086 2.861 12.227 1 98.94 136 MET B O 1
ATOM 2807 N N . LEU B 1 137 ? -2.275 1.146 11.07 1 98.94 137 LEU B N 1
ATOM 2808 C CA . LEU B 1 137 ? -2.947 0.178 11.93 1 98.94 137 LEU B CA 1
ATOM 2809 C C . LEU B 1 137 ? -2.332 0.17 13.328 1 98.94 137 LEU B C 1
ATOM 2811 O O . LEU B 1 137 ? -3.051 0.116 14.328 1 98.94 137 LEU B O 1
ATOM 2815 N N . LYS B 1 138 ? -1.018 0.183 13.367 1 98.94 138 LYS B N 1
ATOM 2816 C CA . LYS B 1 138 ? -0.332 0.229 14.648 1 98.94 138 LYS B CA 1
ATOM 2817 C C . LYS B 1 138 ? -0.695 1.494 15.422 1 98.94 138 LYS B C 1
ATOM 2819 O O . LYS B 1 138 ? -0.806 1.469 16.656 1 98.94 138 LYS B O 1
ATOM 2824 N N . ALA B 1 139 ? -0.869 2.607 14.727 1 98.94 139 ALA B N 1
ATOM 2825 C CA . ALA B 1 139 ? -1.279 3.855 15.367 1 98.94 139 ALA B CA 1
ATOM 2826 C C . ALA B 1 139 ? -2.605 3.684 16.109 1 98.94 139 ALA B C 1
ATOM 2828 O O . ALA B 1 139 ? -2.762 4.16 17.234 1 98.94 139 ALA B O 1
ATOM 2829 N N . VAL B 1 140 ? -3.539 3.006 15.492 1 98.75 140 VAL B N 1
ATOM 2830 C CA . VAL B 1 140 ? -4.828 2.754 16.125 1 98.75 140 VAL B CA 1
ATOM 2831 C C . VAL B 1 140 ? -4.613 2.02 17.453 1 98.75 140 VAL B C 1
ATOM 2833 O O . VAL B 1 140 ? -5.203 2.383 18.469 1 98.75 140 VAL B O 1
ATOM 2836 N N . GLU B 1 141 ? -3.781 1.008 17.391 1 98.75 141 GLU B N 1
ATOM 2837 C CA . GLU B 1 141 ? -3.506 0.215 18.578 1 98.75 141 GLU B CA 1
ATOM 2838 C C . GLU B 1 141 ? -2.934 1.082 19.703 1 98.75 141 GLU B C 1
ATOM 2840 O O . GLU B 1 141 ? -3.209 0.846 20.875 1 98.75 141 GLU B O 1
ATOM 2845 N N . LEU B 1 142 ? -2.195 2.076 19.375 1 98.69 142 LEU B N 1
ATOM 2846 C CA . LEU B 1 142 ? -1.514 2.918 20.359 1 98.69 142 LEU B CA 1
ATOM 2847 C C . LEU B 1 142 ? -2.395 4.094 20.766 1 98.69 142 LEU B C 1
ATOM 2849 O O . LEU B 1 142 ? -1.955 4.973 21.516 1 98.69 142 LEU B O 1
ATOM 2853 N N . GLY B 1 143 ? -3.629 4.156 20.203 1 98.25 143 GLY B N 1
ATOM 2854 C CA . GLY B 1 143 ? -4.543 5.246 20.516 1 98.25 143 GLY B CA 1
ATOM 2855 C C . GLY B 1 143 ? -4.242 6.512 19.734 1 98.25 143 GLY B C 1
ATOM 2856 O O . GLY B 1 143 ? -4.703 7.598 20.094 1 98.25 143 GLY B O 1
ATOM 2857 N N . LEU B 1 144 ? -3.408 6.41 18.734 1 98.81 144 LEU B N 1
ATOM 2858 C CA . LEU B 1 144 ? -3.033 7.539 17.891 1 98.81 144 LEU B CA 1
ATOM 2859 C C . LEU B 1 144 ? -3.92 7.609 16.656 1 98.81 144 LEU B C 1
ATOM 2861 O O . LEU B 1 144 ? -4.469 6.594 16.219 1 98.81 144 LEU B O 1
ATOM 2865 N N . GLY B 1 145 ? -4.16 8.828 16.109 1 98.62 145 GLY B N 1
ATOM 2866 C CA . GLY B 1 145 ? -4.805 9.078 14.828 1 98.62 145 GLY B CA 1
ATOM 2867 C C . GLY B 1 145 ? -3.824 9.391 13.719 1 98.62 145 GLY B C 1
ATOM 2868 O O . GLY B 1 145 ? -2.713 9.859 13.977 1 98.62 145 GLY B O 1
ATOM 2869 N N . THR B 1 146 ? -4.203 9.109 12.539 1 98.81 146 THR B N 1
ATOM 2870 C CA . THR B 1 146 ? -3.393 9.375 11.352 1 98.81 146 THR B CA 1
ATOM 2871 C C . THR B 1 146 ? -4.277 9.719 10.156 1 98.81 146 THR B C 1
ATOM 2873 O O . THR B 1 146 ? -5.488 9.477 10.188 1 98.81 146 THR B O 1
ATOM 2876 N N . VAL B 1 147 ? -3.684 10.273 9.148 1 98.69 147 VAL B N 1
ATOM 2877 C CA . VAL B 1 147 ? -4.297 10.43 7.832 1 98.69 147 VAL B CA 1
ATOM 2878 C C . VAL B 1 147 ? -3.217 10.406 6.754 1 98.69 147 VAL B C 1
ATOM 2880 O O . VAL B 1 147 ? -2.105 10.898 6.969 1 98.69 147 VAL B O 1
ATOM 2883 N N . TYR B 1 148 ? -3.516 9.742 5.652 1 98.81 148 TYR B N 1
ATOM 2884 C CA . TYR B 1 148 ? -2.605 9.688 4.516 1 98.81 148 TYR B CA 1
ATOM 2885 C C . TYR B 1 148 ? -2.719 10.945 3.664 1 98.81 148 TYR B C 1
ATOM 2887 O O . TYR B 1 148 ? -3.76 11.195 3.055 1 98.81 148 TYR B O 1
ATOM 2895 N N . ILE B 1 149 ? -1.64 11.727 3.562 1 98.69 149 ILE B N 1
ATOM 2896 C CA . ILE B 1 149 ? -1.627 12.969 2.797 1 98.69 149 ILE B CA 1
ATOM 2897 C C . ILE B 1 149 ? -0.858 12.766 1.494 1 98.69 149 ILE B C 1
ATOM 2899 O O . ILE B 1 149 ? 0.374 12.703 1.497 1 98.69 149 ILE B O 1
ATOM 2903 N N . GLY B 1 150 ? -1.568 12.766 0.381 1 97.62 150 GLY B N 1
ATOM 2904 C CA . GLY B 1 150 ? -0.972 12.57 -0.93 1 97.62 150 GLY B CA 1
ATOM 2905 C C . GLY B 1 150 ? -0.657 13.867 -1.646 1 97.62 150 GLY B C 1
ATOM 2906 O O . GLY B 1 150 ? 0.235 13.914 -2.494 1 97.62 150 GLY B O 1
ATOM 2907 N N . VAL B 1 151 ? -1.233 14.984 -1.271 1 97.44 151 VAL B N 1
ATOM 2908 C CA . VAL B 1 151 ? -1.134 16.234 -2.016 1 97.44 151 VAL B CA 1
ATOM 2909 C C . VAL B 1 151 ? 0.283 16.797 -1.903 1 97.44 151 VAL B C 1
ATOM 2911 O O . VAL B 1 151 ? 0.667 17.688 -2.658 1 97.44 151 VAL B O 1
ATOM 2914 N N . THR B 1 152 ? 1.041 16.266 -1.029 1 98.06 152 THR B N 1
ATOM 2915 C CA . THR B 1 152 ? 2.428 16.688 -0.886 1 98.06 152 THR B CA 1
ATOM 2916 C C . THR B 1 152 ? 3.281 16.156 -2.033 1 98.06 152 THR B C 1
ATOM 2918 O O . THR B 1 152 ? 4.43 16.578 -2.203 1 98.06 152 THR B O 1
ATOM 2921 N N . ASN B 1 153 ? 2.705 15.336 -2.855 1 96.81 153 ASN B N 1
ATOM 2922 C CA . ASN B 1 153 ? 3.414 14.773 -4.004 1 96.81 153 ASN B CA 1
ATOM 2923 C C . ASN B 1 153 ? 3.406 15.734 -5.188 1 96.81 153 ASN B C 1
ATOM 2925 O O . ASN B 1 153 ? 4.078 15.5 -6.195 1 96.81 153 ASN B O 1
ATOM 2929 N N . PHE B 1 154 ? 2.668 16.781 -5.102 1 96.62 154 PHE B N 1
ATOM 2930 C CA . PHE B 1 154 ? 2.602 17.719 -6.215 1 96.62 154 PHE B CA 1
ATOM 2931 C C . PHE B 1 154 ? 3.967 18.344 -6.48 1 96.62 154 PHE B C 1
ATOM 2933 O O . PHE B 1 154 ? 4.73 18.594 -5.551 1 96.62 154 PHE B O 1
ATOM 2940 N N . GLN B 1 155 ? 4.145 18.625 -7.793 1 94.62 155 GLN B N 1
ATOM 2941 C CA . GLN B 1 155 ? 5.387 19.266 -8.203 1 94.62 155 GLN B CA 1
ATOM 2942 C C . GLN B 1 155 ? 5.613 20.562 -7.43 1 94.62 155 GLN B C 1
ATOM 2944 O O . GLN B 1 155 ? 4.684 21.359 -7.246 1 94.62 155 GLN B O 1
ATOM 2949 N N . GLY B 1 156 ? 6.801 20.797 -7.02 1 96.5 156 GLY B N 1
ATOM 2950 C CA . GLY B 1 156 ? 7.141 21.969 -6.207 1 96.5 156 GLY B CA 1
ATOM 2951 C C . GLY B 1 156 ? 7.043 21.703 -4.719 1 96.5 156 GLY B C 1
ATOM 2952 O O . GLY B 1 156 ? 7.918 22.094 -3.951 1 96.5 156 GLY B O 1
ATOM 2953 N N . ILE B 1 157 ? 5.988 21.047 -4.32 1 98.06 157 ILE B N 1
ATOM 2954 C CA . ILE B 1 157 ? 5.773 20.75 -2.906 1 98.06 157 ILE B CA 1
ATOM 2955 C C . ILE B 1 157 ? 6.617 19.547 -2.498 1 98.06 157 ILE B C 1
ATOM 2957 O O . ILE B 1 157 ? 7.285 19.562 -1.461 1 98.06 157 ILE B O 1
ATOM 2961 N N . GLU B 1 158 ? 6.602 18.531 -3.35 1 97.81 158 GLU B N 1
ATOM 2962 C CA . GLU B 1 158 ? 7.367 17.328 -3.066 1 97.81 158 GLU B CA 1
ATOM 2963 C C . GLU B 1 158 ? 8.852 17.641 -2.9 1 97.81 158 GLU B C 1
ATOM 2965 O O . GLU B 1 158 ? 9.508 17.109 -2.002 1 97.81 158 GLU B O 1
ATOM 2970 N N . GLU B 1 159 ? 9.359 18.484 -3.738 1 98.06 159 GLU B N 1
ATOM 2971 C CA . GLU B 1 159 ? 10.766 18.891 -3.67 1 98.06 159 GLU B CA 1
ATOM 2972 C C . GLU B 1 159 ? 11.078 19.594 -2.35 1 98.06 159 GLU B C 1
ATOM 2974 O O . GLU B 1 159 ? 12.133 19.359 -1.751 1 98.06 159 GLU B O 1
ATOM 2979 N N . GLU B 1 160 ? 10.195 20.391 -1.938 1 98.38 160 GLU B N 1
ATOM 2980 C CA . GLU B 1 160 ? 10.391 21.109 -0.684 1 98.38 160 GLU B CA 1
ATOM 2981 C C . GLU B 1 160 ? 10.391 20.156 0.506 1 98.38 160 GLU B C 1
ATOM 2983 O O . GLU B 1 160 ? 11.195 20.297 1.427 1 98.38 160 GLU B O 1
ATOM 2988 N N . VAL B 1 161 ? 9.477 19.156 0.49 1 98.69 161 VAL B N 1
ATOM 2989 C CA . VAL B 1 161 ? 9.438 18.172 1.56 1 98.69 161 VAL B CA 1
ATOM 2990 C C . VAL B 1 161 ? 10.742 17.375 1.568 1 98.69 161 VAL B C 1
ATOM 2992 O O . VAL B 1 161 ? 11.32 17.125 2.631 1 98.69 161 VAL B O 1
ATOM 2995 N N . ARG B 1 162 ? 11.164 16.984 0.404 1 98.44 162 ARG B N 1
ATOM 2996 C CA . ARG B 1 162 ? 12.406 16.234 0.261 1 98.44 162 ARG B CA 1
ATOM 2997 C C . ARG B 1 162 ? 13.594 17.016 0.789 1 98.44 162 ARG B C 1
ATOM 2999 O O . ARG B 1 162 ? 14.445 16.469 1.493 1 98.44 162 ARG B O 1
ATOM 3006 N N . GLU B 1 163 ? 13.617 18.281 0.45 1 97.81 163 GLU B N 1
ATOM 3007 C CA . GLU B 1 163 ? 14.688 19.156 0.926 1 97.81 163 GLU B CA 1
ATOM 3008 C C . GLU B 1 163 ? 14.656 19.281 2.447 1 97.81 163 GLU B C 1
ATOM 3010 O O . GLU B 1 163 ? 15.703 19.234 3.098 1 97.81 163 GLU B O 1
ATOM 3015 N N . LEU B 1 164 ? 13.5 19.453 2.98 1 97.88 164 LEU B N 1
ATOM 3016 C CA . LEU B 1 164 ? 13.344 19.531 4.43 1 97.88 164 LEU B CA 1
ATOM 3017 C C . LEU B 1 164 ? 13.844 18.266 5.098 1 97.88 164 LEU B C 1
ATOM 3019 O O . LEU B 1 164 ? 14.359 18.297 6.215 1 97.88 164 LEU B O 1
ATOM 3023 N N . ALA B 1 165 ? 13.711 17.156 4.359 1 98.31 165 ALA B N 1
ATOM 3024 C CA . ALA B 1 165 ? 14.109 15.852 4.879 1 98.31 165 ALA B CA 1
ATOM 3025 C C . ALA B 1 165 ? 15.609 15.641 4.73 1 98.31 165 ALA B C 1
ATOM 3027 O O . ALA B 1 165 ? 16.156 14.664 5.246 1 98.31 165 ALA B O 1
ATOM 3028 N N . GLY B 1 166 ? 16.25 16.531 3.988 1 97.88 166 GLY B N 1
ATOM 3029 C CA . GLY B 1 166 ? 17.672 16.391 3.746 1 97.88 166 GLY B CA 1
ATOM 3030 C C . GLY B 1 166 ? 18 15.312 2.74 1 97.88 166 GLY B C 1
ATOM 3031 O O . GLY B 1 166 ? 19.062 14.68 2.832 1 97.88 166 GLY B O 1
ATOM 3032 N N . LEU B 1 167 ? 17.109 15.031 1.869 1 98.12 167 LEU B N 1
ATOM 3033 C CA . LEU B 1 167 ? 17.297 13.961 0.897 1 98.12 167 LEU B CA 1
ATOM 3034 C C . LEU B 1 167 ? 17.531 14.523 -0.5 1 98.12 167 LEU B C 1
ATOM 3036 O O . LEU B 1 167 ? 17.062 15.625 -0.81 1 98.12 167 LEU B O 1
ATOM 3040 N N . ASP B 1 168 ? 18.188 13.781 -1.332 1 97.56 168 ASP B N 1
ATOM 3041 C CA . ASP B 1 168 ? 18.516 14.25 -2.674 1 97.56 168 ASP B CA 1
ATOM 3042 C C . ASP B 1 168 ? 17.406 13.875 -3.668 1 97.56 168 ASP B C 1
ATOM 3044 O O . ASP B 1 168 ? 16.375 13.328 -3.279 1 97.56 168 ASP B O 1
ATOM 3048 N N . GLY B 1 169 ? 17.609 14.148 -4.895 1 96.88 169 GLY B N 1
ATOM 3049 C CA . GLY B 1 169 ? 16.609 14.016 -5.938 1 96.88 169 GLY B CA 1
ATOM 3050 C C . GLY B 1 169 ? 16.297 12.578 -6.297 1 96.88 169 GLY B C 1
ATOM 3051 O O . GLY B 1 169 ? 15.312 12.297 -6.977 1 96.88 169 GLY B O 1
ATOM 3052 N N . ASN B 1 170 ? 17.047 11.617 -5.715 1 96.56 170 ASN B N 1
ATOM 3053 C CA . ASN B 1 170 ? 16.828 10.203 -5.992 1 96.56 170 ASN B CA 1
ATOM 3054 C C . ASN B 1 170 ? 15.75 9.617 -5.078 1 96.56 170 ASN B C 1
ATOM 3056 O O . ASN B 1 170 ? 15.305 8.484 -5.277 1 96.56 170 ASN B O 1
ATOM 3060 N N . HIS B 1 171 ? 15.375 10.414 -4.148 1 98.12 171 HIS B N 1
ATOM 3061 C CA . HIS B 1 171 ? 14.312 9.977 -3.256 1 98.12 171 HIS B CA 1
ATOM 3062 C C . HIS B 1 171 ? 12.953 10.492 -3.721 1 98.12 171 HIS B C 1
ATOM 3064 O O . HIS B 1 171 ? 12.828 11.656 -4.117 1 98.12 171 HIS B O 1
ATOM 3070 N N . TYR B 1 172 ? 12.031 9.586 -3.76 1 97.88 172 TYR B N 1
ATOM 3071 C CA . TYR B 1 172 ? 10.664 9.938 -4.109 1 97.88 172 TYR B CA 1
ATOM 3072 C C . TYR B 1 172 ? 9.758 9.898 -2.879 1 97.88 172 TYR B C 1
ATOM 3074 O O . TYR B 1 172 ? 9.75 8.906 -2.143 1 97.88 172 TYR B O 1
ATOM 3082 N N . LEU B 1 173 ? 9.039 10.945 -2.654 1 98.75 173 LEU B N 1
ATOM 3083 C CA . LEU B 1 173 ? 8.086 11 -1.557 1 98.75 173 LEU B CA 1
ATOM 3084 C C . LEU B 1 173 ? 6.82 10.211 -1.896 1 98.75 173 LEU B C 1
ATOM 3086 O O . LEU B 1 173 ? 6.125 10.531 -2.861 1 98.75 173 LEU B O 1
ATOM 3090 N N . VAL B 1 174 ? 6.523 9.234 -1.081 1 98.69 174 VAL B N 1
ATOM 3091 C CA . VAL B 1 174 ? 5.324 8.43 -1.312 1 98.69 174 VAL B CA 1
ATOM 3092 C C . VAL B 1 174 ? 4.129 9.078 -0.622 1 98.69 174 VAL B C 1
ATOM 3094 O O . VAL B 1 174 ? 3.043 9.164 -1.202 1 98.69 174 VAL B O 1
ATOM 3097 N N . GLY B 1 175 ? 4.332 9.492 0.615 1 98.44 175 GLY B N 1
ATOM 3098 C CA . GLY B 1 175 ? 3.268 10.156 1.352 1 98.44 175 GLY B CA 1
ATOM 3099 C C . GLY B 1 175 ? 3.727 10.727 2.678 1 98.44 175 GLY B C 1
ATOM 3100 O O . GLY B 1 175 ? 4.828 10.43 3.145 1 98.44 175 GLY B O 1
ATOM 3101 N N . VAL B 1 176 ? 2.947 11.625 3.211 1 98.94 176 VAL B N 1
ATOM 3102 C CA . VAL B 1 176 ? 3.146 12.18 4.543 1 98.94 176 VAL B CA 1
ATOM 3103 C C . VAL B 1 176 ? 1.994 11.766 5.457 1 98.94 176 VAL B C 1
ATOM 3105 O O . VAL B 1 176 ? 0.827 11.844 5.062 1 98.94 176 VAL B O 1
ATOM 3108 N N . ILE B 1 177 ? 2.344 11.367 6.652 1 98.94 177 ILE B N 1
ATOM 3109 C CA . ILE B 1 177 ? 1.346 10.898 7.609 1 98.94 177 ILE B CA 1
ATOM 3110 C C . ILE B 1 177 ? 1.423 11.734 8.883 1 98.94 177 ILE B C 1
ATOM 3112 O O . ILE B 1 177 ? 2.275 11.492 9.742 1 98.94 177 ILE B O 1
ATOM 3116 N N . PRO B 1 178 ? 0.496 12.727 9.039 1 98.88 178 PRO B N 1
ATOM 3117 C CA . PRO B 1 178 ? 0.329 13.32 10.367 1 98.88 178 PRO B CA 1
ATOM 3118 C C . PRO B 1 178 ? -0.04 12.281 11.43 1 98.88 178 PRO B C 1
ATOM 3120 O O . PRO B 1 178 ? -0.848 11.391 11.172 1 98.88 178 PRO B O 1
ATOM 3123 N N . VAL B 1 179 ? 0.596 12.398 12.594 1 98.88 179 VAL B N 1
ATOM 3124 C CA . VAL B 1 179 ? 0.368 11.477 13.703 1 98.88 179 VAL B CA 1
ATOM 3125 C C . VAL B 1 179 ? 0.144 12.258 14.992 1 98.88 179 VAL B C 1
ATOM 3127 O O . VAL B 1 179 ? 0.929 13.148 15.328 1 98.88 179 VAL B O 1
ATOM 3130 N N . GLY B 1 180 ? -0.888 11.93 15.695 1 98.81 180 GLY B N 1
ATOM 3131 C CA . GLY B 1 180 ? -1.188 12.531 16.984 1 98.81 180 GLY B CA 1
ATOM 3132 C C . GLY B 1 180 ? -2.418 11.938 17.641 1 98.81 180 GLY B C 1
ATOM 3133 O O . GLY B 1 180 ? -3.105 11.102 17.062 1 98.81 180 GLY B O 1
ATOM 3134 N N . TYR B 1 181 ? -2.617 12.336 18.828 1 98.81 181 TYR B N 1
ATOM 3135 C CA . TYR B 1 181 ? -3.846 11.93 19.516 1 98.81 181 TYR B CA 1
ATOM 3136 C C . TYR B 1 181 ? -5.051 12.664 18.938 1 98.81 181 TYR B C 1
ATOM 3138 O O . TYR B 1 181 ? -5.02 13.891 18.766 1 98.81 181 TYR B O 1
ATOM 3146 N N . PRO B 1 182 ? -6.098 11.93 18.625 1 98.62 182 PRO B N 1
ATOM 3147 C CA . PRO B 1 182 ? -7.273 12.586 18.047 1 98.62 182 PRO B CA 1
ATOM 3148 C C . PRO B 1 182 ? -7.898 13.609 19 1 98.62 182 PRO B C 1
ATOM 3150 O O . PRO B 1 182 ? -8.008 13.352 20.203 1 98.62 182 PRO B O 1
ATOM 3153 N N . ARG B 1 183 ? -8.281 14.711 18.469 1 97.5 183 ARG B N 1
ATOM 3154 C CA . ARG B 1 183 ? -8.945 15.742 19.25 1 97.5 183 ARG B CA 1
ATOM 3155 C C . ARG B 1 183 ? -10.375 15.328 19.609 1 97.5 183 ARG B C 1
ATOM 3157 O O . ARG B 1 183 ? -10.891 15.695 20.656 1 97.5 183 ARG B O 1
ATOM 3164 N N . GLU B 1 184 ? -10.977 14.633 18.672 1 93.94 184 GLU B N 1
ATOM 3165 C CA . GLU B 1 184 ? -12.344 14.156 18.844 1 93.94 184 GLU B CA 1
ATOM 3166 C C . GLU B 1 184 ? -12.43 12.641 18.703 1 93.94 184 GLU B C 1
ATOM 3168 O O . GLU B 1 184 ? -11.453 12 18.297 1 93.94 184 GLU B O 1
ATOM 3173 N N . GLU B 1 185 ? -13.531 12.188 19.078 1 93.19 185 GLU B N 1
ATOM 3174 C CA . GLU B 1 185 ? -13.758 10.75 18.922 1 93.19 185 GLU B CA 1
ATOM 3175 C C . GLU B 1 185 ? -13.695 10.352 17.438 1 93.19 185 GLU B C 1
ATOM 3177 O O . GLU B 1 185 ? -14.203 11.062 16.578 1 93.19 185 GLU B O 1
ATOM 3182 N N . THR B 1 186 ? -12.977 9.242 17.266 1 91.31 186 THR B N 1
ATOM 3183 C CA . THR B 1 186 ? -12.867 8.727 15.898 1 91.31 186 THR B CA 1
ATOM 3184 C C . THR B 1 186 ? -14.07 7.848 15.555 1 91.31 186 THR B C 1
ATOM 3186 O O . THR B 1 186 ? -14.492 7.023 16.359 1 91.31 186 THR B O 1
ATOM 3189 N N . ARG B 1 187 ? -14.609 8.102 14.391 1 89.75 187 ARG B N 1
ATOM 3190 C CA . ARG B 1 187 ? -15.766 7.332 13.938 1 89.75 187 ARG B CA 1
ATOM 3191 C C . ARG B 1 187 ? -15.555 6.828 12.508 1 89.75 187 ARG B C 1
ATOM 3193 O O . ARG B 1 187 ? -15.773 7.566 11.547 1 89.75 187 ARG B O 1
ATOM 3200 N N . PRO B 1 188 ? -15.172 5.562 12.422 1 90.69 188 PRO B N 1
ATOM 3201 C CA . PRO B 1 188 ? -15.016 5.027 11.07 1 90.69 188 PRO B CA 1
ATOM 3202 C C . PRO B 1 188 ? -16.297 5.129 10.25 1 90.69 188 PRO B C 1
ATOM 3204 O O . PRO B 1 188 ? -17.391 4.941 10.781 1 90.69 188 PRO B O 1
ATOM 3207 N N . ARG B 1 189 ? -16.125 5.617 9.031 1 85.81 189 ARG B N 1
ATOM 3208 C CA . ARG B 1 189 ? -17.281 5.758 8.141 1 85.81 189 ARG B CA 1
ATOM 3209 C C . ARG B 1 189 ? -17.531 4.469 7.363 1 85.81 189 ARG B C 1
ATOM 3211 O O . ARG B 1 189 ? -16.594 3.709 7.098 1 85.81 189 ARG B O 1
ATOM 3218 N N . ARG B 1 190 ? -18.75 4.336 6.992 1 87 190 ARG B N 1
ATOM 3219 C CA . ARG B 1 190 ? -19.094 3.213 6.133 1 87 190 ARG B CA 1
ATOM 3220 C C . ARG B 1 190 ? -18.578 3.43 4.711 1 87 190 ARG B C 1
ATOM 3222 O O . ARG B 1 190 ? -18.469 4.57 4.254 1 87 190 ARG B O 1
ATOM 3229 N N . ARG B 1 191 ? -18.312 2.303 4.102 1 91.44 191 ARG B N 1
ATOM 3230 C CA . ARG B 1 191 ? -17.906 2.379 2.699 1 91.44 191 ARG B CA 1
ATOM 3231 C C . ARG B 1 191 ? -19.109 2.709 1.813 1 91.44 191 ARG B C 1
ATOM 3233 O O . ARG B 1 191 ? -20.25 2.352 2.135 1 91.44 191 ARG B O 1
ATOM 3240 N N . ARG B 1 192 ? -18.812 3.375 0.75 1 91.06 192 ARG B N 1
ATOM 3241 C CA . ARG B 1 192 ? -19.859 3.768 -0.191 1 91.06 192 ARG B CA 1
ATOM 3242 C C . ARG B 1 192 ? -20.281 2.59 -1.062 1 91.06 192 ARG B C 1
ATOM 3244 O O . ARG B 1 192 ? -21.453 2.443 -1.383 1 91.06 192 ARG B O 1
ATOM 3251 N N . LYS B 1 193 ? -19.359 1.815 -1.412 1 93.94 193 LYS B N 1
ATOM 3252 C CA . LYS B 1 193 ? -19.625 0.649 -2.25 1 93.94 193 LYS B CA 1
ATOM 3253 C C . LYS B 1 193 ? -19.75 -0.617 -1.406 1 93.94 193 LYS B C 1
ATOM 3255 O O . LYS B 1 193 ? -18.984 -0.808 -0.449 1 93.94 193 LYS B O 1
ATOM 3260 N N . SER B 1 194 ? -20.703 -1.463 -1.796 1 94.94 194 SER B N 1
ATOM 3261 C CA . SER B 1 194 ? -20.828 -2.775 -1.169 1 94.94 194 SER B CA 1
ATOM 3262 C C . SER B 1 194 ? -19.719 -3.711 -1.631 1 94.94 194 SER B C 1
ATOM 3264 O O . SER B 1 194 ? -19.062 -3.455 -2.643 1 94.94 194 SER B O 1
ATOM 3266 N N . ILE B 1 195 ? -19.562 -4.754 -0.913 1 96.31 195 ILE B N 1
ATOM 3267 C CA . ILE B 1 195 ? -18.547 -5.742 -1.27 1 96.31 195 ILE B CA 1
ATOM 3268 C C . ILE B 1 195 ? -18.859 -6.332 -2.643 1 96.31 195 ILE B C 1
ATOM 3270 O O . ILE B 1 195 ? -17.953 -6.539 -3.457 1 96.31 195 ILE B O 1
ATOM 3274 N N . ASP B 1 196 ? -20.109 -6.555 -2.955 1 96.12 196 ASP B N 1
ATOM 3275 C CA . ASP B 1 196 ? -20.531 -7.184 -4.207 1 96.12 196 ASP B CA 1
ATOM 3276 C C . ASP B 1 196 ? -20.234 -6.273 -5.398 1 96.12 196 ASP B C 1
ATOM 3278 O O . ASP B 1 196 ? -20.031 -6.754 -6.516 1 96.12 196 ASP B O 1
ATOM 3282 N N . GLU B 1 197 ? -20.125 -4.98 -5.164 1 96.62 197 GLU B N 1
ATOM 3283 C CA . GLU B 1 197 ? -19.844 -4.02 -6.23 1 96.62 197 GLU B CA 1
ATOM 3284 C C . GLU B 1 197 ? -18.375 -4.043 -6.621 1 96.62 197 GLU B C 1
ATOM 3286 O O . GLU B 1 197 ? -18.016 -3.637 -7.73 1 96.62 197 GLU B O 1
ATOM 3291 N N . VAL B 1 198 ? -17.562 -4.543 -5.699 1 97.56 198 VAL B N 1
ATOM 3292 C CA . VAL B 1 198 ? -16.125 -4.438 -5.98 1 97.56 198 VAL B CA 1
ATOM 3293 C C . VAL B 1 198 ? -15.523 -5.836 -6.09 1 97.56 198 VAL B C 1
ATOM 3295 O O . VAL B 1 198 ? -14.312 -5.98 -6.258 1 97.56 198 VAL B O 1
ATOM 3298 N N . LEU B 1 199 ? -16.328 -6.871 -5.996 1 97.94 199 LEU B N 1
ATOM 3299 C CA . LEU B 1 199 ? -15.867 -8.258 -5.977 1 97.94 199 LEU B CA 1
ATOM 3300 C C . LEU B 1 199 ? -16.453 -9.039 -7.152 1 97.94 199 LEU B C 1
ATOM 3302 O O . LEU B 1 199 ? -17.641 -8.922 -7.457 1 97.94 199 LEU B O 1
ATOM 3306 N N . ARG B 1 200 ? -15.562 -9.742 -7.84 1 97.25 200 ARG B N 1
ATOM 3307 C CA . ARG B 1 200 ? -15.984 -10.602 -8.945 1 97.25 200 ARG B CA 1
ATOM 3308 C C . ARG B 1 200 ? -15.289 -11.953 -8.883 1 97.25 200 ARG B C 1
ATOM 3310 O O . ARG B 1 200 ? -14.078 -12.031 -8.648 1 97.25 200 ARG B O 1
ATOM 3317 N N . PHE B 1 201 ? -16.078 -13.062 -9.094 1 96.75 201 PHE B N 1
ATOM 3318 C CA . PHE B 1 201 ? -15.523 -14.406 -9.164 1 96.75 201 PHE B CA 1
ATOM 3319 C C . PHE B 1 201 ? -15.422 -14.883 -10.609 1 96.75 201 PHE B C 1
ATOM 3321 O O . PHE B 1 201 ? -16.328 -14.633 -11.406 1 96.75 201 PHE B O 1
ATOM 3328 N N . VAL B 1 202 ? -14.352 -15.422 -10.922 1 95.88 202 VAL B N 1
ATOM 3329 C CA . VAL B 1 202 ? -14.117 -16.016 -12.227 1 95.88 202 VAL B CA 1
ATOM 3330 C C . VAL B 1 202 ? -13.742 -17.5 -12.062 1 95.88 202 VAL B C 1
ATOM 3332 O O . VAL B 1 202 ? -12.789 -17.828 -11.359 1 95.88 202 VAL B O 1
#

InterPro domains:
  IPR000415 Nitroreductase-like [G3DSA:3.40.109.10] (1-200)
  IPR000415 Nitroreductase-like [SSF55469] (1-201)
  IPR029479 Nitroreductase [PF00881] (7-181)
  IPR050627 Nitroreductase/BluB [PTHR23026] (2-201)

pLDDT: mean 96.38, std 3.61, range [79.88, 98.94]

Solvent-accessible surface area (backbone atoms only — not comparable to full-atom values): 21082 Å² total; per-residue (Å²): 98,44,36,67,56,26,48,60,59,41,46,80,40,49,48,37,31,83,54,77,72,54,68,70,57,54,50,50,26,50,59,44,14,70,46,37,69,38,60,92,67,56,69,40,51,36,39,37,34,29,56,38,70,69,52,38,52,52,50,47,50,43,46,50,51,23,50,51,53,51,42,55,61,56,63,53,53,68,69,57,50,53,50,49,48,44,38,38,75,72,68,33,47,58,44,40,44,28,35,40,35,36,30,33,39,68,83,65,66,74,56,80,52,74,90,35,47,62,61,52,50,52,40,48,47,29,21,46,27,20,13,48,42,36,21,49,34,47,29,41,66,73,62,33,29,31,32,87,39,58,49,41,56,38,87,71,42,32,58,51,53,36,51,74,68,72,47,62,90,56,48,44,70,69,38,36,31,37,34,20,36,50,62,59,88,84,72,54,74,81,74,90,67,56,70,74,79,32,47,43,81,72,97,44,38,67,56,26,49,60,59,41,44,79,40,50,46,38,31,83,55,77,71,55,68,70,57,55,51,50,25,51,60,45,14,71,47,37,70,38,60,92,68,57,69,40,51,34,39,37,35,29,57,38,71,68,53,37,53,52,51,46,51,44,45,51,52,24,49,50,52,52,42,55,63,56,63,53,53,67,68,58,51,52,50,48,47,43,38,39,78,73,70,34,48,59,43,39,45,29,35,39,35,36,29,35,39,68,81,65,69,72,56,79,52,74,90,35,48,63,60,51,51,51,40,49,46,29,21,49,28,21,13,48,41,38,21,46,33,47,28,39,64,74,61,32,30,32,33,88,39,58,48,41,56,39,87,72,42,32,57,50,53,36,50,75,67,72,49,63,89,55,49,44,69,70,38,36,32,35,34,22,35,50,62,58,88,86,73,54,75,79,74,89,68,56,69,73,78,34,48,44,81,72

Sequence (404 aa):
MELDDAILNRTSVRYFEEKNVPEEHVRALVEAAVRAPTASGLENWKFVIFRSENARERLYNLIAEGMIRYYRAVNLPDEKIEKLKKRMYESGMYRAPVYVAVFIDRRVRFLKRREFDEPEFIWSVESAAMAIQNLMLKAVELGLGTVYIGVTNFQGIEEEVRELAGLDGNHYLVGVIPVGYPREETRPRRRRKSIDEVLRFVMELDDAILNRTSVRYFEEKNVPEEHVRALVEAAVRAPTASGLENWKFVIFRSENARERLYNLIAEGMIRYYRAVNLPDEKIEKLKKRMYESGMYRAPVYVAVFIDRRVRFLKRREFDEPEFIWSVESAAMAIQNLMLKAVELGLGTVYIGVTNFQGIEEEVRELAGLDGNHYLVGVIPVGYPREETRPRRRRKSIDEVLRFV

Nearest PDB structures (foldseek):
  3gfa-assembly1_B  TM=7.874E-01  e=2.804E-15  Clostridioides difficile 630
  3kwk-assembly1_A-2  TM=8.971E-01  e=1.598E-13  Bacteroides thetaiotaomicron VPI-5482
  3m5k-assembly1_B  TM=8.488E-01  e=5.393E-14  Parabacteroides distasonis ATCC 8503
  3e10-assembly1_A  TM=8.510E-01  e=1.182E-13  Clostridium acetobutylicum
  4xoo-assembly2_C  TM=8.159E-01  e=1.047E-13  Mycobacterium tuberculosis H37Rv